Protein 4WJ0 (pdb70)

Radius of gyration: 27.89 Å; Cα contacts (8 Å, |Δi|>4): 1095; chains: 2; bounding box: 71×76×66 Å

Sequence (624 aa):
KKPLTIFSDGTLTRRENTLYFESAKGRKPLAIEGIYDIYIYGHVNITSQALHYIAQKGILIHFFNHYGYYDGTFYPRETLLSGDLIIRQAEHYLNKEKRLFLAKSFVTGGTKNMERNLKNWGIKAKLSDYLDELNDARKITEIMNVEARIRQEYYAKWDENLPEEFKIVKRTRRPPKNEMNALISFLNSRLYATIITEIYNTQLAPTISYLHEPSERRFSLSLDLSEIFKPIIADRVANRLVKKGSLKKEHFREDLNGVLLTEEGMKIVTKAYNEELQKSVKHPKIGVTRQRLIRLEAYKLIKHLVGVEEYKPLVKPLTIFSDGTLTRRENTLYFESGRKPLAIEGIYDIYIYGHVNITSQALHYIAQKGILIHFFNHYGYYDGTFYPRETLLSGDLIIRQAEHYLNKEKRLFLAKSFVTGGTKNMERNLKNWGIKAKLSDYLDELNDARKITEIMNVEARIRQEYYAKWDENLPEEFKIVKRTRRPPKNEMNALISFLNSRLYATIITEIYNTQLAPTISYLHEPSERRFSLSLDLSEIFKPIIADRVANRLVKKGSLKKEHFREDLNGVLLTEEGMKIVTKAYNEELQKSVVTRQRLIRLEAYKLIKHLVGVEEYKPLVAWF

Solvent-accessible surface area: 28147 Å² total; per-residue (Å²): 169,156,33,39,32,16,44,66,81,14,36,0,15,66,143,75,124,48,0,48,26,46,45,95,119,20,60,141,75,29,66,7,125,34,12,39,5,0,2,4,21,9,77,2,56,15,22,25,107,0,18,45,13,0,10,91,96,16,5,2,0,0,15,18,4,103,43,0,39,10,5,0,0,3,14,1,61,42,90,80,27,13,0,54,12,12,2,85,0,0,39,10,41,69,61,104,128,75,14,5,76,0,0,26,8,0,0,22,0,0,1,80,6,3,25,116,0,0,131,72,41,65,23,205,19,116,0,39,98,39,28,102,85,0,68,111,8,151,38,18,99,77,0,64,95,15,13,59,144,0,21,126,48,0,8,57,30,0,18,130,35,10,64,151,71,12,78,2,122,156,77,31,135,94,42,1,103,34,14,0,4,7,0,8,10,2,0,23,5,1,1,31,0,5,0,0,4,4,0,12,40,5,82,3,11,13,19,0,0,0,1,22,95,7,8,32,22,61,6,0,0,0,41,0,0,3,27,0,0,41,0,21,0,2,0,29,3,0,12,108,11,11,106,181,41,58,3,126,124,109,20,12,143,157,72,188,114,9,25,40,2,13,130,103,0,14,90,44,0,9,150,19,0,34,130,9,5,106,86,80,46,78,123,125,194,151,84,76,38,36,34,104,30,1,46,58,2,1,75,61,0,25,77,24,0,64,67,99,90,127,2,142,18,42,82,191,54,37,60,15,140,72,75,13,36,1,18,42,169,124,112,54,1,45,29,47,116,81,165,144,76,34,81,8,148,61,27,128,23,0,28,4,30,5,92,5,49,16,19,18,46,0,12,22,32,2,2,83,89,0,2,0,0,12,12,6,47,87,205,14,82,21,14,0,1,2,28,5,58,67,53,58,188,46,41,12,18,18,13,92,0,0,53,11,35,70,62,88,132,77,13,4,72,0,0,36,8,0,1,34,0,3,3,81,1,13,24,70,1,0,129,61,41,67,19,166,10,108,0,48,96,41,32,95,75,3,82,111,4,154,94,7,84,82,0,62,95,8,15,34,118,1,62,121,45,2,17,57,49,0,19,120,50,10,53,139,64,12,75,2,127,148,44,28,138,239,43,20,124,23,15,0,1,6,0,2,30,39,0,24,61,89,0,46,56,19,0,21,24,4,0,30,6,20,60,6,15,16,5,0,0,0,1,25,74,0,68,97,27,137,26,0,0,0,44,0,0,3,16,0,0,52,4,0,0,1,6,10,5,0,16,101,11,9,112,178,38,54,2,128,125,108,12,12,133,159,77,187,101,8,27,78,7,25,100,102,0,60,119,48,0,18,121,27,4,45,115,8,12,128,83,65,75,87,46,11,68,84,8,1,42,60,2,0,64,63,0,35,79,22,0,62,71,99,90,117,2,118,23,19,62,2,141,44

Structure (mmCIF, N/CA/C/O backbone):
data_4WJ0
#
_entry.id   4WJ0
#
_cell.length_a   125.890
_cell.length_b   58.672
_cell.length_c   90.147
_cell.angle_alpha   90.00
_cell.angle_beta   90.00
_cell.angle_gamma   90.00
#
_symmetry.space_group_name_H-M   'P 21 21 21'
#
loop_
_entity.id
_entity.type
_entity.pdbx_description
1 polymer 'CRISPR-associated endonuclease Cas1'
2 non-polymer 'CHLORIDE ION'
3 water water
#
loop_
_atom_site.group_PDB
_atom_site.id
_atom_site.type_symbol
_atom_site.label_atom_id
_atom_site.label_alt_id
_atom_site.label_comp_id
_atom_site.label_asym_id
_atom_site.label_entity_id
_atom_site.label_seq_id
_atom_site.pdbx_PDB_ins_code
_atom_site.Cartn_x
_atom_site.Cartn_y
_atom_site.Cartn_z
_atom_site.occupancy
_atom_site.B_iso_or_equiv
_atom_site.auth_seq_id
_atom_site.auth_comp_id
_atom_site.auth_asym_id
_atom_site.auth_atom_id
_atom_site.pdbx_PDB_model_num
ATOM 1 N N . LYS A 1 3 ? -1.404 -44.446 -7.311 1.00 54.92 3 LYS A N 1
ATOM 2 C CA . LYS A 1 3 ? -1.008 -43.882 -6.026 1.00 62.85 3 LYS A CA 1
ATOM 3 C C . LYS A 1 3 ? -1.081 -42.358 -6.058 1.00 80.21 3 LYS A C 1
ATOM 4 O O . LYS A 1 3 ? -0.343 -41.702 -6.794 1.00 87.01 3 LYS A O 1
ATOM 22 N N . LYS A 1 4 ? -1.971 -41.812 -5.234 1.00 56.26 4 LYS A N 1
ATOM 23 C CA . LYS A 1 4 ? -2.385 -40.418 -5.332 1.00 61.00 4 LYS A CA 1
ATOM 24 C C . LYS A 1 4 ? -2.159 -39.669 -4.019 1.00 50.81 4 LYS A C 1
ATOM 25 O O . LYS A 1 4 ? -2.104 -40.289 -2.956 1.00 45.37 4 LYS A O 1
ATOM 44 N N . PRO A 1 5 ? -2.020 -38.332 -4.083 1.00 57.56 5 PRO A N 1
ATOM 45 C CA . PRO A 1 5 ? -1.789 -37.609 -2.827 1.00 48.92 5 PRO A CA 1
ATOM 46 C C . PRO A 1 5 ? -3.065 -37.472 -2.010 1.00 48.48 5 PRO A C 1
ATOM 47 O O . PRO A 1 5 ? -4.083 -37.031 -2.546 1.00 46.47 5 PRO A O 1
ATOM 58 N N . LEU A 1 6 ? -3.006 -37.834 -0.733 1.00 53.74 6 LEU A N 1
ATOM 59 C CA . LEU A 1 6 ? -4.154 -37.686 0.151 1.00 55.47 6 LEU A CA 1
ATOM 60 C C . LEU A 1 6 ? -4.133 -36.309 0.806 1.00 49.14 6 LEU A C 1
ATOM 61 O O . LEU A 1 6 ? -3.103 -35.898 1.338 1.00 41.07 6 LEU A O 1
ATOM 77 N N . THR A 1 7 ? -5.259 -35.602 0.772 1.00 46.52 7 THR A N 1
ATOM 78 C CA . THR A 1 7 ? -5.349 -34.287 1.403 1.00 54.34 7 THR A CA 1
ATOM 79 C C . THR A 1 7 ? -6.558 -34.207 2.332 1.00 50.18 7 THR A C 1
ATOM 80 O O . THR A 1 7 ? -7.679 -34.543 1.942 1.00 43.65 7 THR A O 1
ATOM 91 N N . ILE A 1 8 ? -6.322 -33.730 3.553 1.00 51.02 8 ILE A N 1
ATOM 92 C CA . ILE A 1 8 ? -7.345 -33.732 4.598 1.00 45.89 8 ILE A CA 1
ATOM 93 C C . ILE A 1 8 ? -7.587 -32.337 5.166 1.00 45.02 8 ILE A C 1
ATOM 94 O O . ILE A 1 8 ? -6.748 -31.796 5.885 1.00 51.43 8 ILE A O 1
ATOM 110 N N . PHE A 1 9 ? -8.736 -31.761 4.826 1.00 47.13 9 PHE A N 1
ATOM 111 C CA . PHE A 1 9 ? -9.138 -30.456 5.345 1.00 48.68 9 PHE A CA 1
ATOM 112 C C . PHE A 1 9 ? -9.981 -30.578 6.612 1.00 44.64 9 PHE A C 1
ATOM 113 O O . PHE A 1 9 ? -9.980 -29.682 7.457 1.00 44.54 9 PHE A O 1
ATOM 130 N N . SER A 1 10 ? -10.703 -31.686 6.735 1.00 55.55 10 SER A N 1
ATOM 131 C CA . SER A 1 10 ? -11.581 -31.907 7.878 1.00 49.61 10 SER A CA 1
ATOM 132 C C . SER A 1 10 ? -10.801 -32.223 9.147 1.00 48.84 10 SER A C 1
ATOM 133 O O . SER A 1 10 ? -9.625 -32.584 9.093 1.00 47.84 10 SER A O 1
ATOM 141 N N . ASP A 1 11 ? -11.470 -32.080 10.287 1.00 50.42 11 ASP A N 1
ATOM 142 C CA . ASP A 1 11 ? -10.888 -32.446 11.572 1.00 51.45 11 ASP A CA 1
ATOM 143 C C . ASP A 1 11 ? -11.281 -33.873 11.925 1.00 48.81 11 ASP A C 1
ATOM 144 O O . ASP A 1 11 ? -12.386 -34.320 11.612 1.00 53.84 11 ASP A O 1
ATOM 153 N N . GLY A 1 12 ? -10.370 -34.581 12.580 1.00 47.44 12 GLY A N 1
ATOM 154 C CA . GLY A 1 12 ? -10.610 -35.956 12.968 1.00 47.89 12 GLY A CA 1
ATOM 155 C C . GLY A 1 12 ? -9.347 -36.627 13.468 1.00 52.84 12 GLY A C 1
ATOM 156 O O . GLY A 1 12 ? -8.416 -35.955 13.911 1.00 55.85 12 GLY A O 1
ATOM 160 N N . THR A 1 13 ? -9.314 -37.954 13.399 1.00 44.67 13 THR A N 1
ATOM 161 C CA . THR A 1 13 ? -8.193 -38.721 13.915 1.00 43.81 13 THR A CA 1
ATOM 162 C C . THR A 1 13 ? -7.866 -39.882 12.990 1.00 46.69 13 THR A C 1
ATOM 163 O O . THR A 1 13 ? -8.731 -40.698 12.681 1.00 50.55 13 THR A O 1
ATOM 174 N N . LEU A 1 14 ? -6.610 -39.961 12.565 1.00 53.63 14 LEU A N 1
ATOM 175 C CA . LEU A 1 14 ? -6.146 -41.097 11.784 1.00 60.32 14 LEU A CA 1
ATOM 176 C C . LEU A 1 14 ? -5.817 -42.239 12.729 1.00 51.34 14 LEU A C 1
ATOM 177 O O . LEU A 1 14 ? -5.071 -42.056 13.692 1.00 45.99 14 LEU A O 1
ATOM 193 N N . THR A 1 15 ? -6.366 -43.417 12.446 1.00 57.39 15 THR A N 1
ATOM 194 C CA . THR A 1 15 ? -6.183 -44.569 13.322 1.00 52.10 15 THR A CA 1
ATOM 195 C C . THR A 1 15 ? -5.890 -45.833 12.533 1.00 50.32 15 THR A C 1
ATOM 196 O O . THR A 1 15 ? -6.104 -45.886 11.324 1.00 45.90 15 THR A O 1
ATOM 207 N N . ARG A 1 16 ? -5.422 -46.850 13.226 1.00 51.05 16 ARG A N 1
ATOM 208 C CA . ARG A 1 16 ? -5.252 -48.161 12.663 1.00 60.96 16 ARG A CA 1
ATOM 209 C C . ARG A 1 16 ? -6.153 -49.161 13.348 1.00 68.08 16 ARG A C 1
ATOM 210 O O . ARG A 1 16 ? -5.902 -49.553 14.463 1.00 65.57 16 ARG A O 1
ATOM 231 N N . ARG A 1 17 ? -7.194 -49.579 12.639 1.00 74.82 17 ARG A N 1
ATOM 232 C CA . ARG A 1 17 ? -8.043 -50.666 13.090 1.00 76.62 17 ARG A CA 1
ATOM 233 C C . ARG A 1 17 ? -7.573 -51.942 12.405 1.00 69.72 17 ARG A C 1
ATOM 234 O O . ARG A 1 17 ? -8.286 -52.515 11.582 1.00 61.28 17 ARG A O 1
ATOM 255 N N . GLU A 1 18 ? -6.366 -52.382 12.749 1.00 75.98 18 GLU A N 1
ATOM 256 C CA . GLU A 1 18 ? -5.789 -53.579 12.140 1.00 70.17 18 GLU A CA 1
ATOM 257 C C . GLU A 1 18 ? -5.222 -53.192 10.772 1.00 78.12 18 GLU A C 1
ATOM 258 O O . GLU A 1 18 ? -4.667 -52.106 10.621 1.00 97.53 18 GLU A O 1
ATOM 262 N N . ASN A 1 19 ? -5.359 -54.060 9.775 1.00 75.42 19 ASN A N 1
ATOM 263 C CA . ASN A 1 19 ? -4.667 -53.853 8.503 1.00 79.25 19 ASN A CA 1
ATOM 264 C C . ASN A 1 19 ? -5.244 -52.717 7.657 1.00 81.77 19 ASN A C 1
ATOM 265 O O . ASN A 1 19 ? -4.705 -52.403 6.592 1.00 74.80 19 ASN A O 1
ATOM 276 N N . THR A 1 20 ? -6.329 -52.100 8.120 1.00 83.68 20 THR A N 1
ATOM 277 C CA . THR A 1 20 ? -6.841 -50.894 7.474 1.00 76.04 20 THR A CA 1
ATOM 278 C C . THR A 1 20 ? -6.574 -49.634 8.296 1.00 62.76 20 THR A C 1
ATOM 279 O O . THR A 1 20 ? -6.526 -49.667 9.528 1.00 45.90 20 THR A O 1
ATOM 290 N N . LEU A 1 21 ? -6.387 -48.532 7.576 1.00 62.13 21 LEU A N 1
ATOM 291 C CA . LEU A 1 21 ? -6.140 -47.217 8.150 1.00 54.98 21 LEU A CA 1
ATOM 292 C C . LEU A 1 21 ? -7.449 -46.437 8.069 1.00 51.55 21 LEU A C 1
ATOM 293 O O . LEU A 1 21 ? -8.086 -46.406 7.019 1.00 58.64 21 LEU A O 1
ATOM 309 N N . TYR A 1 22 ? -7.842 -45.792 9.162 1.00 54.28 22 TYR A N 1
ATOM 310 C CA . TYR A 1 22 ? -9.145 -45.138 9.240 1.00 57.68 22 TYR A CA 1
ATOM 311 C C . TYR A 1 22 ? -9.010 -43.658 9.546 1.00 66.49 22 TYR A C 1
ATOM 312 O O . TYR A 1 22 ? -8.031 -43.234 10.167 1.00 62.31 22 TYR A O 1
ATOM 330 N N . PHE A 1 23 ? -10.009 -42.884 9.122 1.00 65.53 23 PHE A N 1
ATOM 331 C CA . PHE A 1 23 ? -10.120 -41.490 9.539 1.00 70.35 23 PHE A CA 1
ATOM 332 C C . PHE A 1 23 ? -11.418 -41.281 10.300 1.00 64.48 23 PHE A C 1
ATOM 333 O O . PHE A 1 23 ? -12.501 -41.322 9.721 1.00 62.59 23 PHE A O 1
ATOM 350 N N . GLU A 1 24 ? -11.310 -41.048 11.589 1.00 54.72 24 GLU A N 1
ATOM 351 C CA . GLU A 1 24 ? -12.466 -40.892 12.408 1.00 60.46 24 GLU A CA 1
ATOM 352 C C . GLU A 1 24 ? -12.772 -39.438 12.686 1.00 56.59 24 GLU A C 1
ATOM 353 O O . GLU A 1 24 ? -11.936 -38.704 13.104 1.00 58.90 24 GLU A O 1
ATOM 365 N N . SER A 1 25 ? -14.010 -39.040 12.485 1.00 70.64 25 SER A N 1
ATOM 366 C CA . SER A 1 25 ? -14.438 -37.660 12.648 1.00 79.29 25 SER A CA 1
ATOM 367 C C . SER A 1 25 ? -15.814 -37.718 13.255 1.00 72.89 25 SER A C 1
ATOM 368 O O . SER A 1 25 ? -16.178 -38.717 13.869 1.00 65.05 25 SER A O 1
ATOM 376 N N . ALA A 1 26 ? -16.581 -36.651 13.094 1.00 82.85 26 ALA A N 1
ATOM 377 C CA . ALA A 1 26 ? -18.016 -36.809 13.111 1.00 83.76 26 ALA A CA 1
ATOM 378 C C . ALA A 1 26 ? -18.315 -37.489 11.780 1.00 93.88 26 ALA A C 1
ATOM 379 O O . ALA A 1 26 ? -17.614 -37.240 10.798 1.00 99.39 26 ALA A O 1
ATOM 386 N N . LYS A 1 27 ? -19.310 -38.374 11.782 1.00 89.64 27 LYS A N 1
ATOM 387 C CA . LYS A 1 27 ? -19.585 -39.330 10.698 1.00 95.21 27 LYS A CA 1
ATOM 388 C C . LYS A 1 27 ? -18.634 -40.531 10.812 1.00 106.65 27 LYS A C 1
ATOM 389 O O . LYS A 1 27 ? -18.943 -41.624 10.336 1.00 117.51 27 LYS A O 1
ATOM 393 N N . GLY A 1 28 ? -17.473 -40.314 11.424 1.00 105.43 28 GLY A N 1
ATOM 394 C CA . GLY A 1 28 ? -16.717 -41.390 12.038 1.00 91.29 28 GLY A CA 1
ATOM 395 C C . GLY A 1 28 ? -15.844 -42.242 11.145 1.00 80.40 28 GLY A C 1
ATOM 396 O O . GLY A 1 28 ? -15.382 -41.807 10.090 1.00 83.56 28 GLY A O 1
ATOM 400 N N . ARG A 1 29 ? -15.639 -43.479 11.588 1.00 64.68 29 ARG A N 1
ATOM 401 C CA . ARG A 1 29 ? -14.747 -44.416 10.921 1.00 63.89 29 ARG A CA 1
ATOM 402 C C . ARG A 1 29 ? -15.013 -44.569 9.431 1.00 67.22 29 ARG A C 1
ATOM 403 O O . ARG A 1 29 ? -16.023 -45.138 9.018 1.00 72.12 29 ARG A O 1
ATOM 407 N N . LYS A 1 30 ? -14.088 -44.038 8.638 1.00 69.42 30 LYS A N 1
ATOM 408 C CA . LYS A 1 30 ? -14.054 -44.274 7.203 1.00 73.83 30 LYS A CA 1
ATOM 409 C C . LYS A 1 30 ? -12.701 -44.892 6.889 1.00 57.92 30 LYS A C 1
ATOM 410 O O . LYS A 1 30 ? -11.665 -44.350 7.299 1.00 54.26 30 LYS A O 1
ATOM 429 N N . PRO A 1 31 ? -12.696 -46.041 6.191 1.00 55.69 31 PRO A N 1
ATOM 430 C CA . PRO A 1 31 ? -11.403 -46.658 5.895 1.00 55.86 31 PRO A CA 1
ATOM 431 C C . PRO A 1 31 ? -10.657 -45.946 4.782 1.00 53.55 31 PRO A C 1
ATOM 432 O O . PRO A 1 31 ? -11.249 -45.224 3.978 1.00 61.55 31 PRO A O 1
ATOM 443 N N . LEU A 1 32 ? -9.351 -46.166 4.754 1.00 55.69 32 LEU A N 1
ATOM 444 C CA . LEU A 1 32 ? -8.470 -45.553 3.781 1.00 52.36 32 LEU A CA 1
ATOM 445 C C . LEU A 1 32 ? -7.706 -46.683 3.113 1.00 52.54 32 LEU A C 1
ATOM 446 O O . LEU A 1 32 ? -7.150 -47.550 3.790 1.00 56.53 32 LEU A O 1
ATOM 462 N N . ALA A 1 33 ? -7.681 -46.677 1.787 1.00 54.60 33 ALA A N 1
ATOM 463 C CA . ALA A 1 33 ? -6.904 -47.654 1.043 1.00 62.10 33 ALA A CA 1
ATOM 464 C C . ALA A 1 33 ? -5.483 -47.128 0.977 1.00 67.62 33 ALA A C 1
ATOM 465 O O . ALA A 1 33 ? -5.194 -46.212 0.210 1.00 69.30 33 ALA A O 1
ATOM 472 N N . ILE A 1 34 ? -4.589 -47.731 1.757 1.00 71.52 34 ILE A N 1
ATOM 473 C CA . ILE A 1 34 ? -3.247 -47.190 1.921 1.00 68.49 34 ILE A CA 1
ATOM 474 C C . ILE A 1 34 ? -2.339 -47.722 0.830 1.00 69.73 34 ILE A C 1
ATOM 475 O O . ILE A 1 34 ? -1.237 -47.217 0.618 1.00 60.99 34 ILE A O 1
ATOM 491 N N . GLU A 1 35 ? -2.823 -48.731 0.119 1.00 81.67 35 GLU A N 1
ATOM 492 C CA . GLU A 1 35 ? -2.110 -49.256 -1.029 1.00 74.13 35 GLU A CA 1
ATOM 493 C C . GLU A 1 35 ? -2.025 -48.133 -2.063 1.00 60.57 35 GLU A C 1
ATOM 494 O O . GLU A 1 35 ? -1.003 -47.950 -2.721 1.00 48.23 35 GLU A O 1
ATOM 506 N N . GLY A 1 36 ? -3.116 -47.376 -2.177 1.00 54.12 36 GLY A N 1
ATOM 507 C CA . GLY A 1 36 ? -3.226 -46.296 -3.143 1.00 54.59 36 GLY A CA 1
ATOM 508 C C . GLY A 1 36 ? -2.779 -44.924 -2.664 1.00 62.99 36 GLY A C 1
ATOM 509 O O . GLY A 1 36 ? -2.999 -43.930 -3.357 1.00 63.72 36 GLY A O 1
ATOM 513 N N . ILE A 1 37 ? -2.167 -44.859 -1.483 1.00 53.60 37 ILE A N 1
ATOM 514 C CA . ILE A 1 37 ? -1.747 -43.580 -0.906 1.00 58.58 37 ILE A CA 1
ATOM 515 C C . ILE A 1 37 ? -0.249 -43.397 -1.112 1.00 57.68 37 ILE A C 1
ATOM 516 O O . ILE A 1 37 ? 0.533 -44.332 -0.937 1.00 54.79 37 ILE A O 1
ATOM 532 N N . TYR A 1 38 ? 0.138 -42.178 -1.474 1.00 48.25 38 TYR A N 1
ATOM 533 C CA . TYR A 1 38 ? 1.505 -41.886 -1.885 1.00 47.73 38 TYR A CA 1
ATOM 534 C C . TYR A 1 38 ? 2.182 -40.905 -0.926 1.00 52.80 38 TYR A C 1
ATOM 535 O O . TYR A 1 38 ? 3.234 -41.203 -0.360 1.00 44.96 38 TYR A O 1
ATOM 553 N N . ASP A 1 39 ? 1.578 -39.732 -0.761 1.00 56.61 39 ASP A N 1
ATOM 554 C CA . ASP A 1 39 ? 1.938 -38.800 0.304 1.00 51.42 39 ASP A CA 1
ATOM 555 C C . ASP A 1 39 ? 0.652 -38.235 0.907 1.00 41.53 39 ASP A C 1
ATOM 556 O O . ASP A 1 39 ? -0.389 -38.216 0.243 1.00 53.04 39 ASP A O 1
ATOM 565 N N . ILE A 1 40 ? 0.722 -37.778 2.155 1.00 45.52 40 ILE A N 1
ATOM 566 C CA . ILE A 1 40 ? -0.448 -37.220 2.832 1.00 44.52 40 ILE A CA 1
ATOM 567 C C . ILE A 1 40 ? -0.248 -35.738 3.160 1.00 39.01 40 ILE A C 1
ATOM 568 O O . ILE A 1 40 ? 0.861 -35.304 3.471 1.00 41.01 40 ILE A O 1
ATOM 584 N N . TYR A 1 41 ? -1.340 -34.976 3.087 1.00 38.36 41 TYR A N 1
ATOM 585 C CA . TYR A 1 41 ? -1.328 -33.533 3.337 1.00 38.38 41 TYR A CA 1
ATOM 586 C C . TYR A 1 41 ? -2.396 -33.133 4.357 1.00 39.05 41 TYR A C 1
ATOM 587 O O . TYR A 1 41 ? -3.590 -33.370 4.145 1.00 39.93 41 TYR A O 1
ATOM 605 N N . ILE A 1 42 ? -1.962 -32.504 5.448 1.00 38.67 42 ILE A N 1
ATOM 606 C CA . ILE A 1 42 ? -2.849 -32.167 6.561 1.00 39.19 42 ILE A CA 1
ATOM 607 C C . ILE A 1 42 ? -3.070 -30.657 6.687 1.00 39.37 42 ILE A C 1
ATOM 608 O O . ILE A 1 42 ? -2.169 -29.928 7.110 1.00 38.81 42 ILE A O 1
ATOM 624 N N . TYR A 1 43 ? -4.252 -30.190 6.292 1.00 45.38 43 TYR A N 1
ATOM 625 C CA . TYR A 1 43 ? -4.661 -28.807 6.549 1.00 46.03 43 TYR A CA 1
ATOM 626 C C . TYR A 1 43 ? -5.647 -28.690 7.709 1.00 49.00 43 TYR A C 1
ATOM 627 O O . TYR A 1 43 ? -5.750 -27.638 8.339 1.00 48.58 43 TYR A O 1
ATOM 645 N N . GLY A 1 44 ? -6.363 -29.770 7.997 1.00 45.64 44 GLY A N 1
ATOM 646 C CA . GLY A 1 44 ? -7.302 -29.778 9.102 1.00 54.53 44 GLY A CA 1
ATOM 647 C C . GLY A 1 44 ? -6.593 -29.952 10.427 1.00 52.25 44 GLY A C 1
ATOM 648 O O . GLY A 1 44 ? -5.376 -30.131 10.466 1.00 49.39 44 GLY A O 1
ATOM 652 N N . HIS A 1 45 ? -7.353 -29.899 11.516 1.00 56.84 45 HIS A N 1
ATOM 653 C CA . HIS A 1 45 ? -6.833 -30.292 12.815 1.00 57.66 45 HIS A CA 1
ATOM 654 C C . HIS A 1 45 ? -7.005 -31.794 12.947 1.00 51.69 45 HIS A C 1
ATOM 655 O O . HIS A 1 45 ? -8.105 -32.280 13.215 1.00 46.72 45 HIS A O 1
ATOM 669 N N . VAL A 1 46 ? -5.908 -32.523 12.767 1.00 52.57 46 VAL A N 1
ATOM 670 C CA . VAL A 1 46 ? -5.952 -33.977 12.719 1.00 52.65 46 VAL A CA 1
ATOM 671 C C . VAL A 1 46 ? -5.016 -34.570 13.758 1.00 56.46 46 VAL A C 1
ATOM 672 O O . VAL A 1 46 ? -3.867 -34.147 13.894 1.00 47.25 46 VAL A O 1
ATOM 685 N N . ASN A 1 47 ? -5.521 -35.565 14.479 1.00 55.43 47 ASN A N 1
ATOM 686 C CA . ASN A 1 47 ? -4.726 -36.303 15.445 1.00 58.29 47 ASN A CA 1
ATOM 687 C C . ASN A 1 47 ? -4.276 -37.610 14.815 1.00 57.76 47 ASN A C 1
ATOM 688 O O . ASN A 1 47 ? -5.003 -38.206 14.022 1.00 67.14 47 ASN A O 1
ATOM 699 N N . ILE A 1 48 ? -3.071 -38.047 15.161 1.00 56.76 48 ILE A N 1
ATOM 700 C CA . ILE A 1 48 ? -2.518 -39.274 14.608 1.00 54.69 48 ILE A CA 1
ATOM 701 C C . ILE A 1 48 ? -2.059 -40.178 15.738 1.00 57.77 48 ILE A C 1
ATOM 702 O O . ILE A 1 48 ? -1.275 -39.771 16.597 1.00 58.17 48 ILE A O 1
ATOM 718 N N . THR A 1 49 ? -2.559 -41.408 15.731 1.00 48.17 49 THR A N 1
ATOM 719 C CA . THR A 1 49 ? -2.188 -42.390 16.737 1.00 49.19 49 THR A CA 1
ATOM 720 C C . THR A 1 49 ? -0.817 -42.964 16.404 1.00 47.18 49 THR A C 1
ATOM 721 O O . THR A 1 49 ? -0.382 -42.920 15.252 1.00 61.29 49 THR A O 1
ATOM 732 N N . SER A 1 50 ? -0.135 -43.493 17.415 1.00 38.00 50 SER A N 1
ATOM 733 C CA . SER A 1 50 ? 1.170 -44.109 17.215 1.00 44.87 50 SER A CA 1
ATOM 734 C C . SER A 1 50 ? 1.061 -45.293 16.262 1.00 60.25 50 SER A C 1
ATOM 735 O O . SER A 1 50 ? 1.968 -45.546 15.467 1.00 61.27 50 SER A O 1
ATOM 743 N N . GLN A 1 51 ? -0.058 -46.005 16.341 1.00 61.52 51 GLN A N 1
ATOM 744 C CA . GLN A 1 51 ? -0.296 -47.160 15.484 1.00 75.08 51 GLN A CA 1
ATOM 745 C C . GLN A 1 51 ? -0.426 -46.732 14.042 1.00 71.52 51 GLN A C 1
ATOM 746 O O . GLN A 1 51 ? 0.140 -47.353 13.133 1.00 81.39 51 GLN A O 1
ATOM 760 N N . ALA A 1 52 ? -1.165 -45.649 13.838 1.00 61.12 52 ALA A N 1
ATOM 761 C CA . ALA A 1 52 ? -1.304 -45.098 12.509 1.00 51.47 52 ALA A CA 1
ATOM 762 C C . ALA A 1 52 ? 0.070 -44.697 12.006 1.00 49.23 52 ALA A C 1
ATOM 763 O O . ALA A 1 52 ? 0.521 -45.191 10.983 1.00 55.42 52 ALA A O 1
ATOM 770 N N . LEU A 1 53 ? 0.770 -43.876 12.782 1.00 47.83 53 LEU A N 1
ATOM 771 C CA . LEU A 1 53 ? 2.049 -43.319 12.349 1.00 41.82 53 LEU A CA 1
ATOM 772 C C . LEU A 1 53 ? 3.057 -44.432 12.066 1.00 44.21 53 LEU A C 1
ATOM 773 O O . LEU A 1 53 ? 3.869 -44.331 11.138 1.00 37.32 53 LEU A O 1
ATOM 789 N N . HIS A 1 54 ? 2.994 -45.497 12.859 1.00 39.45 54 HIS A N 1
ATOM 790 C CA . HIS A 1 54 ? 3.806 -46.677 12.603 1.00 35.91 54 HIS A CA 1
ATOM 791 C C . HIS A 1 54 ? 3.415 -47.311 11.278 1.00 40.05 54 HIS A C 1
ATOM 792 O O . HIS A 1 54 ? 4.276 -47.688 10.481 1.00 35.47 54 HIS A O 1
ATOM 806 N N . TYR A 1 55 ? 2.108 -47.421 11.052 1.00 38.67 55 TYR A N 1
ATOM 807 C CA . TYR A 1 55 ? 1.585 -47.987 9.813 1.00 46.77 55 TYR A CA 1
ATOM 808 C C . TYR A 1 55 ? 1.994 -47.163 8.587 1.00 52.39 55 TYR A C 1
ATOM 809 O O . TYR A 1 55 ? 2.459 -47.714 7.592 1.00 54.13 55 TYR A O 1
ATOM 827 N N . ILE A 1 56 ? 1.822 -45.846 8.662 1.00 55.66 56 ILE A N 1
ATOM 828 C CA . ILE A 1 56 ? 2.217 -44.959 7.570 1.00 50.29 56 ILE A CA 1
ATOM 829 C C . ILE A 1 56 ? 3.727 -45.017 7.359 1.00 47.31 56 ILE A C 1
ATOM 830 O O . ILE A 1 56 ? 4.200 -44.974 6.220 1.00 38.61 56 ILE A O 1
ATOM 846 N N . ALA A 1 57 ? 4.479 -45.056 8.456 1.00 40.70 57 ALA A N 1
ATOM 847 C CA . ALA A 1 57 ? 5.934 -45.160 8.379 1.00 36.08 57 ALA A CA 1
ATOM 848 C C . ALA A 1 57 ? 6.378 -46.466 7.716 1.00 54.85 57 ALA A C 1
ATOM 849 O O . ALA A 1 57 ? 7.294 -46.473 6.893 1.00 60.23 57 ALA A O 1
ATOM 856 N N . GLN A 1 58 ? 5.733 -47.567 8.093 1.00 44.30 58 GLN A N 1
ATOM 857 C CA . GLN A 1 58 ? 6.027 -48.886 7.533 1.00 47.71 58 GLN A CA 1
ATOM 858 C C . GLN A 1 58 ? 5.880 -48.906 6.012 1.00 47.91 58 GLN A C 1
ATOM 859 O O . GLN A 1 58 ? 6.625 -49.598 5.317 1.00 49.65 58 GLN A O 1
ATOM 873 N N . LYS A 1 59 ? 4.915 -48.144 5.505 1.00 62.91 59 LYS A N 1
ATOM 874 C CA . LY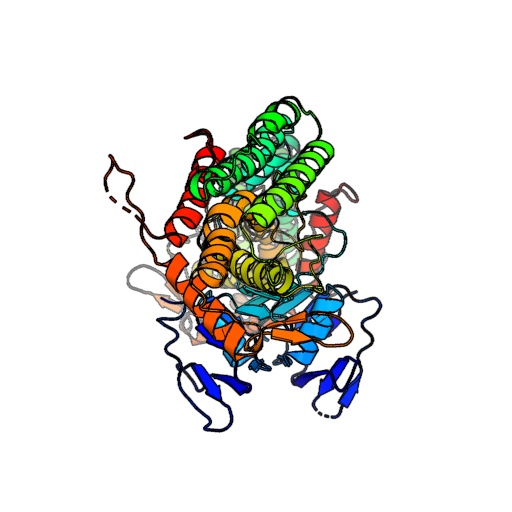S A 1 59 ? 4.634 -48.088 4.071 1.00 56.59 59 LYS A CA 1
ATOM 875 C C . LYS A 1 59 ? 5.444 -47.017 3.342 1.00 53.00 59 LYS A C 1
ATOM 876 O O . LYS A 1 59 ? 5.242 -46.787 2.149 1.00 38.56 59 LYS A O 1
ATOM 895 N N . GLY A 1 60 ? 6.349 -46.357 4.060 1.00 60.74 60 GLY A N 1
ATOM 896 C CA . GLY A 1 60 ? 7.212 -45.351 3.464 1.00 58.90 60 GLY A CA 1
ATOM 897 C C . GLY A 1 60 ? 6.459 -44.140 2.948 1.00 46.25 60 GLY A C 1
ATOM 898 O O . GLY A 1 60 ? 6.893 -43.477 2.003 1.00 39.77 60 GLY A O 1
ATOM 902 N N . ILE A 1 61 ? 5.322 -43.855 3.569 1.00 42.55 61 ILE A N 1
ATOM 903 C CA . ILE A 1 61 ? 4.488 -42.724 3.181 1.00 36.47 61 ILE A CA 1
ATOM 904 C C . ILE A 1 61 ? 4.910 -41.480 3.966 1.00 41.28 61 ILE A C 1
ATOM 905 O O . ILE A 1 61 ? 5.119 -41.539 5.179 1.00 34.06 61 ILE A O 1
ATOM 921 N N . LEU A 1 62 ? 5.050 -40.362 3.258 1.00 55.71 62 LEU A N 1
ATOM 922 C CA . LEU A 1 62 ? 5.391 -39.075 3.871 1.00 47.99 62 LEU A CA 1
ATOM 923 C C . LEU A 1 62 ? 4.144 -38.344 4.334 1.00 52.62 62 LEU A C 1
ATOM 924 O O . LEU A 1 62 ? 3.107 -38.416 3.662 1.00 52.29 62 LEU A O 1
ATOM 940 N N . ILE A 1 63 ? 4.226 -37.652 5.472 1.00 37.57 63 ILE A N 1
ATOM 941 C CA . ILE A 1 63 ? 3.089 -36.824 5.901 1.00 41.41 63 ILE A CA 1
ATOM 942 C C . ILE A 1 63 ? 3.475 -35.352 5.922 1.00 40.59 63 ILE A C 1
ATOM 943 O O . ILE A 1 63 ? 4.456 -34.977 6.549 1.00 40.14 63 ILE A O 1
ATOM 959 N N . HIS A 1 64 ? 2.694 -34.520 5.242 1.00 43.68 64 HIS A N 1
ATOM 960 C CA . HIS A 1 64 ? 2.978 -33.091 5.193 1.00 39.31 64 HIS A CA 1
ATOM 961 C C . HIS A 1 64 ? 1.951 -32.280 5.976 1.00 40.10 64 HIS A C 1
ATOM 962 O O . HIS A 1 64 ? 0.745 -32.470 5.833 1.00 40.81 64 HIS A O 1
ATOM 976 N N . PHE A 1 65 ? 2.464 -31.364 6.790 1.00 38.40 65 PHE A N 1
ATOM 977 C CA . PHE A 1 65 ? 1.675 -30.598 7.745 1.00 36.45 65 PHE A CA 1
ATOM 978 C C . PHE A 1 65 ? 1.687 -29.123 7.357 1.00 36.69 65 PHE A C 1
ATOM 979 O O . PHE A 1 65 ? 2.699 -28.612 6.878 1.00 36.32 65 PHE A O 1
ATOM 996 N N . PHE A 1 66 ? 0.566 -28.442 7.578 1.00 37.90 66 PHE A N 1
ATOM 997 C CA . PHE A 1 66 ? 0.388 -27.067 7.111 1.00 45.36 66 PHE A CA 1
ATOM 998 C C . PHE A 1 66 ? -0.251 -26.103 8.110 1.00 51.47 66 PHE A C 1
ATOM 999 O O . PHE A 1 66 ? -1.052 -26.486 8.962 1.00 58.84 66 PHE A O 1
ATOM 1016 N N . ASN A 1 67 ? 0.135 -24.836 7.971 1.00 48.69 67 ASN A N 1
ATOM 1017 C CA . ASN A 1 67 ? -0.469 -23.732 8.708 1.00 45.37 67 ASN A CA 1
ATOM 1018 C C . ASN A 1 67 ? -1.971 -23.645 8.616 1.00 58.39 67 ASN A C 1
ATOM 1019 O O . ASN A 1 67 ? -2.615 -24.267 7.774 1.00 56.57 67 ASN A O 1
ATOM 1030 N N . HIS A 1 68 ? -2.509 -22.846 9.523 1.00 58.72 68 HIS A N 1
ATOM 1031 C CA . HIS A 1 68 ? -3.933 -22.638 9.630 1.00 70.33 68 HIS A CA 1
ATOM 1032 C C . HIS A 1 68 ? -4.443 -21.898 8.391 1.00 66.94 68 HIS A C 1
ATOM 1033 O O . HIS A 1 68 ? -5.623 -21.992 8.050 1.00 59.17 68 HIS A O 1
ATOM 1047 N N . TYR A 1 69 ? -3.552 -21.154 7.733 1.00 69.13 69 TYR A N 1
ATOM 1048 C CA . TYR A 1 69 ? -3.847 -20.553 6.429 1.00 69.16 69 TYR A CA 1
ATOM 1049 C C . TYR A 1 69 ? -3.139 -21.303 5.289 1.00 52.19 69 TYR A C 1
ATOM 1050 O O . TYR A 1 69 ? -2.999 -20.781 4.182 1.00 42.72 69 TYR A O 1
ATOM 1068 N N . GLY A 1 70 ? -2.679 -22.518 5.577 1.00 57.05 70 GLY A N 1
ATOM 1069 C CA . GLY A 1 70 ? -2.192 -23.433 4.554 1.00 53.62 70 GLY A CA 1
ATOM 1070 C C . GLY A 1 70 ? -0.749 -23.251 4.114 1.00 45.69 70 GLY A C 1
ATOM 1071 O O . GLY A 1 70 ? -0.351 -23.735 3.053 1.00 42.70 70 GLY A O 1
ATOM 1075 N N . TYR A 1 71 ? 0.033 -22.543 4.919 1.00 40.48 71 TYR A N 1
ATOM 1076 C CA . TYR A 1 71 ? 1.468 -22.414 4.693 1.00 39.16 71 TYR A CA 1
ATOM 1077 C C . TYR A 1 71 ? 2.157 -23.707 5.142 1.00 38.25 71 TYR A C 1
ATOM 1078 O O . TYR A 1 71 ? 1.659 -24.392 6.032 1.00 38.11 71 TYR A O 1
ATOM 1096 N N . TYR A 1 72 ? 3.289 -24.050 4.533 1.00 44.25 72 TYR A N 1
ATOM 1097 C CA . TYR A 1 72 ? 3.987 -25.292 4.873 1.00 41.66 72 TYR A CA 1
ATOM 1098 C C . TYR A 1 72 ? 4.504 -25.241 6.307 1.00 36.60 72 TYR A C 1
ATOM 1099 O O . TYR A 1 72 ? 5.165 -24.282 6.690 1.00 40.52 72 TYR A O 1
ATOM 1117 N N . ASP A 1 73 ? 4.148 -26.244 7.112 1.00 49.45 73 ASP A N 1
ATOM 1118 C CA . ASP A 1 73 ? 4.578 -26.289 8.511 1.00 57.97 73 ASP A CA 1
ATOM 1119 C C . ASP A 1 73 ? 5.755 -27.235 8.739 1.00 55.73 73 ASP A C 1
ATOM 1120 O O . ASP A 1 73 ? 6.702 -26.899 9.450 1.00 48.41 73 ASP A O 1
ATOM 1129 N N . GLY A 1 74 ? 5.696 -28.416 8.138 1.00 47.15 74 GLY A N 1
ATOM 1130 C CA . GLY A 1 74 ? 6.713 -29.426 8.361 1.00 46.00 74 GLY A CA 1
ATOM 1131 C C . GLY A 1 74 ? 6.303 -30.761 7.779 1.00 40.73 74 GLY A C 1
ATOM 1132 O O . GLY A 1 74 ? 5.200 -30.895 7.254 1.00 38.02 74 GLY A O 1
ATOM 1136 N N . THR A 1 75 ? 7.202 -31.739 7.852 1.00 44.88 75 THR A N 1
ATOM 1137 C CA . THR A 1 75 ? 6.953 -33.053 7.275 1.00 44.16 75 THR A CA 1
ATOM 1138 C C . THR A 1 75 ? 7.366 -34.199 8.198 1.00 38.48 75 THR A C 1
ATOM 1139 O O . THR A 1 75 ? 8.366 -34.105 8.908 1.00 31.90 75 THR A O 1
ATOM 1150 N N . PHE A 1 76 ? 6.564 -35.262 8.206 1.00 53.43 76 PHE A N 1
ATOM 1151 C CA . PHE A 1 76 ? 6.976 -36.537 8.774 1.00 39.28 76 PHE A CA 1
ATOM 1152 C C . PHE A 1 76 ? 7.625 -37.370 7.682 1.00 38.17 76 PHE A C 1
ATOM 1153 O O . PHE A 1 76 ? 6.962 -37.769 6.701 1.00 39.62 76 PHE A O 1
ATOM 1170 N N . TYR A 1 77 ? 8.915 -37.629 7.899 1.00 31.88 77 TYR A N 1
ATOM 1171 C CA . TYR A 1 77 ? 9.792 -38.353 6.988 1.00 31.25 77 TYR A CA 1
ATOM 1172 C C . TYR A 1 77 ? 10.103 -39.747 7.541 1.00 37.54 77 TYR A C 1
ATOM 1173 O O . TYR A 1 77 ? 10.842 -39.870 8.518 1.00 45.49 77 TYR A O 1
ATOM 1191 N N . PRO A 1 78 ? 9.537 -40.805 6.930 1.00 36.40 78 PRO A N 1
ATOM 1192 C CA . PRO A 1 78 ? 9.796 -42.162 7.426 1.00 43.67 78 PRO A CA 1
ATOM 1193 C C . PRO A 1 78 ? 11.186 -42.646 7.026 1.00 46.32 78 PRO A C 1
ATOM 1194 O O . PRO A 1 78 ? 11.792 -42.065 6.126 1.00 63.19 78 PRO A O 1
ATOM 1205 N N . ARG A 1 79 ? 11.688 -43.680 7.697 1.00 36.83 79 ARG A N 1
ATOM 1206 C CA . ARG A 1 79 ? 13.016 -44.210 7.395 1.00 36.55 79 ARG A CA 1
ATOM 1207 C C . ARG A 1 79 ? 13.154 -44.594 5.921 1.00 43.86 79 ARG A C 1
ATOM 1208 O O . ARG A 1 79 ? 12.276 -45.225 5.331 1.00 50.17 79 ARG A O 1
ATOM 1229 N N . GLU A 1 80 ? 14.284 -44.186 5.352 1.00 30.77 80 GLU A N 1
ATOM 1230 C CA . GLU A 1 80 ? 14.590 -44.328 3.931 1.00 52.34 80 GLU A CA 1
ATOM 1231 C C . GLU A 1 80 ? 14.668 -45.765 3.434 1.00 62.59 80 GLU A C 1
ATOM 1232 O O . GLU A 1 80 ? 15.292 -46.624 4.058 1.00 60.21 80 GLU A O 1
ATOM 1244 N N . THR A 1 81 ? 14.010 -46.011 2.305 1.00 71.75 81 THR A N 1
ATOM 1245 C CA . THR A 1 81 ? 13.957 -47.335 1.705 1.00 67.41 81 THR A CA 1
ATOM 1246 C C . THR A 1 81 ? 15.024 -47.478 0.617 1.00 45.98 81 THR A C 1
ATOM 1247 O O . THR A 1 81 ? 15.699 -48.502 0.534 1.00 32.56 81 THR A O 1
ATOM 1258 N N . LEU A 1 82 ? 15.175 -46.439 -0.200 1.00 50.06 82 LEU A N 1
ATOM 1259 C CA . LEU A 1 82 ? 16.135 -46.437 -1.307 1.00 47.32 82 LEU A CA 1
ATOM 1260 C C . LEU A 1 82 ? 17.532 -45.920 -0.951 1.00 43.75 82 LEU A C 1
ATOM 1261 O O . LEU A 1 82 ? 18.189 -45.283 -1.773 1.00 34.16 82 LEU A O 1
ATOM 1277 N N . LEU A 1 83 ? 17.977 -46.182 0.271 1.00 56.56 83 LEU A N 1
ATOM 1278 C CA . LEU A 1 83 ? 19.278 -45.711 0.739 1.00 65.73 83 LEU A CA 1
ATOM 1279 C C . LEU A 1 83 ? 20.435 -46.260 -0.105 1.00 62.54 83 LEU A C 1
ATOM 1280 O O . LEU A 1 83 ? 20.424 -47.426 -0.496 1.00 58.58 83 LEU A O 1
ATOM 1296 N N . SER A 1 84 ? 21.392 -45.392 -0.438 1.00 68.38 84 SER A N 1
ATOM 1297 C CA . SER A 1 84 ? 22.585 -45.798 -1.188 1.00 49.70 84 SER A CA 1
ATOM 1298 C C . SER A 1 84 ? 23.821 -45.042 -0.705 1.00 48.83 84 SER A C 1
ATOM 1299 O O . SER A 1 84 ? 23.929 -43.829 -0.871 1.00 46.31 84 SER A O 1
ATOM 1307 N N . GLY A 1 85 ? 24.768 -45.788 -0.144 1.00 57.02 85 GLY A N 1
ATOM 1308 C CA . GLY A 1 85 ? 25.965 -45.223 0.453 1.00 62.36 85 GLY A CA 1
ATOM 1309 C C . GLY A 1 85 ? 26.955 -44.502 -0.445 1.00 61.52 85 GLY A C 1
ATOM 1310 O O . GLY A 1 85 ? 27.682 -43.630 0.030 1.00 50.59 85 GLY A O 1
ATOM 1314 N N . ASP A 1 86 ? 26.985 -44.835 -1.730 1.00 56.72 86 ASP A N 1
ATOM 1315 C CA . ASP A 1 86 ? 27.979 -44.253 -2.632 1.00 67.46 86 ASP A CA 1
ATOM 1316 C C . ASP A 1 86 ? 27.478 -42.954 -3.264 1.00 59.53 86 ASP A C 1
ATOM 1317 O O . ASP A 1 86 ? 28.210 -41.950 -3.342 1.00 70.41 86 ASP A O 1
ATOM 1326 N N . LEU A 1 87 ? 26.221 -42.965 -3.690 1.00 55.00 87 LEU A N 1
ATOM 1327 C CA . LEU A 1 87 ? 25.620 -41.777 -4.273 1.00 59.93 87 LEU A CA 1
ATOM 1328 C C . LEU A 1 87 ? 25.705 -40.614 -3.296 1.00 62.07 87 LEU A C 1
ATOM 1329 O O . LEU A 1 87 ? 25.992 -39.485 -3.691 1.00 65.27 87 LEU A O 1
ATOM 1345 N N . ILE A 1 88 ? 25.440 -40.898 -2.025 1.00 42.37 88 ILE A N 1
ATOM 1346 C CA . ILE A 1 88 ? 25.538 -39.900 -0.969 1.00 41.89 88 ILE A CA 1
ATOM 1347 C C . ILE A 1 88 ? 26.931 -39.266 -0.950 1.00 45.19 88 ILE A C 1
ATOM 1348 O O . ILE A 1 88 ? 27.088 -38.045 -0.813 1.00 59.91 88 ILE A O 1
ATOM 1364 N N . ILE A 1 89 ? 27.939 -40.115 -1.101 1.00 48.24 89 ILE A N 1
ATOM 1365 C CA . ILE A 1 89 ? 29.326 -39.678 -1.067 1.00 39.38 89 ILE A CA 1
ATOM 1366 C C . ILE A 1 89 ? 29.640 -38.816 -2.280 1.00 35.93 89 ILE A C 1
ATOM 1367 O O . ILE A 1 89 ? 30.388 -37.835 -2.176 1.00 32.36 89 ILE A O 1
ATOM 1383 N N . ARG A 1 90 ? 29.058 -39.159 -3.425 1.00 33.96 90 ARG A N 1
ATOM 1384 C CA . ARG A 1 90 ? 29.239 -38.320 -4.608 1.00 36.24 90 ARG A CA 1
ATOM 1385 C C . ARG A 1 90 ? 28.525 -36.968 -4.423 1.00 37.78 90 ARG A C 1
ATOM 1386 O O . ARG A 1 90 ? 29.071 -35.906 -4.777 1.00 36.88 90 ARG A O 1
ATOM 1407 N N . GLN A 1 91 ? 27.315 -37.006 -3.858 1.00 36.57 91 GLN A N 1
ATOM 1408 C CA . GLN A 1 91 ? 26.587 -35.783 -3.515 1.00 38.05 91 GLN A CA 1
ATOM 1409 C C . GLN A 1 91 ? 27.457 -34.871 -2.676 1.00 46.56 91 GLN A C 1
ATOM 1410 O O . GLN A 1 91 ? 27.605 -33.684 -2.977 1.00 40.78 91 GLN A O 1
ATOM 1424 N N . ALA A 1 92 ? 28.020 -35.431 -1.610 1.00 52.16 92 ALA A N 1
ATOM 1425 C CA . ALA A 1 92 ? 28.839 -34.647 -0.697 1.00 53.55 92 ALA A CA 1
ATOM 1426 C C . ALA A 1 92 ? 30.142 -34.217 -1.365 1.00 48.80 92 ALA A C 1
ATOM 1427 O O . ALA A 1 92 ? 30.680 -33.145 -1.065 1.00 40.79 92 ALA A O 1
ATOM 1434 N N . GLU A 1 93 ? 30.650 -35.046 -2.273 1.00 47.16 93 GLU A N 1
ATOM 1435 C CA . GLU A 1 93 ? 31.870 -34.690 -2.982 1.00 48.71 93 GLU A CA 1
ATOM 1436 C C . GLU A 1 93 ? 31.646 -33.469 -3.867 1.00 44.79 93 GLU A C 1
ATOM 1437 O O . GLU A 1 93 ? 32.537 -32.622 -3.975 1.00 44.57 93 GLU A O 1
ATOM 1449 N N . HIS A 1 94 ? 30.471 -33.358 -4.487 1.00 45.72 94 HIS A N 1
ATOM 1450 C CA . HIS A 1 94 ? 30.194 -32.179 -5.314 1.00 44.60 94 HIS A CA 1
ATOM 1451 C C . HIS A 1 94 ? 29.885 -30.916 -4.508 1.00 43.36 94 HIS A C 1
ATOM 1452 O O . HIS A 1 94 ? 29.875 -29.822 -5.066 1.00 42.08 94 HIS A O 1
ATOM 1466 N N . TYR A 1 95 ? 29.609 -31.059 -3.214 1.00 36.75 95 TYR A N 1
ATOM 1467 C CA . TYR A 1 95 ? 29.532 -29.897 -2.326 1.00 32.50 95 TYR A CA 1
ATOM 1468 C C . TYR A 1 95 ? 30.918 -29.481 -1.852 1.00 32.79 95 TYR A C 1
ATOM 1469 O O . TYR A 1 95 ? 31.277 -28.305 -1.917 1.00 33.39 95 TYR A O 1
ATOM 1487 N N . LEU A 1 96 ? 31.688 -30.454 -1.374 1.00 41.56 96 LEU A N 1
ATOM 1488 C CA . LEU A 1 96 ? 33.006 -30.190 -0.803 1.00 35.57 96 LEU A CA 1
ATOM 1489 C C . LEU A 1 96 ? 33.955 -29.547 -1.812 1.00 36.59 96 LEU A C 1
ATOM 1490 O O . LEU A 1 96 ? 34.772 -28.702 -1.451 1.00 37.05 96 LEU A O 1
ATOM 1506 N N . ASN A 1 97 ? 33.857 -29.968 -3.068 1.00 35.48 97 ASN A N 1
ATOM 1507 C CA . ASN A 1 97 ? 34.605 -29.338 -4.146 1.00 43.56 97 ASN A CA 1
ATOM 1508 C C . ASN A 1 97 ? 33.886 -28.063 -4.582 1.00 44.79 97 ASN A C 1
ATOM 1509 O O . ASN A 1 97 ? 32.739 -28.113 -5.025 1.00 52.29 97 ASN A O 1
ATOM 1520 N N . LYS A 1 98 ? 34.567 -26.927 -4.465 1.00 45.17 98 LYS A N 1
ATOM 1521 C CA . LYS A 1 98 ? 33.934 -25.622 -4.638 1.00 49.05 98 LYS A CA 1
ATOM 1522 C C . LYS A 1 98 ? 33.474 -25.363 -6.073 1.00 46.66 98 LYS A C 1
ATOM 1523 O O . LYS A 1 98 ? 32.366 -24.869 -6.295 1.00 48.03 98 LYS A O 1
ATOM 1542 N N . GLU A 1 99 ? 34.322 -25.689 -7.041 1.00 56.76 99 GLU A N 1
ATOM 1543 C CA . GLU A 1 99 ? 33.992 -25.473 -8.446 1.00 55.57 99 GLU A CA 1
ATOM 1544 C C . GLU A 1 99 ? 32.781 -26.316 -8.851 1.00 58.42 99 GLU A C 1
ATOM 1545 O O . GLU A 1 99 ? 31.853 -25.834 -9.530 1.00 56.50 99 GLU A O 1
ATOM 1557 N N . LYS A 1 100 ? 32.772 -27.563 -8.388 1.00 45.73 100 LYS A N 1
ATOM 1558 C CA . LYS A 1 100 ? 31.657 -28.467 -8.645 1.00 43.35 100 LYS A CA 1
ATOM 1559 C C . LYS A 1 100 ? 30.370 -27.907 -8.052 1.00 42.31 100 LYS A C 1
ATOM 1560 O O . LYS A 1 100 ? 29.322 -27.931 -8.697 1.00 37.11 100 LYS A O 1
ATOM 1579 N N . ARG A 1 101 ? 30.449 -27.412 -6.820 1.00 39.19 101 ARG A N 1
ATOM 1580 C CA . ARG A 1 101 ? 29.285 -26.822 -6.168 1.00 38.89 101 ARG A CA 1
ATOM 1581 C C . ARG A 1 101 ? 28.806 -25.602 -6.946 1.00 39.03 101 ARG A C 1
ATOM 1582 O O . ARG A 1 101 ? 27.608 -25.439 -7.189 1.00 43.31 101 ARG A O 1
ATOM 1603 N N . LEU A 1 102 ? 29.752 -24.753 -7.339 1.00 40.62 102 LEU A N 1
ATOM 1604 C CA . LEU A 1 102 ? 29.432 -23.536 -8.076 1.00 43.37 102 LEU A CA 1
ATOM 1605 C C . LEU A 1 102 ? 28.678 -23.839 -9.359 1.00 41.68 102 LEU A C 1
ATOM 1606 O O . LEU A 1 102 ? 27.685 -23.165 -9.669 1.00 43.51 102 LEU A O 1
ATOM 1622 N N . PHE A 1 103 ? 29.126 -24.852 -10.097 1.00 38.27 103 PHE A N 1
ATOM 1623 C CA . PHE A 1 103 ? 28.427 -25.206 -11.330 1.00 40.60 103 PHE A CA 1
ATOM 1624 C C . PHE A 1 103 ? 26.939 -25.520 -11.082 1.00 40.65 103 PHE A C 1
ATOM 1625 O O . PHE A 1 103 ? 26.061 -24.930 -11.716 1.00 43.21 103 PHE A O 1
ATOM 1642 N N . LEU A 1 104 ? 26.657 -26.415 -10.138 1.00 39.10 104 LEU A N 1
ATOM 1643 C CA . LEU A 1 104 ? 25.279 -26.811 -9.836 1.00 38.63 104 LEU A CA 1
ATOM 1644 C C . LEU A 1 104 ? 24.456 -25.636 -9.306 1.00 40.48 104 LEU A C 1
ATOM 1645 O O . LEU A 1 104 ? 23.328 -25.371 -9.771 1.00 39.60 104 LEU A O 1
ATOM 1661 N N . ALA A 1 105 ? 25.028 -24.942 -8.325 1.00 36.47 105 ALA A N 1
ATOM 1662 C CA . ALA A 1 105 ? 24.402 -23.759 -7.754 1.00 42.54 105 ALA A CA 1
ATOM 1663 C C . ALA A 1 105 ? 24.011 -22.784 -8.857 1.00 37.67 105 ALA A C 1
ATOM 1664 O O . ALA A 1 105 ? 22.923 -22.216 -8.828 1.00 37.85 105 ALA A O 1
ATOM 1671 N N . LYS A 1 106 ? 24.898 -22.598 -9.832 1.00 38.32 106 LYS A N 1
ATOM 1672 C CA . LYS A 1 106 ? 24.600 -21.729 -10.968 1.00 39.07 106 LYS A CA 1
ATOM 1673 C C . LYS A 1 106 ? 23.516 -22.319 -11.866 1.00 39.09 106 LYS A C 1
ATOM 1674 O O . LYS A 1 106 ? 22.644 -21.594 -12.361 1.00 41.28 106 LYS A O 1
ATOM 1693 N N . SER A 1 107 ? 23.573 -23.632 -12.071 1.00 50.92 107 SER A N 1
ATOM 1694 C CA . SER A 1 107 ? 22.587 -24.314 -12.902 1.00 53.05 107 SER A CA 1
ATOM 1695 C C . SER A 1 107 ? 21.164 -24.091 -12.394 1.00 57.89 107 SER A C 1
ATOM 1696 O O . SER A 1 107 ? 20.265 -23.766 -13.180 1.00 66.77 107 SER A O 1
ATOM 1704 N N . PHE A 1 108 ? 20.962 -24.241 -11.086 1.00 59.76 108 PHE A N 1
ATOM 1705 C CA . PHE A 1 108 ? 19.624 -24.063 -10.511 1.00 54.08 108 PHE A CA 1
ATOM 1706 C C . PHE A 1 108 ? 19.041 -22.665 -10.779 1.00 48.87 108 PHE A C 1
ATOM 1707 O O . PHE A 1 108 ? 17.864 -22.513 -11.156 1.00 43.22 108 PHE A O 1
ATOM 1724 N N . VAL A 1 109 ? 19.880 -21.647 -10.621 1.00 42.24 109 VAL A N 1
ATOM 1725 C CA . VAL A 1 109 ? 19.441 -20.267 -10.787 1.00 46.52 109 VAL A CA 1
ATOM 1726 C C . VAL A 1 109 ? 19.199 -19.965 -12.257 1.00 51.94 109 VAL A C 1
ATOM 1727 O O . VAL A 1 109 ? 18.225 -19.292 -12.614 1.00 56.24 109 VAL A O 1
ATOM 1740 N N . THR A 1 110 ? 20.085 -20.471 -13.108 1.00 53.39 110 THR A N 1
ATOM 1741 C CA . THR A 1 110 ? 19.905 -20.361 -14.551 1.00 51.71 110 THR A CA 1
ATOM 1742 C C . THR A 1 110 ? 18.544 -20.930 -14.957 1.00 41.32 110 THR A C 1
ATOM 1743 O O . THR A 1 110 ? 17.743 -20.260 -15.630 1.00 44.81 110 THR A O 1
ATOM 1754 N N . GLY A 1 111 ? 18.285 -22.163 -14.526 1.00 45.60 111 GLY A N 1
ATOM 1755 C CA . GLY A 1 111 ? 17.023 -22.822 -14.810 1.00 52.69 111 GLY A CA 1
ATOM 1756 C C . GLY A 1 111 ? 15.826 -22.005 -14.363 1.00 73.66 111 GLY A C 1
ATOM 1757 O O . GLY A 1 111 ? 14.893 -21.770 -15.150 1.00 95.33 111 GLY A O 1
ATOM 1761 N N . GLY A 1 112 ? 15.856 -21.551 -13.110 1.00 67.52 112 GLY A N 1
ATOM 1762 C CA . GLY A 1 112 ? 14.769 -20.737 -12.593 1.00 62.33 112 GLY A CA 1
ATOM 1763 C C . GLY A 1 112 ? 14.543 -19.477 -13.419 1.00 56.63 112 GLY A C 1
ATOM 1764 O O . GLY A 1 112 ? 13.407 -19.170 -13.811 1.00 48.16 112 GLY A O 1
ATOM 1768 N N . THR A 1 113 ? 15.626 -18.763 -13.719 1.00 48.74 113 THR A N 1
ATOM 1769 C CA . THR A 1 113 ? 15.537 -17.525 -14.493 1.00 47.93 113 THR A CA 1
ATOM 1770 C C . THR A 1 113 ? 14.930 -17.761 -15.877 1.00 46.57 113 THR A C 1
ATOM 1771 O O . THR A 1 113 ? 14.057 -16.999 -16.332 1.00 44.45 113 THR A O 1
ATOM 1782 N N . LYS A 1 114 ? 15.369 -18.828 -16.539 1.00 47.18 114 LYS A N 1
ATOM 1783 C CA . LYS A 1 114 ? 14.872 -19.114 -17.880 1.00 45.75 114 LYS A CA 1
ATOM 1784 C C . LYS A 1 114 ? 13.403 -19.527 -17.869 1.00 51.54 114 LYS A C 1
ATOM 1785 O O . LYS A 1 114 ? 12.616 -19.029 -18.679 1.00 62.67 114 LYS A O 1
ATOM 1804 N N . ASN A 1 115 ? 13.022 -20.423 -16.961 1.00 44.39 115 ASN A N 1
ATOM 1805 C CA . ASN A 1 115 ? 11.614 -20.810 -16.870 1.00 52.23 115 ASN A CA 1
ATOM 1806 C C . ASN A 1 115 ? 10.729 -19.610 -16.536 1.00 61.45 115 ASN A C 1
ATOM 1807 O O . ASN A 1 115 ? 9.612 -19.473 -17.054 1.00 71.51 115 ASN A O 1
ATOM 1818 N N . MET A 1 116 ? 11.242 -18.727 -15.685 1.00 59.46 116 MET A N 1
ATOM 1819 C CA . MET A 1 116 ? 10.534 -17.496 -15.351 1.00 51.30 116 MET A CA 1
ATOM 1820 C C . MET A 1 116 ? 10.305 -16.613 -16.577 1.00 62.68 116 MET A C 1
ATOM 1821 O O . MET A 1 116 ? 9.175 -16.156 -16.839 1.00 70.24 116 MET A O 1
ATOM 1835 N N . GLU A 1 117 ? 11.362 -16.363 -17.342 1.00 63.89 117 GLU A N 1
ATOM 1836 C CA . GLU A 1 117 ? 11.168 -15.524 -18.512 1.00 61.41 117 GLU A CA 1
ATOM 1837 C C . GLU A 1 117 ? 10.313 -16.252 -19.557 1.00 62.06 117 GLU A C 1
ATOM 1838 O O . GLU A 1 117 ? 9.632 -15.594 -20.330 1.00 75.26 117 GLU A O 1
ATOM 1850 N N . ARG A 1 118 ? 10.358 -17.584 -19.622 1.00 47.40 118 ARG A N 1
ATOM 1851 C CA . ARG A 1 118 ? 9.401 -18.289 -20.484 1.00 53.27 118 ARG A CA 1
ATOM 1852 C C . ARG A 1 118 ? 7.969 -18.039 -20.021 1.00 63.37 118 ARG A C 1
ATOM 1853 O O . ARG A 1 118 ? 7.073 -17.865 -20.852 1.00 68.41 118 ARG A O 1
ATOM 1874 N N . ASN A 1 119 ? 7.743 -18.028 -18.706 1.00 58.53 119 ASN A N 1
ATOM 1875 C CA . ASN A 1 119 ? 6.430 -17.634 -18.198 1.00 49.24 119 ASN A CA 1
ATOM 1876 C C . ASN A 1 119 ? 6.053 -16.247 -18.704 1.00 56.64 119 ASN A C 1
ATOM 1877 O O . ASN A 1 119 ? 4.957 -16.062 -19.237 1.00 61.08 119 ASN A O 1
ATOM 1888 N N . LEU A 1 120 ? 6.952 -15.277 -18.545 1.00 61.06 120 LEU A N 1
ATOM 1889 C CA . LEU A 1 120 ? 6.660 -13.917 -19.005 1.00 70.44 120 LEU A CA 1
ATOM 1890 C C . LEU A 1 120 ? 6.462 -13.829 -20.523 1.00 65.05 120 LEU A C 1
ATOM 1891 O O . LEU A 1 120 ? 5.604 -13.093 -21.002 1.00 52.57 120 LEU A O 1
ATOM 1907 N N . LYS A 1 121 ? 7.276 -14.565 -21.272 1.00 69.29 121 LYS A N 1
ATOM 1908 C CA . LYS A 1 121 ? 7.160 -14.625 -22.724 1.00 65.15 121 LYS A CA 1
ATOM 1909 C C . LYS A 1 121 ? 5.817 -15.220 -23.141 1.00 71.61 121 LYS A C 1
ATOM 1910 O O . LYS A 1 121 ? 5.177 -14.739 -24.079 1.00 84.63 121 LYS A O 1
ATOM 1929 N N . ASN A 1 122 ? 5.389 -16.259 -22.432 1.00 67.58 122 ASN A N 1
ATOM 1930 C CA . ASN A 1 122 ? 4.123 -16.918 -22.731 1.00 62.15 122 ASN A CA 1
ATOM 1931 C C . ASN A 1 122 ? 2.918 -16.035 -22.415 1.00 62.11 122 ASN A C 1
ATOM 1932 O O . ASN A 1 122 ? 1.895 -16.104 -23.097 1.00 56.62 122 ASN A O 1
ATOM 1943 N N . TRP A 1 123 ? 3.044 -15.204 -21.386 1.00 64.86 123 TRP A N 1
ATOM 1944 C CA . TRP A 1 123 ? 1.971 -14.290 -21.006 1.00 67.16 123 TRP A CA 1
ATOM 1945 C C . TRP A 1 123 ? 2.094 -12.953 -21.736 1.00 70.59 123 TRP A C 1
ATOM 1946 O O . TRP A 1 123 ? 1.373 -12.001 -21.437 1.00 82.18 123 TRP A O 1
ATOM 1967 N N . GLY A 1 124 ? 3.014 -12.890 -22.694 1.00 66.38 124 GLY A N 1
ATOM 1968 C CA . GLY A 1 124 ? 3.185 -11.709 -23.522 1.00 64.93 124 GLY A CA 1
ATOM 1969 C C . GLY A 1 124 ? 3.683 -10.487 -22.771 1.00 75.59 124 GLY A C 1
ATOM 1970 O O . GLY A 1 124 ? 3.233 -9.370 -23.029 1.00 81.26 124 GLY A O 1
ATOM 1974 N N . ILE A 1 125 ? 4.607 -10.702 -21.839 1.00 78.47 125 ILE A N 1
ATOM 1975 C CA . ILE A 1 125 ? 5.267 -9.608 -21.131 1.00 90.20 125 ILE A CA 1
ATOM 1976 C C . ILE A 1 125 ? 6.736 -9.554 -21.531 1.00 95.62 125 ILE A C 1
ATOM 1977 O O . ILE A 1 125 ? 7.474 -10.520 -21.338 1.00 103.73 125 ILE A O 1
ATOM 1993 N N . LYS A 1 126 ? 7.156 -8.425 -22.092 1.00 88.07 126 LYS A N 1
ATOM 1994 C CA . LYS A 1 126 ? 8.553 -8.240 -22.468 1.00 75.94 126 LYS A CA 1
ATOM 1995 C C . LYS A 1 126 ? 9.416 -8.125 -21.221 1.00 66.45 126 LYS A C 1
ATOM 1996 O O . LYS A 1 126 ? 9.203 -7.246 -20.384 1.00 59.69 126 LYS A O 1
ATOM 2015 N N . ALA A 1 127 ? 10.391 -9.022 -21.109 1.00 68.42 127 ALA A N 1
ATOM 2016 C CA . ALA A 1 127 ? 11.163 -9.174 -19.882 1.00 67.39 127 ALA A CA 1
ATOM 2017 C C . ALA A 1 127 ? 12.664 -9.011 -20.098 1.00 73.41 127 ALA A C 1
ATOM 2018 O O . ALA A 1 127 ? 13.251 -8.004 -19.702 1.00 63.48 127 ALA A O 1
ATOM 2025 N N . LYS A 1 128 ? 13.273 -10.011 -20.729 1.00 78.86 128 LYS A N 1
ATOM 2026 C CA . LYS A 1 128 ? 14.726 -10.138 -20.777 1.00 90.18 128 LYS A CA 1
ATOM 2027 C C . LYS A 1 128 ? 15.314 -10.149 -19.369 1.00 75.94 128 LYS A C 1
ATOM 2028 O O . LYS A 1 128 ? 16.086 -9.269 -18.985 1.00 68.79 128 LYS A O 1
ATOM 2047 N N . LEU A 1 129 ? 14.920 -11.161 -18.605 1.00 67.34 129 LEU A N 1
ATOM 2048 C CA . LEU A 1 129 ? 15.546 -11.460 -17.328 1.00 67.05 129 LEU A CA 1
ATOM 2049 C C . LEU A 1 129 ? 16.938 -12.017 -17.594 1.00 65.53 129 LEU A C 1
ATOM 2050 O O . LEU A 1 129 ? 17.819 -11.954 -16.739 1.00 66.56 129 LEU A O 1
ATOM 2066 N N . SER A 1 130 ? 17.115 -12.567 -18.794 1.00 69.23 130 SER A N 1
ATOM 2067 C CA . SER A 1 130 ? 18.395 -13.113 -19.239 1.00 72.79 130 SER A CA 1
ATOM 2068 C C . SER A 1 130 ? 19.549 -12.143 -19.010 1.00 62.86 130 SER A C 1
ATOM 2069 O O . SER A 1 130 ? 20.686 -12.562 -18.791 1.00 56.17 130 SER A O 1
ATOM 2077 N N . ASP A 1 131 ? 19.246 -10.850 -19.085 1.00 50.16 131 ASP A N 1
ATOM 2078 C CA . ASP A 1 131 ? 20.214 -9.792 -18.808 1.00 51.32 131 ASP A CA 1
ATOM 2079 C C . ASP A 1 131 ? 21.014 -10.060 -17.538 1.00 58.42 131 ASP A C 1
ATOM 2080 O O . ASP A 1 131 ? 22.207 -9.763 -17.466 1.00 61.07 131 ASP A O 1
ATOM 2089 N N . TYR A 1 132 ? 20.339 -10.605 -16.533 1.00 63.65 132 TYR A N 1
ATOM 2090 C CA . TYR A 1 132 ? 20.953 -10.871 -15.239 1.00 57.22 132 TYR A CA 1
ATOM 2091 C C . TYR A 1 132 ? 21.892 -12.084 -15.202 1.00 59.79 132 TYR A C 1
ATOM 2092 O O . TYR A 1 132 ? 22.671 -12.222 -14.262 1.00 63.29 132 TYR A O 1
ATOM 2110 N N . LEU A 1 133 ? 21.824 -12.961 -16.201 1.00 62.09 133 LEU A N 1
ATOM 2111 C CA . LEU A 1 133 ? 22.587 -14.214 -16.152 1.00 59.11 133 LEU A CA 1
ATOM 2112 C C . LEU A 1 133 ? 24.101 -13.979 -16.150 1.00 55.84 133 LEU A C 1
ATOM 2113 O O . LEU A 1 133 ? 24.878 -14.781 -15.597 1.00 51.50 133 LEU A O 1
ATOM 2129 N N . ASP A 1 134 ? 24.513 -12.869 -16.754 1.00 57.01 134 ASP A N 1
ATOM 2130 C CA . ASP A 1 134 ? 25.922 -12.507 -16.809 1.00 57.16 134 ASP A CA 1
ATOM 2131 C C . ASP A 1 134 ? 26.462 -12.295 -15.401 1.00 52.44 134 ASP A C 1
ATOM 2132 O O . ASP A 1 134 ? 27.574 -12.723 -15.090 1.00 50.85 134 ASP A O 1
ATOM 2141 N N . GLU A 1 135 ? 25.681 -11.623 -14.558 1.00 58.91 135 GLU A N 1
ATOM 2142 C CA . GLU A 1 135 ? 26.015 -11.521 -13.140 1.00 52.51 135 GLU A CA 1
ATOM 2143 C C . GLU A 1 135 ? 26.260 -12.902 -12.565 1.00 56.34 135 GLU A C 1
ATOM 2144 O O . GLU A 1 135 ? 27.318 -13.180 -12.005 1.00 56.04 135 GLU A O 1
ATOM 2156 N N . LEU A 1 136 ? 25.261 -13.762 -12.734 1.00 64.19 136 LEU A N 1
ATOM 2157 C CA . LEU A 1 136 ? 25.244 -15.082 -12.118 1.00 78.28 136 LEU A CA 1
ATOM 2158 C C . LEU A 1 136 ? 26.458 -15.923 -12.453 1.00 68.72 136 LEU A C 1
ATOM 2159 O O . LEU A 1 136 ? 27.154 -16.406 -11.556 1.00 74.82 136 LEU A O 1
ATOM 2175 N N . ASN A 1 137 ? 26.718 -16.090 -13.745 1.00 59.74 137 ASN A N 1
ATOM 2176 C CA . ASN A 1 137 ? 27.662 -17.112 -14.175 1.00 62.53 137 ASN A CA 1
ATOM 2177 C C . ASN A 1 137 ? 29.136 -16.748 -13.986 1.00 65.69 137 ASN A C 1
ATOM 2178 O O . ASN A 1 137 ? 29.993 -17.628 -14.018 1.00 66.96 137 ASN A O 1
ATOM 2189 N N . ASP A 1 138 ? 29.435 -15.467 -13.794 1.00 60.29 138 ASP A N 1
ATOM 2190 C CA . ASP A 1 138 ? 30.816 -15.035 -13.565 1.00 77.12 138 ASP A CA 1
ATOM 2191 C C . ASP A 1 138 ? 31.111 -14.896 -12.068 1.00 67.29 138 ASP A C 1
ATOM 2192 O O . ASP A 1 138 ? 32.246 -14.637 -11.671 1.00 65.45 138 ASP A O 1
ATOM 2201 N N . ALA A 1 139 ? 30.082 -15.081 -11.245 1.00 71.57 139 ALA A N 1
ATOM 2202 C CA . ALA A 1 139 ? 30.195 -14.929 -9.793 1.00 75.77 139 ALA A CA 1
ATOM 2203 C C . ALA A 1 139 ? 30.966 -16.082 -9.145 1.00 84.96 139 ALA A C 1
ATOM 2204 O O . ALA A 1 139 ? 30.886 -17.223 -9.601 1.00 103.93 139 ALA A O 1
ATOM 2211 N N . ARG A 1 140 ? 31.713 -15.769 -8.086 1.00 78.09 140 ARG A N 1
ATOM 2212 C CA . ARG A 1 140 ? 32.589 -16.742 -7.430 1.00 66.21 140 ARG A CA 1
ATOM 2213 C C . ARG A 1 140 ? 32.130 -17.184 -6.034 1.00 52.17 140 ARG A C 1
ATOM 2214 O O . ARG A 1 140 ? 32.674 -18.142 -5.483 1.00 47.45 140 ARG A O 1
ATOM 2235 N N . LYS A 1 141 ? 31.143 -16.494 -5.465 1.00 51.26 141 LYS A N 1
ATOM 2236 C CA . LYS A 1 141 ? 30.621 -16.847 -4.141 1.00 40.71 141 LYS A CA 1
ATOM 2237 C C . LYS A 1 141 ? 29.127 -17.160 -4.194 1.00 39.77 141 LYS A C 1
ATOM 2238 O O . LYS A 1 141 ? 28.397 -16.591 -4.998 1.00 45.11 141 LYS A O 1
ATOM 2242 N N . ILE A 1 142 ? 28.677 -18.068 -3.333 1.00 38.85 142 ILE A N 1
ATOM 2243 C CA . ILE A 1 142 ? 27.298 -18.553 -3.382 1.00 38.42 142 ILE A CA 1
ATOM 2244 C C . ILE A 1 142 ? 26.304 -17.491 -2.906 1.00 39.33 142 ILE A C 1
ATOM 2245 O O . ILE A 1 142 ? 25.197 -17.376 -3.444 1.00 40.85 142 ILE A O 1
ATOM 2261 N N . THR A 1 143 ? 26.698 -16.715 -1.900 1.00 47.02 143 THR A N 1
ATOM 2262 C CA . THR A 1 143 ? 25.842 -15.652 -1.379 1.00 47.83 143 THR A CA 1
ATOM 2263 C C . THR A 1 143 ? 25.428 -14.650 -2.430 1.00 59.67 143 THR A C 1
ATOM 2264 O O . THR A 1 143 ? 24.254 -14.298 -2.529 1.00 74.91 143 THR A O 1
ATOM 2275 N N . GLU A 1 144 ? 26.391 -14.191 -3.218 1.00 57.31 144 GLU A N 1
ATOM 2276 C CA . GLU A 1 144 ? 26.096 -13.192 -4.222 1.00 57.58 144 GLU A CA 1
ATOM 2277 C C . GLU A 1 144 ? 25.229 -13.829 -5.316 1.00 44.00 144 GLU A C 1
ATOM 2278 O O . GLU A 1 144 ? 24.314 -13.187 -5.842 1.00 42.87 144 GLU A O 1
ATOM 2290 N N . ILE A 1 145 ? 25.463 -15.108 -5.604 1.00 44.72 145 ILE A N 1
ATOM 2291 C CA . ILE A 1 145 ? 24.612 -15.833 -6.549 1.00 44.49 145 ILE A CA 1
ATOM 2292 C C . ILE A 1 145 ? 23.158 -15.821 -6.072 1.00 44.25 145 ILE A C 1
ATOM 2293 O O . ILE A 1 145 ? 22.240 -15.435 -6.816 1.00 46.28 145 ILE A O 1
ATOM 2309 N N . MET A 1 146 ? 22.955 -16.203 -4.816 1.00 43.17 146 MET A N 1
ATOM 2310 C CA . MET A 1 146 ? 21.612 -16.237 -4.246 1.00 41.02 146 MET A CA 1
ATOM 2311 C C . MET A 1 146 ? 21.002 -14.832 -4.223 1.00 44.77 146 MET A C 1
ATOM 2312 O O . MET A 1 146 ? 19.811 -14.645 -4.514 1.00 42.01 146 MET A O 1
ATOM 2326 N N . ASN A 1 147 ? 21.826 -13.845 -3.875 1.00 41.04 147 ASN A N 1
ATOM 2327 C CA . ASN A 1 147 ? 21.384 -12.454 -3.865 1.00 49.58 147 ASN A CA 1
ATOM 2328 C C . ASN A 1 147 ? 20.915 -11.989 -5.246 1.00 53.65 147 ASN A C 1
ATOM 2329 O O . ASN A 1 147 ? 19.938 -11.244 -5.348 1.00 48.91 147 ASN A O 1
ATOM 2340 N N . VAL A 1 148 ? 21.599 -12.424 -6.304 1.00 60.95 148 VAL A N 1
ATOM 2341 C CA . VAL A 1 148 ? 21.144 -12.119 -7.662 1.00 51.61 148 VAL A CA 1
ATOM 2342 C C . VAL A 1 148 ? 19.816 -12.831 -7.941 1.00 53.97 148 VAL A C 1
ATOM 2343 O O . VAL A 1 148 ? 18.865 -12.212 -8.453 1.00 52.89 148 VAL A O 1
ATOM 2356 N N . GLU A 1 149 ? 19.738 -14.120 -7.604 1.00 55.13 149 GLU A N 1
ATOM 2357 C CA . GLU A 1 149 ? 18.486 -14.863 -7.792 1.00 56.50 149 GLU A CA 1
ATOM 2358 C C . GLU A 1 149 ? 17.306 -14.171 -7.113 1.00 56.42 149 GLU A C 1
ATOM 2359 O O . GLU A 1 149 ? 16.186 -14.149 -7.652 1.00 48.63 149 GLU A O 1
ATOM 2371 N N . ALA A 1 150 ? 17.565 -13.577 -5.951 1.00 60.39 150 ALA A N 1
ATOM 2372 C CA . ALA A 1 150 ? 16.528 -12.829 -5.247 1.00 49.97 150 ALA A CA 1
ATOM 2373 C C . ALA A 1 150 ? 16.013 -11.636 -6.059 1.00 51.77 150 ALA A C 1
ATOM 2374 O O . ALA A 1 150 ? 14.800 -11.460 -6.199 1.00 46.87 150 ALA A O 1
ATOM 2381 N N . ARG A 1 151 ? 16.919 -10.822 -6.597 1.00 50.36 151 ARG A N 1
ATOM 2382 C CA . ARG A 1 151 ? 16.506 -9.693 -7.431 1.00 64.57 151 ARG A CA 1
ATOM 2383 C C . ARG A 1 151 ? 15.746 -10.174 -8.661 1.00 58.75 151 ARG A C 1
ATOM 2384 O O . ARG A 1 151 ? 14.728 -9.582 -9.033 1.00 55.19 151 ARG A O 1
ATOM 2405 N N . ILE A 1 152 ? 16.240 -11.234 -9.297 1.00 57.27 152 ILE A N 1
ATOM 2406 C CA . ILE A 1 152 ? 15.565 -11.773 -10.477 1.00 56.14 152 ILE A CA 1
ATOM 2407 C C . ILE A 1 152 ? 14.115 -12.146 -10.137 1.00 46.88 152 ILE A C 1
ATOM 2408 O O . ILE A 1 152 ? 13.179 -11.743 -10.844 1.00 44.76 152 ILE A O 1
ATOM 2424 N N . ARG A 1 153 ? 13.926 -12.885 -9.046 1.00 44.77 153 ARG A N 1
ATOM 2425 C CA . ARG A 1 153 ? 12.580 -13.236 -8.591 1.00 48.26 153 ARG A CA 1
ATOM 2426 C C . ARG A 1 153 ? 11.745 -11.979 -8.313 1.00 49.50 153 ARG A C 1
ATOM 2427 O O . ARG A 1 153 ? 10.574 -11.861 -8.734 1.00 44.49 153 ARG A O 1
ATOM 2448 N N . GLN A 1 154 ? 12.376 -11.033 -7.624 1.00 52.33 154 GLN A N 1
ATOM 2449 C CA . GLN A 1 154 ? 11.734 -9.784 -7.240 1.00 55.50 154 GLN A CA 1
ATOM 2450 C C . GLN A 1 154 ? 11.231 -9.009 -8.453 1.00 47.40 154 GLN A C 1
ATOM 2451 O O . GLN A 1 154 ? 10.132 -8.459 -8.430 1.00 46.30 154 GLN A O 1
ATOM 2465 N N . GLU A 1 155 ? 12.027 -8.975 -9.516 1.00 53.94 155 GLU A N 1
ATOM 2466 C CA . GLU A 1 155 ? 11.638 -8.267 -10.730 1.00 46.91 155 GLU A CA 1
ATOM 2467 C C . GLU A 1 155 ? 10.566 -9.046 -11.487 1.00 46.93 155 GLU A C 1
ATOM 2468 O O . GLU A 1 155 ? 9.602 -8.464 -11.997 1.00 47.65 155 GLU A O 1
ATOM 2480 N N . TYR A 1 156 ? 10.734 -10.365 -11.546 1.00 50.58 156 TYR A N 1
ATOM 2481 C CA . TYR A 1 156 ? 9.763 -11.238 -12.203 1.00 56.56 156 TYR A CA 1
ATOM 2482 C C . TYR A 1 156 ? 8.352 -11.046 -11.662 1.00 54.00 156 TYR A C 1
ATOM 2483 O O . TYR A 1 156 ? 7.408 -10.904 -12.445 1.00 53.94 156 TYR A O 1
ATOM 2501 N N . TYR A 1 157 ? 8.195 -11.050 -10.339 1.00 53.63 157 TYR A N 1
ATOM 2502 C CA . TYR A 1 157 ? 6.896 -10.686 -9.758 1.00 56.29 157 TYR A CA 1
ATOM 2503 C C . TYR A 1 157 ? 6.387 -9.327 -10.269 1.00 67.89 157 TYR A C 1
ATOM 2504 O O . TYR A 1 157 ? 5.237 -9.188 -10.721 1.00 82.79 157 TYR A O 1
ATOM 2522 N N . ALA A 1 158 ? 7.266 -8.332 -10.221 1.00 55.74 158 ALA A N 1
ATOM 2523 C CA . ALA A 1 158 ? 6.899 -6.970 -10.579 1.00 62.57 158 ALA A CA 1
ATOM 2524 C C . ALA A 1 158 ? 6.579 -6.851 -12.065 1.00 66.63 158 ALA A C 1
ATOM 2525 O O . ALA A 1 158 ? 5.862 -5.939 -12.479 1.00 60.81 158 ALA A O 1
ATOM 2532 N N . LYS A 1 159 ? 7.109 -7.770 -12.866 1.00 69.15 159 LYS A N 1
ATOM 2533 C CA . LYS A 1 159 ? 6.761 -7.827 -14.282 1.00 75.94 159 LYS A CA 1
ATOM 2534 C C . LYS A 1 159 ? 5.469 -8.610 -14.477 1.00 66.78 159 LYS A C 1
ATOM 2535 O O . LYS A 1 159 ? 4.705 -8.344 -15.401 1.00 50.69 159 LYS A O 1
ATOM 2554 N N . TRP A 1 160 ? 5.236 -9.575 -13.594 1.00 94.13 160 TRP A N 1
ATOM 2555 C CA . TRP A 1 160 ? 3.996 -10.344 -13.591 1.00 83.66 160 TRP A CA 1
ATOM 2556 C C . TRP A 1 160 ? 2.795 -9.466 -13.240 1.00 70.13 160 TRP A C 1
ATOM 2557 O O . TRP A 1 160 ? 1.700 -9.664 -13.773 1.00 67.95 160 TRP A O 1
ATOM 2578 N N . ASP A 1 161 ? 3.007 -8.480 -12.372 1.00 61.04 161 ASP A N 1
ATOM 2579 C CA . ASP A 1 161 ? 1.927 -7.574 -11.977 1.00 70.25 161 ASP A CA 1
ATOM 2580 C C . ASP A 1 161 ? 1.304 -6.798 -13.144 1.00 81.16 161 ASP A C 1
ATOM 2581 O O . ASP A 1 161 ? 0.146 -6.392 -13.068 1.00 93.56 161 ASP A O 1
ATOM 2590 N N . GLU A 1 162 ? 2.066 -6.580 -14.212 1.00 52.63 162 GLU A N 1
ATOM 2591 C CA . GLU A 1 162 ? 1.544 -5.899 -15.399 1.00 53.69 162 GLU A CA 1
ATOM 2592 C C . GLU A 1 162 ? 0.388 -6.669 -16.040 1.00 79.91 162 GLU A C 1
ATOM 2593 O O . GLU A 1 162 ? -0.486 -6.077 -16.674 1.00 87.69 162 GLU A O 1
ATOM 2605 N N . ASN A 1 163 ? 0.395 -7.987 -15.869 1.00 66.41 163 ASN A N 1
ATOM 2606 C CA . ASN A 1 163 ? -0.615 -8.861 -16.463 1.00 65.13 163 ASN A CA 1
ATOM 2607 C C . ASN A 1 163 ? -1.730 -9.227 -15.492 1.00 62.11 163 ASN A C 1
ATOM 2608 O O . ASN A 1 163 ? -2.575 -10.067 -15.801 1.00 53.71 163 ASN A O 1
ATOM 2619 N N . LEU A 1 164 ? -1.733 -8.589 -14.325 1.00 67.42 164 LEU A N 1
ATOM 2620 C CA . LEU A 1 164 ? -2.677 -8.933 -13.267 1.00 69.62 164 LEU A CA 1
ATOM 2621 C C . LEU A 1 164 ? -3.589 -7.762 -12.921 1.00 75.70 164 LEU A C 1
ATOM 2622 O O . LEU A 1 164 ? -3.177 -6.605 -13.004 1.00 82.63 164 LEU A O 1
ATOM 2638 N N . PRO A 1 165 ? -4.840 -8.061 -12.531 1.00 67.77 165 PRO A N 1
ATOM 2639 C CA . PRO A 1 165 ? -5.746 -7.014 -12.058 1.00 57.85 165 PRO A CA 1
ATOM 2640 C C . PRO A 1 165 ? -5.345 -6.539 -10.668 1.00 67.10 165 PRO A C 1
ATOM 2641 O O . PRO A 1 165 ? -4.723 -7.301 -9.930 1.00 84.46 165 PRO A O 1
ATOM 2652 N N . GLU A 1 166 ? -5.708 -5.308 -10.320 1.00 62.52 166 GLU A N 1
ATOM 2653 C CA . GLU A 1 166 ? -5.252 -4.687 -9.080 1.00 74.09 166 GLU A CA 1
ATOM 2654 C C . GLU A 1 166 ? -5.538 -5.550 -7.854 1.00 66.52 166 GLU A C 1
ATOM 2655 O O . GLU A 1 166 ? -4.758 -5.562 -6.901 1.00 56.77 166 GLU A O 1
ATOM 2667 N N . GLU A 1 167 ? -6.659 -6.262 -7.880 1.00 70.86 167 GLU A N 1
ATOM 2668 C CA . GLU A 1 167 ? -7.049 -7.115 -6.764 1.00 75.67 167 GLU A CA 1
ATOM 2669 C C . GLU A 1 167 ? -6.009 -8.197 -6.487 1.00 63.62 167 GLU A C 1
ATOM 2670 O O . GLU A 1 167 ? -5.646 -8.441 -5.336 1.00 54.54 167 GLU A O 1
ATOM 2682 N N . PHE A 1 168 ? -5.533 -8.837 -7.551 1.00 66.81 168 PHE A N 1
ATOM 2683 C CA . PHE A 1 168 ? -4.597 -9.951 -7.436 1.00 71.48 168 PHE A CA 1
ATOM 2684 C C . PHE A 1 168 ? -3.156 -9.566 -7.763 1.00 70.49 168 PHE A C 1
ATOM 2685 O O . PHE A 1 168 ? -2.331 -10.429 -8.057 1.00 75.26 168 PHE A O 1
ATOM 2702 N N . LYS A 1 169 ? -2.853 -8.274 -7.731 1.00 51.31 169 LYS A N 1
ATOM 2703 C CA . LYS A 1 169 ? -1.477 -7.825 -7.916 1.00 67.18 169 LYS A CA 1
ATOM 2704 C C . LYS A 1 169 ? -0.596 -8.152 -6.723 1.00 75.34 169 LYS A C 1
ATOM 2705 O O . LYS A 1 169 ? -0.986 -7.951 -5.573 1.00 84.34 169 LYS A O 1
ATOM 2724 N N . ILE A 1 170 ? 0.593 -8.667 -7.007 1.00 71.36 170 ILE A N 1
ATOM 2725 C CA . ILE A 1 170 ? 1.670 -8.659 -6.032 1.00 65.38 170 ILE A CA 1
ATOM 2726 C C . ILE A 1 170 ? 2.166 -7.218 -5.973 1.00 70.89 170 ILE A C 1
ATOM 2727 O O . ILE A 1 170 ? 2.039 -6.484 -6.950 1.00 87.85 170 ILE A O 1
ATOM 2743 N N . VAL A 1 171 ? 2.685 -6.793 -4.829 1.00 48.37 171 VAL A N 1
ATOM 2744 C CA . VAL A 1 171 ? 3.441 -5.544 -4.761 1.00 52.59 171 VAL A CA 1
ATOM 2745 C C . VAL A 1 171 ? 4.801 -5.809 -4.110 1.00 70.03 171 VAL A C 1
ATOM 2746 O O . VAL A 1 171 ? 5.842 -5.611 -4.739 1.00 82.30 171 VAL A O 1
ATOM 2759 N N . LYS A 1 172 ? 4.794 -6.257 -2.862 1.00 84.92 172 LYS A N 1
ATOM 2760 C CA . LYS A 1 172 ? 5.946 -6.935 -2.277 1.00 70.37 172 LYS A CA 1
ATOM 2761 C C . LYS A 1 172 ? 5.576 -8.396 -2.115 1.00 70.50 172 LYS A C 1
ATOM 2762 O O . LYS A 1 172 ? 4.422 -8.710 -1.823 1.00 68.92 172 LYS A O 1
ATOM 2781 N N . ARG A 1 173 ? 6.535 -9.294 -2.302 1.00 66.26 173 ARG A N 1
ATOM 2782 C CA . ARG A 1 173 ? 6.322 -10.664 -1.889 1.00 62.71 173 ARG A CA 1
ATOM 2783 C C . ARG A 1 173 ? 6.313 -10.650 -0.372 1.00 52.03 173 ARG A C 1
ATOM 2784 O O . ARG A 1 173 ? 7.320 -10.326 0.257 1.00 43.80 173 ARG A O 1
ATOM 2805 N N . THR A 1 174 ? 5.165 -10.976 0.212 1.00 46.29 174 THR A N 1
ATOM 2806 C CA . THR A 1 174 ? 5.048 -11.080 1.653 1.00 49.23 174 THR A CA 1
ATOM 2807 C C . THR A 1 174 ? 4.584 -12.481 1.971 1.00 61.69 174 THR A C 1
ATOM 2808 O O . THR A 1 174 ? 3.495 -12.892 1.575 1.00 53.84 174 THR A O 1
ATOM 2819 N N . ARG A 1 175 ? 5.403 -13.225 2.705 1.00 58.28 175 ARG A N 1
ATOM 2820 C CA . ARG A 1 175 ? 5.291 -14.671 2.792 1.00 65.35 175 ARG A CA 1
ATOM 2821 C C . ARG A 1 175 ? 4.570 -15.273 3.987 1.00 89.67 175 ARG A C 1
ATOM 2822 O O . ARG A 1 175 ? 3.420 -15.608 3.874 1.00 94.21 175 ARG A O 1
ATOM 2843 N N . ARG A 1 176 ? 5.207 -15.389 5.146 1.00 114.67 176 ARG A N 1
ATOM 2844 C CA . ARG A 1 176 ? 4.484 -15.697 6.380 1.00 128.98 176 ARG A CA 1
ATOM 2845 C C . ARG A 1 176 ? 4.495 -14.440 7.229 1.00 128.21 176 ARG A C 1
ATOM 2846 O O . ARG A 1 176 ? 5.530 -14.092 7.753 1.00 146.00 176 ARG A O 1
ATOM 2867 N N . PRO A 1 177 ? 3.366 -13.740 7.347 1.00 107.34 177 PRO A N 1
ATOM 2868 C CA . PRO A 1 177 ? 2.152 -14.079 6.600 1.00 75.65 177 PRO A CA 1
ATOM 2869 C C . PRO A 1 177 ? 1.892 -13.156 5.455 1.00 54.41 177 PRO A C 1
ATOM 2870 O O . PRO A 1 177 ? 2.498 -12.122 5.360 1.00 66.19 177 PRO A O 1
ATOM 2881 N N . PRO A 1 178 ? 0.915 -13.595 4.559 1.00 49.41 178 PRO A N 1
ATOM 2882 C CA . PRO A 1 178 ? 0.678 -12.672 3.448 1.00 52.02 178 PRO A CA 1
ATOM 2883 C C . PRO A 1 178 ? 0.034 -11.329 3.756 1.00 50.86 178 PRO A C 1
ATOM 2884 O O . PRO A 1 178 ? -0.352 -11.081 4.860 1.00 50.92 178 PRO A O 1
ATOM 2895 N N . LYS A 1 179 ? 0.001 -10.444 2.771 1.00 58.23 179 LYS A N 1
ATOM 2896 C CA . LYS A 1 179 ? -0.687 -9.164 2.880 1.00 63.58 179 LYS A CA 1
ATOM 2897 C C . LYS A 1 179 ? -1.671 -8.992 1.722 1.00 75.64 179 LYS A C 1
ATOM 2898 O O . LYS A 1 179 ? -2.251 -7.921 1.532 1.00 78.55 179 LYS A O 1
ATOM 2917 N N . ASN A 1 180 ? -1.844 -10.057 0.947 1.00 70.07 180 ASN A N 1
ATOM 2918 C CA . ASN A 1 180 ? -2.527 -9.991 -0.339 1.00 73.42 180 ASN A CA 1
ATOM 2919 C C . ASN A 1 180 ? -3.229 -11.301 -0.654 1.00 65.78 180 ASN A C 1
ATOM 2920 O O . ASN A 1 180 ? -2.873 -12.356 -0.129 1.00 66.89 180 ASN A O 1
ATOM 2931 N N . GLU A 1 181 ? -4.228 -11.225 -1.523 1.00 62.95 181 GLU A N 1
ATOM 2932 C CA . GLU A 1 181 ? -4.899 -12.417 -2.009 1.00 54.18 181 GLU A CA 1
ATOM 2933 C C . GLU A 1 181 ? -3.908 -13.216 -2.858 1.00 50.37 181 GLU A C 1
ATOM 2934 O O . GLU A 1 181 ? -3.845 -14.453 -2.789 1.00 47.60 181 GLU A O 1
ATOM 2946 N N . MET A 1 182 ? -3.099 -12.496 -3.629 1.00 53.53 182 MET A N 1
ATOM 2947 C CA . MET A 1 182 ? -2.126 -13.130 -4.508 1.00 49.57 182 MET A CA 1
ATOM 2948 C C . MET A 1 182 ? -0.949 -13.707 -3.723 1.00 59.46 182 MET A C 1
ATOM 2949 O O . MET A 1 182 ? -0.491 -14.814 -4.016 1.00 77.31 182 MET A O 1
ATOM 2963 N N . ASN A 1 183 ? -0.460 -12.969 -2.728 1.00 48.97 183 ASN A N 1
ATOM 2964 C CA . ASN A 1 183 ? 0.590 -13.494 -1.855 1.00 54.44 183 ASN A CA 1
ATOM 2965 C C . ASN A 1 183 ? 0.103 -14.739 -1.121 1.00 56.00 183 ASN A C 1
ATOM 2966 O O . ASN A 1 183 ? 0.845 -15.710 -0.958 1.00 56.71 183 ASN A O 1
ATOM 2977 N N . ALA A 1 184 ? -1.154 -14.706 -0.691 1.00 49.77 184 ALA A N 1
ATOM 2978 C CA . ALA A 1 184 ? -1.773 -15.859 -0.053 1.00 46.04 184 ALA A CA 1
ATOM 2979 C C . ALA A 1 184 ? -1.776 -17.048 -1.006 1.00 45.43 184 ALA A C 1
ATOM 2980 O O . ALA A 1 184 ? -1.353 -18.161 -0.645 1.00 46.78 184 ALA A O 1
ATOM 2987 N N . LEU A 1 185 ? -2.206 -16.792 -2.240 1.00 45.06 185 LEU A N 1
ATOM 2988 C CA . LEU A 1 185 ? -2.256 -17.836 -3.259 1.00 45.98 185 LEU A CA 1
ATOM 2989 C C . LEU A 1 185 ? -0.870 -18.443 -3.524 1.00 53.36 185 LEU A C 1
ATOM 2990 O O . LEU A 1 185 ? -0.691 -19.671 -3.479 1.00 57.31 185 LEU A O 1
ATOM 3006 N N . ILE A 1 186 ? 0.112 -17.584 -3.782 1.00 44.02 186 ILE A N 1
ATOM 3007 C CA . ILE A 1 186 ? 1.461 -18.045 -4.102 1.00 43.27 186 ILE A CA 1
ATOM 3008 C C . ILE A 1 186 ? 2.098 -18.767 -2.918 1.00 48.37 186 ILE A C 1
ATOM 3009 O O . ILE A 1 186 ? 2.770 -19.783 -3.099 1.00 47.14 186 ILE A O 1
ATOM 3025 N N . SER A 1 187 ? 1.877 -18.259 -1.708 1.00 42.32 187 SER A N 1
ATOM 3026 C CA . SER A 1 187 ? 2.393 -18.926 -0.515 1.00 41.46 187 SER A CA 1
ATOM 3027 C C . SER A 1 187 ? 1.824 -20.333 -0.406 1.00 45.45 187 SER A C 1
ATOM 3028 O O . SER A 1 187 ? 2.564 -21.310 -0.195 1.00 48.24 187 SER A O 1
ATOM 3036 N N . PHE A 1 188 ? 0.511 -20.440 -0.586 1.00 44.64 188 PHE A N 1
ATOM 3037 C CA . PHE A 1 188 ? -0.151 -21.734 -0.508 1.00 41.06 188 PHE A CA 1
ATOM 3038 C C . PHE A 1 188 ? 0.427 -22.705 -1.554 1.00 40.60 188 PHE A C 1
ATOM 3039 O O . PHE A 1 188 ? 0.836 -23.838 -1.230 1.00 46.60 188 PHE A O 1
ATOM 3056 N N . LEU A 1 189 ? 0.506 -22.248 -2.802 1.00 41.50 189 LEU A N 1
ATOM 3057 C CA . LEU A 1 189 ? 1.012 -23.103 -3.877 1.00 48.35 189 LEU A CA 1
ATOM 3058 C C . LEU A 1 189 ? 2.482 -23.509 -3.688 1.00 50.07 189 LEU A C 1
ATOM 3059 O O . LEU A 1 189 ? 2.855 -24.669 -3.921 1.00 46.99 189 LEU A O 1
ATOM 3075 N N . ASN A 1 190 ? 3.312 -22.566 -3.251 1.00 49.98 190 ASN A N 1
ATOM 3076 C CA . ASN A 1 190 ? 4.715 -22.868 -2.974 1.00 47.94 190 ASN A CA 1
ATOM 3077 C C . ASN A 1 190 ? 4.820 -23.909 -1.867 1.00 40.69 190 ASN A C 1
ATOM 3078 O O . ASN A 1 190 ? 5.653 -24.833 -1.931 1.00 38.39 190 ASN A O 1
ATOM 3089 N N . SER A 1 191 ? 3.949 -23.778 -0.868 1.00 39.73 191 SER A N 1
ATOM 3090 C CA . SER A 1 191 ? 3.930 -24.731 0.230 1.00 40.80 191 SER A CA 1
ATOM 3091 C C . SER A 1 191 ? 3.558 -26.127 -0.276 1.00 47.81 191 SER A C 1
ATOM 3092 O O . SER A 1 191 ? 4.177 -27.103 0.144 1.00 39.13 191 SER A O 1
ATOM 3100 N N . ARG A 1 192 ? 2.575 -26.239 -1.174 1.00 58.88 192 ARG A N 1
ATOM 3101 C CA . ARG A 1 192 ? 2.327 -27.540 -1.827 1.00 55.96 192 ARG A CA 1
ATOM 3102 C C . ARG A 1 192 ? 3.563 -28.084 -2.558 1.00 50.78 192 ARG A C 1
ATOM 3103 O O . ARG A 1 192 ? 3.982 -29.244 -2.358 1.00 41.83 192 ARG A O 1
ATOM 3124 N N . LEU A 1 193 ? 4.148 -27.236 -3.401 1.00 44.21 193 LEU A N 1
ATOM 3125 C CA . LEU A 1 193 ? 5.265 -27.650 -4.245 1.00 41.10 193 LEU A CA 1
ATOM 3126 C C . LEU A 1 193 ? 6.476 -28.159 -3.460 1.00 39.61 193 LEU A C 1
ATOM 3127 O O . LEU A 1 193 ? 7.089 -29.173 -3.837 1.00 45.96 193 LEU A O 1
ATOM 3143 N N . TYR A 1 194 ? 6.800 -27.490 -2.358 1.00 39.38 194 TYR A N 1
ATOM 3144 C CA . TYR A 1 194 ? 7.920 -27.918 -1.517 1.00 47.54 194 TYR A CA 1
ATOM 3145 C C . TYR A 1 194 ? 7.765 -29.383 -1.079 1.00 49.98 194 TYR A C 1
ATOM 3146 O O . TYR A 1 194 ? 8.674 -30.216 -1.250 1.00 46.13 194 TYR A O 1
ATOM 3164 N N . ALA A 1 195 ? 6.584 -29.696 -0.555 1.00 54.38 195 ALA A N 1
ATOM 3165 C CA . ALA A 1 195 ? 6.277 -31.040 -0.086 1.00 48.06 195 ALA A CA 1
ATOM 3166 C C . ALA A 1 195 ? 6.323 -32.033 -1.233 1.00 43.38 195 ALA A C 1
ATOM 3167 O O . ALA A 1 195 ? 6.866 -33.140 -1.092 1.00 40.83 195 ALA A O 1
ATOM 3174 N N . THR A 1 196 ? 5.747 -31.644 -2.366 1.00 37.79 196 THR A N 1
ATOM 3175 C CA . THR A 1 196 ? 5.779 -32.509 -3.540 1.00 39.54 196 THR A CA 1
ATOM 3176 C C . THR A 1 196 ? 7.220 -32.888 -3.912 1.00 44.55 196 THR A C 1
ATOM 3177 O O . THR A 1 196 ? 7.529 -34.074 -4.118 1.00 38.85 196 THR A O 1
ATOM 3188 N N . ILE A 1 197 ? 8.111 -31.898 -3.959 1.00 37.79 197 ILE A N 1
ATOM 3189 C CA . ILE A 1 197 ? 9.497 -32.176 -4.331 1.00 34.70 197 ILE A CA 1
ATOM 3190 C C . ILE A 1 197 ? 10.196 -33.039 -3.283 1.00 33.76 197 ILE A C 1
ATOM 3191 O O . ILE A 1 197 ? 10.986 -33.929 -3.636 1.00 33.47 197 ILE A O 1
ATOM 3207 N N . ILE A 1 198 ? 9.903 -32.805 -2.006 1.00 39.84 198 ILE A N 1
ATOM 3208 C CA . ILE A 1 198 ? 10.452 -33.677 -0.962 1.00 35.90 198 ILE A CA 1
ATOM 3209 C C . ILE A 1 198 ? 9.994 -35.129 -1.155 1.00 38.43 198 ILE A C 1
ATOM 3210 O O . ILE A 1 198 ? 10.790 -36.075 -1.028 1.00 38.20 198 ILE A O 1
ATOM 3226 N N . THR A 1 199 ? 8.717 -35.299 -1.488 1.00 49.10 199 THR A N 1
ATOM 3227 C CA . THR A 1 199 ? 8.184 -36.631 -1.739 1.00 41.10 199 THR A CA 1
ATOM 3228 C C . THR A 1 199 ? 8.914 -37.280 -2.903 1.00 41.51 199 THR A C 1
ATOM 3229 O O . THR A 1 199 ? 9.365 -38.422 -2.790 1.00 40.51 199 THR A O 1
ATOM 3240 N N . GLU A 1 200 ? 9.037 -36.567 -4.019 1.00 39.06 200 GLU A N 1
ATOM 3241 C CA . GLU A 1 200 ? 9.713 -37.156 -5.169 1.00 41.77 200 GLU A CA 1
ATOM 3242 C C . GLU A 1 200 ? 11.188 -37.457 -4.878 1.00 40.29 200 GLU A C 1
ATOM 3243 O O . GLU A 1 200 ? 11.722 -38.439 -5.392 1.00 45.18 200 GLU A O 1
ATOM 3255 N N . ILE A 1 201 ? 11.846 -36.638 -4.059 1.00 33.53 201 ILE A N 1
ATOM 3256 C CA . ILE A 1 201 ? 13.227 -36.940 -3.670 1.00 43.37 201 ILE A CA 1
ATOM 3257 C C . ILE A 1 201 ? 13.316 -38.206 -2.822 1.00 53.10 201 ILE A C 1
ATOM 3258 O O . ILE A 1 201 ? 14.238 -39.002 -3.007 1.00 55.08 201 ILE A O 1
ATOM 3274 N N . TYR A 1 202 ? 12.382 -38.395 -1.892 1.00 52.41 202 TYR A N 1
ATOM 3275 C CA . TYR A 1 202 ? 12.373 -39.626 -1.094 1.00 47.04 202 TYR A CA 1
ATOM 3276 C C . TYR A 1 202 ? 12.272 -40.887 -1.965 1.00 45.29 202 TYR A C 1
ATOM 3277 O O . TYR A 1 202 ? 12.658 -41.973 -1.536 1.00 48.11 202 TYR A O 1
ATOM 3295 N N . ASN A 1 203 ? 11.767 -40.737 -3.188 1.00 41.67 203 ASN A N 1
ATOM 3296 C CA . ASN A 1 203 ? 11.686 -41.846 -4.140 1.00 39.48 203 ASN A CA 1
ATOM 3297 C C . ASN A 1 203 ? 12.971 -42.092 -4.937 1.00 38.74 203 ASN A C 1
ATOM 3298 O O . ASN A 1 203 ? 12.983 -42.899 -5.869 1.00 41.72 203 ASN A O 1
ATOM 3309 N N . THR A 1 204 ? 14.038 -41.380 -4.586 1.00 44.10 204 THR A N 1
ATOM 3310 C CA . THR A 1 204 ? 15.359 -41.622 -5.166 1.00 47.28 204 THR A CA 1
ATOM 3311 C C . THR A 1 204 ? 16.354 -42.009 -4.075 1.00 40.96 204 THR A C 1
ATOM 3312 O O . THR A 1 204 ? 15.981 -42.144 -2.909 1.00 38.92 204 THR A O 1
ATOM 3323 N N . GLN A 1 205 ? 17.619 -42.175 -4.457 1.00 49.73 205 GLN A N 1
ATOM 3324 C CA . GLN A 1 205 ? 18.671 -42.512 -3.501 1.00 47.53 205 GLN A CA 1
ATOM 3325 C C . GLN A 1 205 ? 19.399 -41.266 -3.016 1.00 47.35 205 GLN A C 1
ATOM 3326 O O . GLN A 1 205 ? 20.294 -41.351 -2.177 1.00 50.11 205 GLN A O 1
ATOM 3340 N N . LEU A 1 206 ? 19.016 -40.113 -3.551 1.00 37.92 206 LEU A N 1
ATOM 3341 C CA . LEU A 1 206 ? 19.590 -38.843 -3.129 1.00 35.83 206 LEU A CA 1
ATOM 3342 C C . LEU A 1 206 ? 19.273 -38.559 -1.666 1.00 29.73 206 LEU A C 1
ATOM 3343 O O . LEU A 1 206 ? 18.148 -38.774 -1.215 1.00 32.61 206 LEU A O 1
ATOM 3359 N N . ALA A 1 207 ? 20.269 -38.096 -0.921 1.00 28.48 207 ALA A N 1
ATOM 3360 C CA . ALA A 1 207 ? 20.030 -37.570 0.415 1.00 31.56 207 ALA A CA 1
ATOM 3361 C C . ALA A 1 207 ? 19.436 -36.167 0.275 1.00 31.95 207 ALA A C 1
ATOM 3362 O O . ALA A 1 207 ? 20.010 -35.322 -0.409 1.00 37.46 207 ALA A O 1
ATOM 3369 N N . PRO A 1 208 ? 18.273 -35.918 0.902 1.00 40.36 208 PRO A N 1
ATOM 3370 C CA . PRO A 1 208 ? 17.570 -34.649 0.676 1.00 50.38 208 PRO A CA 1
ATOM 3371 C C . PRO A 1 208 ? 18.210 -33.432 1.346 1.00 39.42 208 PRO A C 1
ATOM 3372 O O . PRO A 1 208 ? 17.868 -32.304 0.995 1.00 34.95 208 PRO A O 1
ATOM 3383 N N . THR A 1 209 ? 19.122 -33.652 2.286 1.00 29.56 209 THR A N 1
ATOM 3384 C CA . THR A 1 209 ? 19.736 -32.551 3.023 1.00 41.61 209 THR A CA 1
ATOM 3385 C C . THR A 1 209 ? 20.865 -31.862 2.255 1.00 44.82 209 THR A C 1
ATOM 3386 O O . THR A 1 209 ? 21.138 -30.682 2.477 1.00 55.46 209 THR A O 1
ATOM 3397 N N . ILE A 1 210 ? 21.513 -32.589 1.348 1.00 38.56 210 ILE A N 1
ATOM 3398 C CA . ILE A 1 210 ? 22.666 -32.048 0.631 1.00 40.47 210 ILE A CA 1
ATOM 3399 C C . ILE A 1 210 ? 22.231 -31.217 -0.570 1.00 43.26 210 ILE A C 1
ATOM 3400 O O . ILE A 1 210 ? 21.693 -31.746 -1.543 1.00 36.20 210 ILE A O 1
ATOM 3416 N N . SER A 1 211 ? 22.492 -29.915 -0.494 1.00 47.04 211 SER A N 1
ATOM 3417 C CA . SER A 1 211 ? 22.195 -28.988 -1.578 1.00 46.45 211 SER A CA 1
ATOM 3418 C C . SER A 1 211 ? 23.459 -28.261 -2.023 1.00 42.73 211 SER A C 1
ATOM 3419 O O . SER A 1 211 ? 24.530 -28.441 -1.440 1.00 42.40 211 SER A O 1
ATOM 3427 N N . TYR A 1 212 ? 23.323 -27.443 -3.062 1.00 35.43 212 TYR A N 1
ATOM 3428 C CA . TYR A 1 212 ? 24.451 -26.726 -3.646 1.00 41.06 212 TYR A CA 1
ATOM 3429 C C . TYR A 1 212 ? 24.212 -25.221 -3.638 1.00 36.84 212 TYR A C 1
ATOM 3430 O O . TYR A 1 212 ? 25.059 -24.454 -3.177 1.00 37.74 212 TYR A O 1
ATOM 3448 N N . LEU A 1 213 ? 23.075 -24.799 -4.179 1.00 35.21 213 LEU A N 1
ATOM 3449 C CA . LEU A 1 213 ? 22.686 -23.397 -4.115 1.00 43.04 213 LEU A CA 1
ATOM 3450 C C . LEU A 1 213 ? 22.470 -22.986 -2.660 1.00 36.64 213 LEU A C 1
ATOM 3451 O O . LEU A 1 213 ? 23.101 -22.054 -2.167 1.00 38.95 213 LEU A O 1
ATOM 3467 N N . HIS A 1 214 ? 21.574 -23.692 -1.979 1.00 41.39 214 HIS A N 1
ATOM 3468 C CA . HIS A 1 214 ? 21.308 -23.451 -0.565 1.00 45.33 214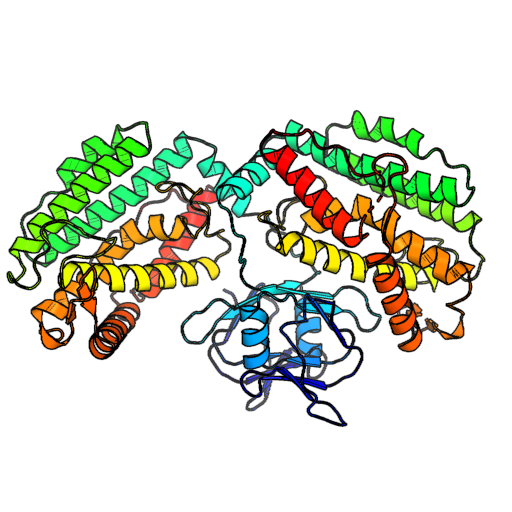 HIS A CA 1
ATOM 3469 C C . HIS A 1 214 ? 22.304 -24.206 0.302 1.00 36.86 214 HIS A C 1
ATOM 3470 O O . HIS A 1 214 ? 22.903 -25.188 -0.137 1.00 35.73 214 HIS A O 1
ATOM 3484 N N . GLU A 1 215 ? 22.484 -23.743 1.535 1.00 40.94 215 GLU A N 1
ATOM 3485 C CA . GLU A 1 215 ? 23.392 -24.407 2.458 1.00 33.87 215 GLU A CA 1
ATOM 3486 C C . GLU A 1 215 ? 22.784 -25.709 2.972 1.00 33.43 215 GLU A C 1
ATOM 3487 O O . GLU A 1 215 ? 21.626 -25.728 3.385 1.00 40.15 215 GLU A O 1
ATOM 3499 N N . PRO A 1 216 ? 23.556 -26.810 2.923 1.00 31.18 216 PRO A N 1
ATOM 3500 C CA . PRO A 1 216 ? 23.117 -28.065 3.533 1.00 30.23 216 PRO A CA 1
ATOM 3501 C C . PRO A 1 216 ? 22.872 -27.922 5.026 1.00 29.64 216 PRO A C 1
ATOM 3502 O O . PRO A 1 216 ? 23.705 -27.354 5.736 1.00 30.53 216 PRO A O 1
ATOM 3513 N N . SER A 1 217 ? 21.743 -28.437 5.493 1.00 34.26 217 SER A N 1
ATOM 3514 C CA . SER A 1 217 ? 21.515 -28.588 6.916 1.00 38.29 217 SER A CA 1
ATOM 3515 C C . SER A 1 217 ? 20.894 -29.942 7.178 1.00 38.14 217 SER A C 1
ATOM 3516 O O . SER A 1 217 ? 20.129 -30.454 6.363 1.00 36.32 217 SER A O 1
ATOM 3524 N N . GLU A 1 218 ?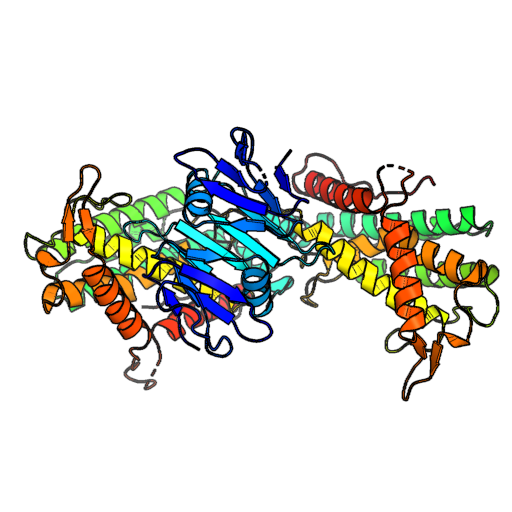 21.253 -30.526 8.313 1.00 38.95 218 GLU A N 1
ATOM 3525 C CA . GLU A 1 218 ? 20.800 -31.859 8.678 1.00 42.29 218 GLU A CA 1
ATOM 3526 C C . GLU A 1 218 ? 19.376 -31.745 9.221 1.00 35.97 218 GLU A C 1
ATOM 3527 O O . GLU A 1 218 ? 18.715 -32.747 9.503 1.00 26.37 218 GLU A O 1
ATOM 3539 N N . ARG A 1 219 ? 18.925 -30.500 9.356 1.00 41.51 219 ARG A N 1
ATOM 3540 C CA . ARG A 1 219 ? 17.606 -30.175 9.879 1.00 35.82 219 ARG A CA 1
ATOM 3541 C C . ARG A 1 219 ? 16.653 -29.674 8.786 1.00 43.20 219 ARG A C 1
ATOM 3542 O O . ARG A 1 219 ? 15.530 -29.254 9.080 1.00 44.95 219 ARG A O 1
ATOM 3563 N N . ARG A 1 220 ? 17.095 -29.738 7.531 1.00 31.61 220 ARG A N 1
ATOM 3564 C CA . ARG A 1 220 ? 16.380 -29.097 6.424 1.00 30.72 220 ARG A CA 1
ATOM 3565 C C . ARG A 1 220 ? 16.592 -29.775 5.070 1.00 30.74 220 ARG A C 1
ATOM 3566 O O . ARG A 1 220 ? 17.723 -29.966 4.621 1.00 40.21 220 ARG A O 1
ATOM 3587 N N . PHE A 1 221 ? 15.484 -30.134 4.432 1.00 37.35 221 PHE A N 1
ATOM 3588 C CA . PHE A 1 221 ? 15.487 -30.624 3.054 1.00 38.43 221 PHE A CA 1
ATOM 3589 C C . PHE A 1 221 ? 15.906 -29.542 2.052 1.00 43.77 221 PHE A C 1
ATOM 3590 O O . PHE A 1 221 ? 15.092 -29.079 1.254 1.00 52.08 221 PHE A O 1
ATOM 3607 N N . SER A 1 222 ? 17.177 -29.153 2.082 1.00 36.37 222 SER A N 1
ATOM 3608 C CA . SER A 1 222 ? 17.663 -28.028 1.280 1.00 35.94 222 SER A CA 1
ATOM 3609 C C . SER A 1 222 ? 17.681 -28.301 -0.234 1.00 32.36 222 SER A C 1
ATOM 3610 O O . SER A 1 222 ? 17.563 -27.382 -1.065 1.00 33.08 222 SER A O 1
ATOM 3618 N N . LEU A 1 223 ? 17.811 -29.568 -0.599 1.00 32.10 223 LEU A N 1
ATOM 3619 C CA . LEU A 1 223 ? 17.876 -29.932 -2.007 1.00 36.95 223 LEU A CA 1
ATOM 3620 C C . LEU A 1 223 ? 16.540 -29.622 -2.693 1.00 39.01 223 LEU A C 1
ATOM 3621 O O . LEU A 1 223 ? 16.491 -29.215 -3.865 1.00 41.52 223 LEU A O 1
ATOM 3637 N N . SER A 1 224 ? 15.456 -29.807 -1.949 1.00 32.49 224 SER A N 1
ATOM 3638 C CA . SER A 1 224 ? 14.129 -29.476 -2.448 1.00 33.09 224 SER A CA 1
ATOM 3639 C C . SER A 1 224 ? 14.057 -27.980 -2.736 1.00 35.31 224 SER A C 1
ATOM 3640 O O . SER A 1 224 ? 13.444 -27.553 -3.721 1.00 36.50 224 SER A O 1
ATOM 3648 N N . LEU A 1 225 ? 14.704 -27.184 -1.885 1.00 45.07 225 LEU A N 1
ATOM 3649 C CA . LEU A 1 225 ? 14.787 -25.744 -2.114 1.00 46.72 225 LEU A CA 1
ATOM 3650 C C . LEU A 1 225 ? 15.570 -25.482 -3.387 1.00 53.57 225 LEU A C 1
ATOM 3651 O O . LEU A 1 225 ? 15.215 -24.588 -4.160 1.00 48.07 225 LEU A O 1
ATOM 3667 N N . ASP A 1 226 ? 16.644 -26.244 -3.601 1.00 63.18 226 ASP A N 1
ATOM 3668 C CA . ASP A 1 226 ? 17.384 -26.116 -4.858 1.00 52.48 226 ASP A CA 1
ATOM 3669 C C . ASP A 1 226 ? 16.480 -26.381 -6.071 1.00 39.73 226 ASP A C 1
ATOM 3670 O O . ASP A 1 226 ? 16.481 -25.590 -7.012 1.00 37.37 226 ASP A O 1
ATOM 3679 N N . LEU A 1 227 ? 15.726 -27.481 -6.070 1.00 44.82 227 LEU A N 1
ATOM 3680 C CA . LEU A 1 227 ? 14.863 -27.800 -7.225 1.00 42.25 227 LEU A CA 1
ATOM 3681 C C . LEU A 1 227 ? 13.612 -26.897 -7.368 1.00 36.08 227 LEU A C 1
ATOM 3682 O O . LEU A 1 227 ? 13.055 -26.715 -8.481 1.00 38.19 227 LEU A O 1
ATOM 3698 N N . SER A 1 228 ? 13.170 -26.321 -6.253 1.00 42.62 228 SER A N 1
ATOM 3699 C CA . SER A 1 228 ? 12.014 -25.432 -6.289 1.00 47.07 228 SER A CA 1
ATOM 3700 C C . SER A 1 228 ? 12.299 -24.172 -7.106 1.00 41.19 228 SER A C 1
ATOM 3701 O O . SER A 1 228 ? 11.368 -23.506 -7.570 1.00 39.14 228 SER A O 1
ATOM 3709 N N . GLU A 1 229 ? 13.581 -23.855 -7.288 1.00 38.63 229 GLU A N 1
ATOM 3710 C CA . GLU A 1 229 ? 13.982 -22.734 -8.135 1.00 42.21 229 GLU A CA 1
ATOM 3711 C C . GLU A 1 229 ? 13.446 -22.934 -9.542 1.00 42.76 229 GLU A C 1
ATOM 3712 O O . GLU A 1 229 ? 12.924 -22.013 -10.171 1.00 40.52 229 GLU A O 1
ATOM 3724 N N . ILE A 1 230 ? 13.590 -24.162 -10.025 1.00 50.86 230 ILE A N 1
ATOM 3725 C CA . ILE A 1 230 ? 13.126 -24.528 -11.350 1.00 50.31 230 ILE A CA 1
ATOM 3726 C C . ILE A 1 230 ? 11.622 -24.689 -11.359 1.00 49.84 230 ILE A C 1
ATOM 3727 O O . ILE A 1 230 ? 10.948 -24.114 -12.218 1.00 46.58 230 ILE A O 1
ATOM 3743 N N . PHE A 1 231 ? 11.085 -25.460 -10.416 1.00 59.85 231 PHE A N 1
ATOM 3744 C CA . PHE A 1 231 ? 9.672 -25.825 -10.537 1.00 53.35 231 PHE A CA 1
ATOM 3745 C C . PHE A 1 231 ? 8.645 -24.825 -9.997 1.00 54.83 231 PHE A C 1
ATOM 3746 O O . PHE A 1 231 ? 7.455 -25.000 -10.246 1.00 61.72 231 PHE A O 1
ATOM 3763 N N . LYS A 1 232 ? 9.061 -23.802 -9.253 1.00 52.60 232 LYS A N 1
ATOM 3764 C CA . LYS A 1 232 ? 8.120 -22.724 -8.928 1.00 47.73 232 LYS A CA 1
ATOM 3765 C C . LYS A 1 232 ? 7.545 -22.081 -10.199 1.00 49.50 232 LYS A C 1
ATOM 3766 O O . LYS A 1 232 ? 6.327 -21.985 -10.345 1.00 62.76 232 LYS A O 1
ATOM 3785 N N . PRO A 1 233 ? 8.417 -21.631 -11.120 1.00 59.91 233 PRO A N 1
ATOM 3786 C CA . PRO A 1 233 ? 7.970 -21.101 -12.416 1.00 57.76 233 PRO A CA 1
ATOM 3787 C C . PRO A 1 233 ? 7.086 -22.041 -13.234 1.00 56.83 233 PRO A C 1
ATOM 3788 O O . PRO A 1 233 ? 6.069 -21.608 -13.774 1.00 54.93 233 PRO A O 1
ATOM 3799 N N . ILE A 1 234 ? 7.480 -23.306 -13.326 1.00 60.32 234 ILE A N 1
ATOM 3800 C CA . ILE A 1 234 ? 6.805 -24.261 -14.202 1.00 57.79 234 ILE A CA 1
ATOM 3801 C C . ILE A 1 234 ? 5.402 -24.613 -13.717 1.00 59.16 234 ILE A C 1
ATOM 3802 O O . ILE A 1 234 ? 4.476 -24.709 -14.521 1.00 57.89 234 ILE A O 1
ATOM 3818 N N . ILE A 1 235 ? 5.247 -24.811 -12.411 1.00 55.05 235 ILE A N 1
ATOM 3819 C CA . ILE A 1 235 ? 3.995 -25.327 -11.865 1.00 43.68 235 ILE A CA 1
ATOM 3820 C C . ILE A 1 235 ? 3.218 -24.263 -11.092 1.00 52.96 235 ILE A C 1
ATOM 3821 O O . ILE A 1 235 ? 2.158 -23.802 -11.537 1.00 54.39 235 ILE A O 1
ATOM 3837 N N . ALA A 1 236 ? 3.775 -23.834 -9.965 1.00 50.23 236 ALA A N 1
ATOM 3838 C CA . ALA A 1 236 ? 3.048 -22.993 -9.018 1.00 50.17 236 ALA A CA 1
ATOM 3839 C C . ALA A 1 236 ? 2.545 -21.688 -9.638 1.00 57.14 236 ALA A C 1
ATOM 3840 O O . ALA A 1 236 ? 1.352 -21.354 -9.549 1.00 65.53 236 ALA A O 1
ATOM 3847 N N . ASP A 1 237 ? 3.451 -20.967 -10.288 1.00 50.84 237 ASP A N 1
ATOM 3848 C CA . ASP A 1 237 ? 3.126 -19.670 -10.861 1.00 46.39 237 ASP A CA 1
ATOM 3849 C C . ASP A 1 237 ? 2.061 -19.812 -11.944 1.00 45.81 237 ASP A C 1
ATOM 3850 O O . ASP A 1 237 ? 1.121 -19.014 -12.013 1.00 49.09 237 ASP A O 1
ATOM 3859 N N . ARG A 1 238 ? 2.203 -20.838 -12.779 1.00 52.90 238 ARG A N 1
ATOM 3860 C CA . ARG A 1 238 ? 1.234 -21.100 -13.836 1.00 66.22 238 ARG A CA 1
ATOM 3861 C C . ARG A 1 238 ? -0.145 -21.373 -13.237 1.00 69.23 238 ARG A C 1
ATOM 3862 O O . ARG A 1 238 ? -1.150 -20.802 -13.687 1.00 72.04 238 ARG A O 1
ATOM 3883 N N . VAL A 1 239 ? -0.188 -22.229 -12.215 1.00 69.41 239 VAL A N 1
ATOM 3884 C CA . VAL A 1 239 ? -1.453 -22.544 -11.549 1.00 61.58 239 VAL A CA 1
ATOM 3885 C C . VAL A 1 239 ? -2.099 -21.270 -11.024 1.00 51.30 239 VAL A C 1
ATOM 3886 O O . VAL A 1 239 ? -3.284 -21.015 -11.279 1.00 62.79 239 VAL A O 1
ATOM 3899 N N . ALA A 1 240 ? -1.311 -20.451 -10.331 1.00 46.06 240 ALA A N 1
ATOM 3900 C CA . ALA A 1 240 ? -1.823 -19.195 -9.793 1.00 46.55 240 ALA A CA 1
ATOM 3901 C C . ALA A 1 240 ? -2.389 -18.309 -10.898 1.00 58.78 240 ALA A C 1
ATOM 3902 O O . ALA A 1 240 ? -3.520 -17.802 -10.802 1.00 71.59 240 ALA A O 1
ATOM 3909 N N . ASN A 1 241 ? -1.606 -18.151 -11.960 1.00 53.96 241 ASN A N 1
ATOM 3910 C CA . ASN A 1 241 ? -1.998 -17.303 -13.074 1.00 53.40 241 ASN A CA 1
ATOM 3911 C C . ASN A 1 241 ? -3.307 -17.753 -13.700 1.00 53.93 241 ASN A C 1
ATOM 3912 O O . ASN A 1 241 ? -4.214 -16.943 -13.898 1.00 62.74 241 ASN A O 1
ATOM 3923 N N . ARG A 1 242 ? -3.417 -19.045 -13.993 1.00 49.69 242 ARG A N 1
ATOM 3924 C CA . ARG A 1 242 ? -4.614 -19.560 -14.647 1.00 61.63 242 ARG A CA 1
ATOM 3925 C C . ARG A 1 242 ? -5.817 -19.425 -13.717 1.00 70.83 242 ARG A C 1
ATOM 3926 O O . ARG A 1 242 ? -6.899 -19.032 -14.157 1.00 78.29 242 ARG A O 1
ATOM 3947 N N . LEU A 1 243 ? -5.624 -19.722 -12.431 1.00 73.73 243 LEU A N 1
ATOM 3948 C CA . LEU A 1 243 ? -6.712 -19.582 -11.461 1.00 63.54 243 LEU A CA 1
ATOM 3949 C C . LEU A 1 243 ? -7.231 -18.156 -11.395 1.00 64.47 243 LEU A C 1
ATOM 3950 O O . LEU A 1 243 ? -8.442 -17.933 -11.388 1.00 61.57 243 LEU A O 1
ATOM 3966 N N . VAL A 1 244 ? -6.322 -17.189 -11.326 1.00 59.37 244 VAL A N 1
ATOM 3967 C CA . VAL A 1 244 ? -6.741 -15.797 -11.219 1.00 51.19 244 VAL A CA 1
ATOM 3968 C C . VAL A 1 244 ? -7.323 -15.272 -12.524 1.00 58.87 244 VAL A C 1
ATOM 3969 O O . VAL A 1 244 ? -8.312 -14.546 -12.518 1.00 53.21 244 VAL A O 1
ATOM 3982 N N . LYS A 1 245 ? -6.720 -15.646 -13.644 1.00 68.80 245 LYS A N 1
ATOM 3983 C CA . LYS A 1 245 ? -7.135 -15.094 -14.932 1.00 73.85 245 LYS A CA 1
ATOM 3984 C C . LYS A 1 245 ? -8.406 -15.714 -15.496 1.00 78.64 245 LYS A C 1
ATOM 3985 O O . LYS A 1 245 ? -9.245 -14.986 -16.031 1.00 70.13 245 LYS A O 1
ATOM 4004 N N . LYS A 1 246 ? -8.576 -17.032 -15.383 1.00 94.60 246 LYS A N 1
ATOM 4005 C CA . LYS A 1 246 ? -9.824 -17.630 -15.859 1.00 100.59 246 LYS A CA 1
ATOM 4006 C C . LYS A 1 246 ? -11.010 -17.317 -14.937 1.00 104.73 246 LYS A C 1
ATOM 4007 O O . LYS A 1 246 ? -12.164 -17.410 -15.359 1.00 117.40 246 LYS A O 1
ATOM 4026 N N . GLY A 1 247 ? -10.727 -16.963 -13.684 1.00 95.02 247 GLY A N 1
ATOM 4027 C CA . GLY A 1 247 ? -11.759 -16.501 -12.768 1.00 83.17 247 GLY A CA 1
ATOM 4028 C C . GLY A 1 247 ? -12.251 -17.507 -11.738 1.00 73.48 247 GLY A C 1
ATOM 4029 O O . GLY A 1 247 ? -13.318 -17.327 -11.150 1.00 62.16 247 GLY A O 1
ATOM 4033 N N . SER A 1 248 ? -11.489 -18.573 -11.522 1.00 78.94 248 SER A N 1
ATOM 4034 C CA . SER A 1 248 ? -11.869 -19.577 -10.532 1.00 83.58 248 SER A CA 1
ATOM 4035 C C . SER A 1 248 ? -11.827 -19.021 -9.107 1.00 74.81 248 SER A C 1
ATOM 4036 O O . SER A 1 248 ? -12.558 -19.491 -8.235 1.00 73.41 248 SER A O 1
ATOM 4044 N N . LEU A 1 249 ? -10.977 -18.020 -8.880 1.00 68.05 249 LEU A N 1
ATOM 4045 C CA . LEU A 1 249 ? -10.862 -17.381 -7.568 1.00 64.29 249 LEU A CA 1
ATOM 4046 C C . LEU A 1 249 ? -11.300 -15.921 -7.598 1.00 60.49 249 LEU A C 1
ATOM 4047 O O . LEU A 1 249 ? -10.682 -15.085 -8.258 1.00 63.44 249 LEU A O 1
ATOM 4063 N N . LYS A 1 250 ? -12.379 -15.635 -6.877 1.00 52.93 250 LYS A N 1
ATOM 4064 C CA . LYS A 1 250 ? -12.812 -14.268 -6.613 1.00 66.62 250 LYS A CA 1
ATOM 4065 C C . LYS A 1 250 ? -12.500 -13.859 -5.179 1.00 67.20 250 LYS A C 1
ATOM 4066 O O . LYS A 1 250 ? -11.992 -14.655 -4.388 1.00 67.46 250 LYS A O 1
ATOM 4085 N N . LYS A 1 251 ? -12.801 -12.604 -4.866 1.00 61.44 251 LYS A N 1
ATOM 4086 C CA . LYS A 1 251 ? -12.624 -12.054 -3.528 1.00 58.47 251 LYS A CA 1
ATOM 4087 C C . LYS A 1 251 ? -13.253 -12.941 -2.452 1.00 66.60 251 LYS A C 1
ATOM 4088 O O . LYS A 1 251 ? -12.731 -13.054 -1.342 1.00 74.21 251 LYS A O 1
ATOM 4107 N N . GLU A 1 252 ? -14.385 -13.551 -2.792 1.00 63.07 252 GLU A N 1
ATOM 4108 C CA . GLU A 1 252 ? -15.140 -14.396 -1.867 1.00 60.99 252 GLU A CA 1
ATOM 4109 C C . GLU A 1 252 ? -14.318 -15.526 -1.245 1.00 63.58 252 GLU A C 1
ATOM 4110 O O . GLU A 1 252 ? -14.620 -15.980 -0.140 1.00 65.26 252 GLU A O 1
ATOM 4122 N N . HIS A 1 253 ? -13.293 -15.987 -1.955 1.00 59.76 253 HIS A N 1
ATOM 4123 C CA . HIS A 1 253 ? -12.483 -17.108 -1.484 1.00 54.52 253 HIS A CA 1
ATOM 4124 C C . HIS A 1 253 ? -11.344 -16.674 -0.561 1.00 52.12 253 HIS A C 1
ATOM 4125 O O . HIS A 1 253 ? -10.530 -17.503 -0.147 1.00 52.93 253 HIS A O 1
ATOM 4139 N N . PHE A 1 254 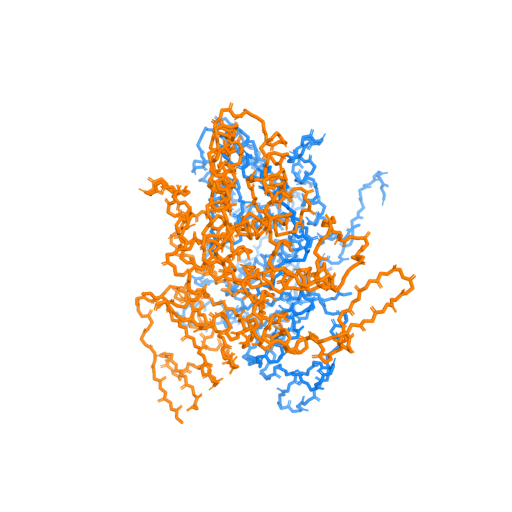? -11.284 -15.380 -0.252 1.00 54.38 254 PHE A N 1
ATOM 4140 C CA . PHE A 1 254 ? -10.255 -14.843 0.636 1.00 60.38 254 PHE A CA 1
ATOM 4141 C C . PHE A 1 254 ? -10.856 -14.176 1.873 1.00 54.22 254 PHE A C 1
ATOM 4142 O O . PHE A 1 254 ? -11.970 -13.654 1.829 1.00 57.11 254 PHE A O 1
ATOM 4159 N N . ARG A 1 255 ? -10.103 -14.208 2.972 1.00 58.43 255 ARG A N 1
ATOM 4160 C CA . ARG A 1 255 ? -10.501 -13.575 4.228 1.00 63.78 255 ARG A CA 1
ATOM 4161 C C . ARG A 1 255 ? -9.346 -12.761 4.820 1.00 52.87 255 ARG A C 1
ATOM 4162 O O . ARG A 1 255 ? -8.174 -13.150 4.709 1.00 55.61 255 ARG A O 1
ATOM 4183 N N . GLU A 1 256 ? -9.697 -11.630 5.432 1.00 53.32 256 GLU A N 1
ATOM 4184 C CA . GLU A 1 256 ? -8.762 -10.793 6.186 1.00 53.11 256 GLU A CA 1
ATOM 4185 C C . GLU A 1 256 ? -8.826 -10.963 7.703 1.00 52.90 256 GLU A C 1
ATOM 4186 O O . GLU A 1 256 ? -9.912 -10.942 8.284 1.00 53.53 256 GLU A O 1
ATOM 4198 N N . ASP A 1 257 ? -7.670 -11.142 8.338 1.00 53.15 257 ASP A N 1
ATOM 4199 C CA . ASP A 1 257 ? -7.579 -11.049 9.795 1.00 57.82 257 ASP A CA 1
ATOM 4200 C C . ASP A 1 257 ? -6.496 -10.025 10.165 1.00 56.17 257 ASP A C 1
ATOM 4201 O O . ASP A 1 257 ? -5.873 -9.423 9.290 1.00 65.42 257 ASP A O 1
ATOM 4210 N N . LEU A 1 258 ? -6.292 -9.833 11.464 1.00 52.56 258 LEU A N 1
ATOM 4211 C CA . LEU A 1 258 ? -5.308 -8.886 11.990 1.00 56.42 258 LEU A CA 1
ATOM 4212 C C . LEU A 1 258 ? -3.876 -9.133 11.516 1.00 61.90 258 LEU A C 1
ATOM 4213 O O . LEU A 1 258 ? -3.097 -8.191 11.351 1.00 52.38 258 LEU A O 1
ATOM 4229 N N . ASN A 1 259 ? -3.532 -10.396 11.296 1.00 69.51 259 ASN A N 1
ATOM 4230 C CA . ASN A 1 259 ? -2.180 -10.744 10.891 1.00 60.82 259 ASN A CA 1
ATOM 4231 C C . ASN A 1 259 ? -2.022 -10.617 9.379 1.00 59.92 259 ASN A C 1
ATOM 4232 O O . ASN A 1 259 ? -1.077 -9.977 8.910 1.00 51.03 259 ASN A O 1
ATOM 4243 N N . GLY A 1 260 ? -2.904 -11.254 8.615 1.00 59.43 260 GLY A N 1
ATOM 4244 C CA . GLY A 1 260 ? -2.771 -11.238 7.170 1.00 59.51 260 GLY A CA 1
ATOM 4245 C C . GLY A 1 260 ? -4.020 -11.590 6.383 1.00 61.04 260 GLY A C 1
ATOM 4246 O O . GLY A 1 260 ? -5.142 -11.541 6.886 1.00 72.50 260 GLY A O 1
ATOM 4250 N N . VAL A 1 261 ? -3.789 -11.955 5.125 1.00 47.82 261 VAL A N 1
ATOM 4251 C CA . VAL A 1 261 ? -4.832 -12.384 4.201 1.00 47.54 261 VAL A CA 1
ATOM 4252 C C . VAL A 1 261 ? -4.689 -13.881 3.975 1.00 46.72 261 VAL A C 1
ATOM 4253 O O . VAL A 1 261 ? -3.566 -14.378 3.858 1.00 45.97 261 VAL A O 1
ATOM 4266 N N . LEU A 1 262 ? -5.807 -14.602 3.917 1.00 50.36 262 LEU A N 1
ATOM 4267 C CA . LEU A 1 262 ? -5.739 -16.041 3.655 1.00 48.48 262 LEU A CA 1
ATOM 4268 C C . LEU A 1 262 ? -6.894 -16.570 2.807 1.00 48.61 262 LEU A C 1
ATOM 4269 O O . LEU A 1 262 ? -7.940 -15.936 2.693 1.00 59.36 262 LEU A O 1
ATOM 4285 N N . LEU A 1 263 ? -6.681 -17.744 2.219 1.00 49.19 263 LEU A N 1
ATOM 4286 C CA . LEU A 1 263 ? -7.724 -18.460 1.495 1.00 48.27 263 LEU A CA 1
ATOM 4287 C C . LEU A 1 263 ? -8.770 -19.005 2.448 1.00 47.38 263 LEU A C 1
ATOM 4288 O O . LEU A 1 263 ? -8.448 -19.431 3.554 1.00 55.15 263 LEU A O 1
ATOM 4304 N N . THR A 1 264 ? -10.024 -19.011 2.016 1.00 47.40 264 THR A N 1
ATOM 4305 C CA . THR A 1 264 ? -11.046 -19.748 2.741 1.00 47.74 264 THR A CA 1
ATOM 4306 C C . THR A 1 264 ? -10.799 -21.232 2.526 1.00 47.12 264 THR A C 1
ATOM 4307 O O . THR A 1 264 ? -9.917 -21.621 1.768 1.00 46.49 264 THR A O 1
ATOM 4318 N N . GLU A 1 265 ? -11.594 -22.060 3.184 1.00 53.20 265 GLU A N 1
ATOM 4319 C CA . GLU A 1 265 ? -11.447 -23.501 3.070 1.00 49.81 265 GLU A CA 1
ATOM 4320 C C . GLU A 1 265 ? -11.810 -23.902 1.638 1.00 50.36 265 GLU A C 1
ATOM 4321 O O . GLU A 1 265 ? -11.170 -24.770 1.016 1.00 49.19 265 GLU A O 1
ATOM 4333 N N . GLU A 1 266 ? -12.813 -23.209 1.107 1.00 69.88 266 GLU A N 1
ATOM 4334 C CA . GLU A 1 266 ? -13.248 -23.385 -0.271 1.00 72.15 266 GLU A CA 1
ATOM 4335 C C . GLU A 1 266 ? -12.116 -23.049 -1.234 1.00 70.53 266 GLU A C 1
ATOM 4336 O O . GLU A 1 266 ? -11.803 -23.823 -2.146 1.00 79.69 266 GLU A O 1
ATOM 4348 N N . GLY A 1 267 ? -11.496 -21.893 -1.014 1.00 48.29 267 GLY A N 1
ATOM 4349 C CA . GLY A 1 267 ? -10.381 -21.456 -1.831 1.00 47.77 267 GLY A CA 1
ATOM 4350 C C . GLY A 1 267 ? -9.257 -22.471 -1.803 1.00 46.66 267 GLY A C 1
ATOM 4351 O O . GLY A 1 267 ? -8.710 -22.832 -2.843 1.00 57.15 267 GLY A O 1
ATOM 4355 N N . MET A 1 268 ? -8.928 -22.952 -0.609 1.00 46.25 268 MET A N 1
ATOM 4356 C CA . MET A 1 268 ? -7.866 -23.937 -0.451 1.00 45.20 268 MET A CA 1
ATOM 4357 C C . MET A 1 268 ? -8.183 -25.208 -1.227 1.00 51.85 268 MET A C 1
ATOM 4358 O O . MET A 1 268 ? -7.305 -25.760 -1.897 1.00 60.84 268 MET A O 1
ATOM 4372 N N . LYS A 1 269 ? -9.431 -25.665 -1.163 1.00 55.57 269 LYS A N 1
ATOM 4373 C CA . LYS A 1 269 ? -9.814 -26.859 -1.916 1.00 59.99 269 LYS A CA 1
ATOM 4374 C C . LYS A 1 269 ? -9.743 -26.626 -3.435 1.00 58.25 269 LYS A C 1
ATOM 4375 O O . LYS A 1 269 ? -9.230 -27.479 -4.179 1.00 50.04 269 LYS A O 1
ATOM 4394 N N . ILE A 1 270 ? -10.218 -25.466 -3.889 1.00 62.16 270 ILE A N 1
ATOM 4395 C CA . ILE A 1 270 ? -10.139 -25.113 -5.308 1.00 62.94 270 ILE A CA 1
ATOM 4396 C C . ILE A 1 270 ? -8.685 -25.128 -5.783 1.00 62.10 270 ILE A C 1
ATOM 4397 O O . ILE A 1 270 ? -8.336 -25.785 -6.780 1.00 50.99 270 ILE A O 1
ATOM 4413 N N . VAL A 1 271 ? -7.833 -24.429 -5.040 1.00 60.34 271 VAL A N 1
ATOM 4414 C CA . VAL A 1 271 ? -6.424 -24.315 -5.389 1.00 59.15 271 VAL A CA 1
ATOM 4415 C C . VAL A 1 271 ? -5.744 -25.682 -5.320 1.00 57.67 271 VAL A C 1
ATOM 4416 O O . VAL A 1 271 ? -4.895 -26.005 -6.158 1.00 61.45 271 VAL A O 1
ATOM 4429 N N . THR A 1 272 ? -6.128 -26.490 -4.334 1.00 68.73 272 THR A N 1
ATOM 4430 C CA . THR A 1 272 ? -5.562 -27.829 -4.188 1.00 64.30 272 THR A CA 1
ATOM 4431 C C . THR A 1 272 ? -5.866 -28.679 -5.415 1.00 64.81 272 THR A C 1
ATOM 4432 O O . THR A 1 272 ? -4.963 -29.317 -5.982 1.00 61.82 272 THR A O 1
ATOM 4443 N N . LYS A 1 273 ? -7.123 -28.657 -5.855 1.00 67.90 273 LYS A N 1
ATOM 4444 C CA . LYS A 1 273 ? -7.499 -29.440 -7.028 1.00 63.80 273 LYS A CA 1
ATOM 4445 C C . LYS A 1 273 ? -6.803 -28.926 -8.280 1.00 73.39 273 LYS A C 1
ATOM 4446 O O . LYS A 1 273 ? -6.315 -29.726 -9.080 1.00 82.95 273 LYS A O 1
ATOM 4465 N N . ALA A 1 274 ? -6.760 -27.609 -8.467 1.00 56.05 274 ALA A N 1
ATOM 4466 C CA . ALA A 1 274 ? -6.072 -27.059 -9.638 1.00 54.19 274 ALA A CA 1
ATOM 4467 C C . ALA A 1 274 ? -4.593 -27.457 -9.653 1.00 54.02 274 ALA A C 1
ATOM 4468 O O . ALA A 1 274 ? -4.053 -27.848 -10.697 1.00 56.38 274 ALA A O 1
ATOM 4475 N N . TYR A 1 275 ? -3.944 -27.371 -8.493 1.00 58.76 275 TYR A N 1
ATOM 4476 C CA . TYR A 1 275 ? -2.537 -27.747 -8.392 1.00 44.76 275 TYR A CA 1
ATOM 4477 C C . TYR A 1 275 ? -2.344 -29.219 -8.748 1.00 52.30 275 TYR A C 1
ATOM 4478 O O . TYR A 1 275 ? -1.469 -29.558 -9.553 1.00 56.44 275 TYR A O 1
ATOM 4496 N N . ASN A 1 276 ? -3.162 -30.091 -8.161 1.00 61.22 276 ASN A N 1
ATOM 4497 C CA . ASN A 1 276 ? -3.106 -31.511 -8.503 1.00 65.59 276 ASN A CA 1
ATOM 4498 C C . ASN A 1 276 ? -3.408 -31.743 -9.979 1.00 68.14 276 ASN A C 1
ATOM 4499 O O . ASN A 1 276 ? -2.843 -32.640 -10.602 1.00 61.77 276 ASN A O 1
ATOM 4510 N N . GLU A 1 277 ? -4.311 -30.937 -10.529 1.00 59.60 277 GLU A N 1
ATOM 4511 C CA . GLU A 1 277 ? -4.684 -31.060 -11.932 1.00 63.73 277 GLU A CA 1
ATOM 4512 C C . GLU A 1 277 ? -3.531 -30.674 -12.849 1.00 57.32 277 GLU A C 1
ATOM 4513 O O . GLU A 1 277 ? -3.350 -31.277 -13.909 1.00 56.91 277 GLU A O 1
ATOM 4525 N N . GLU A 1 278 ? -2.741 -29.687 -12.439 1.00 67.04 278 GLU A N 1
ATOM 4526 C CA . GLU A 1 278 ? -1.520 -29.361 -13.167 1.00 49.48 278 GLU A CA 1
ATOM 4527 C C . GLU A 1 278 ? -0.450 -30.429 -12.957 1.00 47.72 278 GLU A C 1
ATOM 4528 O O . GLU A 1 278 ? 0.276 -30.764 -13.892 1.00 47.91 278 GLU A O 1
ATOM 4540 N N . LEU A 1 279 ? -0.336 -30.958 -11.741 1.00 43.97 279 LEU A N 1
ATOM 4541 C CA . LEU A 1 279 ? 0.642 -32.013 -11.494 1.00 46.01 279 LEU A CA 1
ATOM 4542 C C . LEU A 1 279 ? 0.440 -33.248 -12.358 1.00 48.71 279 LEU A C 1
ATOM 4543 O O . LEU A 1 279 ? 1.392 -33.979 -12.548 1.00 51.66 279 LEU A O 1
ATOM 4559 N N . GLN A 1 280 ? -0.773 -33.491 -12.863 1.00 52.84 280 GLN A N 1
ATOM 4560 C CA . GLN A 1 280 ? -1.036 -34.660 -13.718 1.00 51.04 280 GLN A CA 1
ATOM 4561 C C . GLN A 1 280 ? -1.236 -34.297 -15.193 1.00 50.14 280 GLN A C 1
ATOM 4562 O O . GLN A 1 280 ? -1.458 -35.168 -16.037 1.00 47.58 280 GLN A O 1
ATOM 4576 N N . LYS A 1 281 ? -1.132 -33.009 -15.494 1.00 51.76 281 LYS A N 1
ATOM 4577 C CA . LYS A 1 281 ? -1.251 -32.510 -16.857 1.00 55.52 281 LYS A CA 1
ATOM 4578 C C . LYS A 1 281 ? 0.006 -32.921 -17.620 1.00 64.11 281 LYS A C 1
ATOM 4579 O O . LYS A 1 281 ? 1.113 -32.667 -17.150 1.00 81.29 281 LYS A O 1
ATOM 4598 N N . SER A 1 282 ? -0.142 -33.533 -18.794 1.00 74.70 282 SER A N 1
ATOM 4599 C CA . SER A 1 282 ? 1.017 -34.125 -19.459 1.00 83.48 282 SER A CA 1
ATOM 4600 C C . SER A 1 282 ? 1.570 -33.242 -20.571 1.00 83.90 282 SER A C 1
ATOM 4601 O O . SER A 1 282 ? 0.858 -32.406 -21.129 1.00 82.82 282 SER A O 1
ATOM 4609 N N . VAL A 1 283 ? 2.851 -33.442 -20.877 1.00 80.02 283 VAL A N 1
ATOM 4610 C CA . VAL A 1 283 ? 3.565 -32.606 -21.836 1.00 70.71 283 VAL A CA 1
ATOM 4611 C C . VAL A 1 283 ? 3.791 -33.300 -23.173 1.00 69.46 283 VAL A C 1
ATOM 4612 O O . VAL A 1 283 ? 3.707 -34.526 -23.278 1.00 51.48 283 VAL A O 1
ATOM 4616 N N . LYS A 1 284 ? 4.088 -32.497 -24.191 1.00 73.58 284 LYS A N 1
ATOM 4617 C CA . LYS A 1 284 ? 4.513 -33.011 -25.487 1.00 69.47 284 LYS A CA 1
ATOM 4618 C C . LYS A 1 284 ? 5.742 -32.261 -25.987 1.00 73.53 284 LYS A C 1
ATOM 4619 O O . LYS A 1 284 ? 5.634 -31.140 -26.485 1.00 59.10 284 LYS A O 1
ATOM 4623 N N . HIS A 1 285 ? 6.910 -32.880 -25.845 1.00 78.24 285 HIS A N 1
ATOM 4624 C CA . HIS A 1 285 ? 8.108 -32.372 -26.492 1.00 86.44 285 HIS A CA 1
ATOM 4625 C C . HIS A 1 285 ? 7.849 -32.502 -27.987 1.00 91.85 285 HIS A C 1
ATOM 4626 O O . HIS A 1 285 ? 7.834 -33.617 -28.508 1.00 92.77 285 HIS A O 1
ATOM 4640 N N . PRO A 1 286 ? 7.631 -31.373 -28.686 1.00 101.28 286 PRO A N 1
ATOM 4641 C CA . PRO A 1 286 ? 7.045 -31.427 -30.035 1.00 107.38 286 PRO A CA 1
ATOM 4642 C C . PRO A 1 286 ? 7.719 -32.381 -31.029 1.00 108.48 286 PRO A C 1
ATOM 4643 O O . PRO A 1 286 ? 7.161 -32.594 -32.108 1.00 105.01 286 PRO A O 1
ATOM 4654 N N . LYS A 1 287 ? 8.874 -32.942 -30.676 1.00 114.40 287 LYS A N 1
ATOM 4655 C CA . LYS A 1 287 ? 9.617 -33.812 -31.586 1.00 104.66 287 LYS A CA 1
ATOM 4656 C C . LYS A 1 287 ? 9.849 -35.223 -31.044 1.00 90.57 287 LYS A C 1
ATOM 4657 O O . LYS A 1 287 ? 9.750 -36.191 -31.795 1.00 71.72 287 LYS A O 1
ATOM 4676 N N . ILE A 1 288 ? 10.178 -35.355 -29.763 1.00 81.25 288 ILE A N 1
ATOM 4677 C CA . ILE A 1 288 ? 10.287 -36.689 -29.181 1.00 85.95 288 ILE A CA 1
ATOM 4678 C C . ILE A 1 288 ? 8.881 -37.269 -29.073 1.00 100.18 288 ILE A C 1
ATOM 4679 O O . ILE A 1 288 ? 8.689 -38.483 -29.144 1.00 117.56 288 ILE A O 1
ATOM 4695 N N . GLY A 1 289 ? 7.900 -36.387 -28.914 1.00 98.22 289 GLY A N 1
ATOM 4696 C CA . GLY A 1 289 ? 6.507 -36.788 -28.845 1.00 85.85 289 GLY A CA 1
ATOM 4697 C C . GLY A 1 289 ? 6.213 -37.644 -27.630 1.00 75.00 289 GLY A C 1
ATOM 4698 O O . GLY A 1 289 ? 5.189 -37.468 -26.969 1.00 67.81 289 GLY A O 1
ATOM 4702 N N . VAL A 1 292 ? 4.204 -36.299 -20.591 1.00 62.03 292 VAL A N 1
ATOM 4703 C CA . VAL A 1 292 ? 4.888 -36.780 -19.416 1.00 63.10 292 VAL A CA 1
ATOM 4704 C C . VAL A 1 292 ? 4.409 -35.911 -18.251 1.00 63.06 292 VAL A C 1
ATOM 4705 O O . VAL A 1 292 ? 4.203 -34.735 -18.480 1.00 60.70 292 VAL A O 1
ATOM 4717 N N . THR A 1 293 ? 4.217 -36.454 -17.034 1.00 53.53 293 THR A N 1
ATOM 4718 C CA . THR A 1 293 ? 3.455 -35.743 -16.034 1.00 49.18 293 THR A CA 1
ATOM 4719 C C . THR A 1 293 ? 4.352 -34.630 -15.448 1.00 55.36 293 THR A C 1
ATOM 4720 O O . THR A 1 293 ? 5.572 -34.787 -15.436 1.00 61.52 293 THR A O 1
ATOM 4731 N N . ARG A 1 294 ? 3.781 -33.524 -14.962 1.00 56.82 294 ARG A N 1
ATOM 4732 C CA . ARG A 1 294 ? 4.610 -32.453 -14.374 1.00 49.96 294 ARG A CA 1
ATOM 4733 C C . ARG A 1 294 ? 5.447 -32.990 -13.218 1.00 48.72 294 ARG A C 1
ATOM 4734 O O . ARG A 1 294 ? 6.533 -32.500 -12.928 1.00 48.75 294 ARG A O 1
ATOM 4755 N N . GLN A 1 295 ? 4.896 -33.993 -12.554 1.00 45.39 295 GLN A N 1
ATOM 4756 C CA . GLN A 1 295 ? 5.511 -34.669 -11.418 1.00 48.19 295 GLN A CA 1
ATOM 4757 C C . GLN A 1 295 ? 6.658 -35.566 -11.898 1.00 50.37 295 GLN A C 1
ATOM 4758 O O . GLN A 1 295 ? 7.749 -35.661 -11.279 1.00 49.94 295 GLN A O 1
ATOM 4772 N N . ARG A 1 296 ? 6.408 -36.211 -13.032 1.00 47.19 296 ARG A N 1
ATOM 4773 C CA . ARG A 1 296 ? 7.415 -37.048 -13.651 1.00 40.81 296 ARG A CA 1
ATOM 4774 C C . ARG A 1 296 ? 8.635 -36.183 -13.912 1.00 40.59 296 ARG A C 1
ATOM 4775 O O . ARG A 1 296 ? 9.744 -36.573 -13.576 1.00 39.87 296 ARG A O 1
ATOM 4796 N N . LEU A 1 297 ? 8.416 -34.995 -14.472 1.00 45.17 297 LEU A N 1
ATOM 4797 C CA . LEU A 1 297 ? 9.499 -34.048 -14.733 1.00 44.35 297 LEU A CA 1
ATOM 4798 C C . LEU A 1 297 ? 10.352 -33.801 -13.493 1.00 52.94 297 LEU A C 1
ATOM 4799 O O . LEU A 1 297 ? 11.576 -33.733 -13.581 1.00 59.20 297 LEU A O 1
ATOM 4815 N N . ILE A 1 298 ? 9.699 -33.655 -12.343 1.00 46.62 298 ILE A N 1
ATOM 4816 C CA . ILE A 1 298 ? 10.407 -33.449 -11.083 1.00 43.23 298 ILE A CA 1
ATOM 4817 C C . ILE A 1 298 ? 11.329 -34.634 -10.829 1.00 57.48 298 ILE A C 1
ATOM 4818 O O . ILE A 1 298 ? 12.555 -34.472 -10.605 1.00 70.83 298 ILE A O 1
ATOM 4834 N N . ARG A 1 299 ? 10.766 -35.835 -10.922 1.00 44.73 299 ARG A N 1
ATOM 4835 C CA . ARG A 1 299 ? 11.603 -37.008 -10.684 1.00 37.12 299 ARG A CA 1
ATOM 4836 C C . ARG A 1 299 ? 12.698 -37.138 -11.758 1.00 41.14 299 ARG A C 1
ATOM 4837 O O . ARG A 1 299 ? 13.814 -37.591 -11.481 1.00 49.25 299 ARG A O 1
ATOM 4858 N N . LEU A 1 300 ? 12.387 -36.712 -12.978 1.00 38.53 300 LEU A N 1
ATOM 4859 C CA . LEU A 1 300 ? 13.360 -36.742 -14.063 1.00 39.01 300 LEU A CA 1
ATOM 4860 C C . LEU A 1 300 ? 14.495 -35.760 -13.797 1.00 43.09 300 LEU A C 1
ATOM 4861 O O . LEU A 1 300 ? 15.651 -36.038 -14.113 1.00 55.45 300 LEU A O 1
ATOM 4877 N N . GLU A 1 301 ? 14.163 -34.608 -13.225 1.00 53.46 301 GLU A N 1
ATOM 4878 C CA . GLU A 1 301 ? 15.175 -33.643 -12.809 1.00 56.11 301 GLU A CA 1
ATOM 4879 C C . GLU A 1 301 ? 16.092 -34.300 -11.784 1.00 52.43 301 GLU A C 1
ATOM 4880 O O . GLU A 1 301 ? 17.328 -34.179 -11.865 1.00 56.96 301 GLU A O 1
ATOM 4892 N N . ALA A 1 302 ? 15.492 -35.028 -10.843 1.00 36.79 302 ALA A N 1
ATOM 4893 C CA . ALA A 1 302 ? 16.298 -35.752 -9.861 1.00 35.67 302 ALA A CA 1
ATOM 4894 C C . ALA A 1 302 ? 17.218 -36.780 -10.534 1.00 41.06 302 ALA A C 1
ATOM 4895 O O . ALA A 1 302 ? 18.400 -36.893 -10.180 1.00 38.87 302 ALA A O 1
ATOM 4902 N N . TYR A 1 303 ? 16.696 -37.516 -11.514 1.00 44.65 303 TYR A N 1
ATOM 4903 C CA . TYR A 1 303 ? 17.525 -38.492 -12.225 1.00 48.22 303 TYR A CA 1
ATOM 4904 C C . TYR A 1 303 ? 18.635 -37.822 -13.043 1.00 46.09 303 TYR A C 1
ATOM 4905 O O . TYR A 1 303 ? 19.756 -38.333 -13.107 1.00 46.65 303 TYR A O 1
ATOM 4923 N N . LYS A 1 304 ? 18.329 -36.686 -13.667 1.00 37.76 304 LYS A N 1
ATOM 4924 C CA . LYS A 1 304 ? 19.344 -35.908 -14.377 1.00 37.90 304 LYS A CA 1
ATOM 4925 C C . LYS A 1 304 ? 20.476 -35.552 -13.422 1.00 44.02 304 LYS A C 1
ATOM 4926 O O . LYS A 1 304 ? 21.668 -35.744 -13.727 1.00 56.33 304 LYS A O 1
ATOM 4945 N N . LEU A 1 305 ? 20.090 -35.054 -12.251 1.00 44.71 305 LEU A N 1
ATOM 4946 C CA . LEU A 1 305 ? 21.062 -34.707 -11.224 1.00 41.76 305 LEU A CA 1
ATOM 4947 C C . LEU A 1 305 ? 21.915 -35.919 -10.850 1.00 39.63 305 LEU A C 1
ATOM 4948 O O . LEU A 1 305 ? 23.149 -35.822 -10.773 1.00 48.49 305 LEU A O 1
ATOM 4964 N N . ILE A 1 306 ? 21.272 -37.066 -10.642 1.00 55.98 306 ILE A N 1
ATOM 4965 C CA . ILE A 1 306 ? 22.026 -38.270 -10.293 1.00 53.09 306 ILE A CA 1
ATOM 4966 C C . ILE A 1 306 ? 22.986 -38.668 -11.415 1.00 54.62 306 ILE A C 1
ATOM 4967 O O . ILE A 1 306 ? 24.115 -39.062 -11.136 1.00 63.25 306 ILE A O 1
ATOM 4983 N N . LYS A 1 307 ? 22.552 -38.579 -12.671 1.00 38.16 307 LYS A N 1
ATOM 4984 C CA . LYS A 1 307 ? 23.457 -38.887 -13.779 1.00 48.75 307 LYS A CA 1
ATOM 4985 C C . LYS A 1 307 ? 24.643 -37.934 -13.802 1.00 52.04 307 LYS A C 1
ATOM 4986 O O . LYS A 1 307 ? 25.762 -38.343 -14.118 1.00 50.66 307 LYS A O 1
ATOM 5005 N N . HIS A 1 308 ? 24.408 -36.670 -13.463 1.00 67.36 308 HIS A N 1
ATOM 5006 C CA . HIS A 1 308 ? 25.517 -35.735 -13.313 1.00 52.29 308 HIS A CA 1
ATOM 5007 C C . HIS A 1 308 ? 26.471 -36.151 -12.202 1.00 47.06 308 HIS A C 1
ATOM 5008 O O . HIS A 1 308 ? 27.686 -36.150 -12.396 1.00 55.29 308 HIS A O 1
ATOM 5022 N N . LEU A 1 309 ? 25.932 -36.500 -11.039 1.00 47.52 309 LEU A N 1
ATOM 5023 C CA . LEU A 1 309 ? 26.783 -36.807 -9.892 1.00 46.85 309 LEU A CA 1
ATOM 5024 C C . LEU A 1 309 ? 27.710 -38.015 -10.067 1.00 62.29 309 LEU A C 1
ATOM 5025 O O . LEU A 1 309 ? 28.698 -38.131 -9.345 1.00 68.63 309 LEU A O 1
ATOM 5041 N N . VAL A 1 310 ? 27.401 -38.904 -11.009 1.00 64.91 310 VAL A N 1
ATOM 5042 C CA . VAL A 1 310 ? 28.266 -40.054 -11.288 1.00 66.18 310 VAL A CA 1
ATOM 5043 C C . VAL A 1 310 ? 29.073 -39.833 -12.572 1.00 72.52 310 VAL A C 1
ATOM 5044 O O . VAL A 1 310 ? 29.663 -40.764 -13.127 1.00 62.64 310 VAL A O 1
ATOM 5057 N N . GLY A 1 311 ? 29.083 -38.584 -13.028 1.00 93.84 311 GLY A N 1
ATOM 5058 C CA . GLY A 1 311 ? 29.896 -38.159 -14.153 1.00 101.51 311 GLY A CA 1
ATOM 5059 C C . GLY A 1 311 ? 29.428 -38.653 -15.509 1.00 103.33 311 G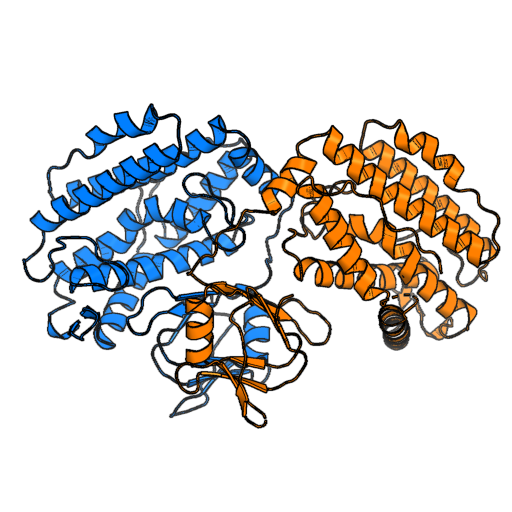LY A C 1
ATOM 5060 O O . GLY A 1 311 ? 30.161 -38.567 -16.496 1.00 99.79 311 GLY A O 1
ATOM 5064 N N . VAL A 1 312 ? 28.183 -39.105 -15.578 1.00 102.85 312 VAL A N 1
ATOM 5065 C CA . VAL A 1 312 ? 27.649 -39.662 -16.818 1.00 96.79 312 VAL A CA 1
ATOM 5066 C C . VAL A 1 312 ? 27.172 -38.570 -17.771 1.00 95.61 312 VAL A C 1
ATOM 5067 O O . VAL A 1 312 ? 27.636 -38.491 -18.911 1.00 110.01 312 VAL A O 1
ATOM 5080 N N . GLU A 1 313 ? 26.250 -37.735 -17.309 1.00 80.32 313 GLU A N 1
ATOM 5081 C CA . GLU A 1 313 ? 25.721 -36.648 -18.122 1.00 71.63 313 GLU A CA 1
ATOM 5082 C C . GLU A 1 313 ? 25.796 -35.342 -17.354 1.00 52.56 313 GLU A C 1
ATOM 5083 O O . GLU A 1 313 ? 25.248 -35.235 -16.261 1.00 48.08 313 GLU A O 1
ATOM 5095 N N . GLU A 1 314 ? 26.468 -34.350 -17.930 1.00 43.69 314 GLU A N 1
ATOM 5096 C CA . GLU A 1 314 ? 26.510 -33.022 -17.333 1.00 45.04 314 GLU A CA 1
ATOM 5097 C C . GLU A 1 314 ? 25.087 -32.523 -17.124 1.00 56.36 314 GLU A C 1
ATOM 5098 O O . GLU A 1 314 ? 24.204 -32.790 -17.938 1.00 57.15 314 GLU A O 1
ATOM 5110 N N . TYR A 1 315 ? 24.869 -31.790 -16.038 1.00 49.88 315 TYR A N 1
ATOM 5111 C CA . TYR A 1 315 ? 23.521 -31.397 -15.656 1.00 53.12 315 TYR A CA 1
ATOM 5112 C C . TYR A 1 315 ? 23.096 -30.110 -16.350 1.00 53.75 315 TYR A C 1
ATOM 5113 O O . TYR A 1 315 ? 23.642 -29.037 -16.090 1.00 45.18 315 TYR A O 1
ATOM 5131 N N . LYS A 1 316 ? 22.118 -30.239 -17.242 1.00 69.05 316 LYS A N 1
ATOM 5132 C CA . LYS A 1 316 ? 21.446 -29.094 -17.838 1.00 78.52 316 LYS A CA 1
ATOM 5133 C C . LYS A 1 316 ? 20.112 -28.911 -17.132 1.00 64.17 316 LYS A C 1
ATOM 5134 O O . LYS A 1 316 ? 19.330 -29.858 -17.038 1.00 50.95 316 LYS A O 1
ATOM 5153 N N . PRO A 1 317 ? 19.836 -27.698 -16.630 1.00 59.68 317 PRO A N 1
ATOM 5154 C CA . PRO A 1 317 ? 18.552 -27.547 -15.942 1.00 63.33 317 PRO A CA 1
ATOM 5155 C C . PRO A 1 317 ? 17.381 -27.605 -16.916 1.00 60.29 317 PRO A C 1
ATOM 5156 O O . PRO A 1 317 ? 17.512 -27.186 -18.068 1.00 43.43 317 PRO A O 1
ATOM 5167 N N . LEU A 1 318 ? 16.254 -28.133 -16.452 1.00 60.37 318 LEU A N 1
ATOM 5168 C CA . LEU A 1 318 ? 15.044 -28.190 -17.260 1.00 50.26 318 LEU A CA 1
ATOM 5169 C C . LEU A 1 318 ? 14.595 -26.797 -17.681 1.00 58.96 318 LEU A C 1
ATOM 5170 O O . LEU A 1 318 ? 14.579 -25.870 -16.871 1.00 64.81 318 LEU A O 1
ATOM 5186 N N . VAL A 1 319 ? 14.243 -26.660 -18.957 1.00 59.24 319 VAL A N 1
ATOM 5187 C CA . VAL A 1 319 ? 13.628 -25.438 -19.464 1.00 51.57 319 VAL A CA 1
ATOM 5188 C C . VAL A 1 319 ? 12.410 -25.786 -20.316 1.00 57.87 319 VAL A C 1
ATOM 5189 O O . VAL A 1 319 ? 11.411 -25.066 -20.317 1.00 59.53 319 VAL A O 1
ATOM 5202 N N . LYS B 1 4 ? 20.605 -32.158 27.666 1.00 38.95 4 LYS B N 1
ATOM 5203 C CA . LYS B 1 4 ? 20.317 -33.209 26.698 1.00 44.55 4 LYS B CA 1
ATOM 5204 C C . LYS B 1 4 ? 18.844 -33.171 26.270 1.00 51.44 4 LYS B C 1
ATOM 5205 O O . LYS B 1 4 ? 18.019 -32.561 26.948 1.00 53.80 4 LYS B O 1
ATOM 5223 N N . PRO B 1 5 ? 18.511 -33.818 25.135 1.00 51.42 5 PRO B N 1
ATOM 5224 C CA . PRO B 1 5 ? 17.153 -33.750 24.578 1.00 50.37 5 PRO B CA 1
ATOM 5225 C C . PRO B 1 5 ? 16.092 -34.498 25.383 1.00 64.98 5 PRO B C 1
ATOM 5226 O O . PRO B 1 5 ? 16.407 -35.302 26.260 1.00 75.65 5 PRO B O 1
ATOM 5237 N N . LEU B 1 6 ? 14.833 -34.205 25.071 1.00 52.44 6 LEU B N 1
ATOM 5238 C CA . LEU B 1 6 ? 13.688 -34.825 25.728 1.00 43.11 6 LEU B CA 1
ATOM 5239 C C . LEU B 1 6 ? 13.412 -36.202 25.156 1.00 38.93 6 LEU B C 1
ATOM 5240 O O . LEU B 1 6 ? 13.367 -36.387 23.940 1.00 35.87 6 LEU B O 1
ATOM 5256 N N . THR B 1 7 ? 13.238 -37.165 26.053 1.00 29.58 7 THR B N 1
ATOM 5257 C CA . THR B 1 7 ? 12.939 -38.536 25.673 1.00 29.64 7 THR B CA 1
ATOM 5258 C C . THR B 1 7 ? 11.712 -39.019 26.439 1.00 31.43 7 THR B C 1
ATOM 5259 O O . THR B 1 7 ? 11.609 -38.816 27.650 1.00 41.48 7 THR B O 1
ATOM 5270 N N . ILE B 1 8 ? 10.784 -39.652 25.726 1.00 31.16 8 ILE B N 1
ATOM 5271 C CA . ILE B 1 8 ? 9.507 -40.065 26.301 1.00 39.36 8 ILE B CA 1
ATOM 5272 C C . ILE B 1 8 ? 9.322 -41.569 26.147 1.00 41.14 8 ILE B C 1
ATOM 5273 O O . ILE B 1 8 ? 9.131 -42.077 25.041 1.00 40.14 8 ILE B O 1
ATOM 5289 N N . PHE B 1 9 ? 9.424 -42.274 27.270 1.00 42.63 9 PHE B N 1
ATOM 5290 C CA . PHE B 1 9 ? 9.207 -43.716 27.315 1.00 53.86 9 PHE B CA 1
ATOM 5291 C C . PHE B 1 9 ? 7.756 -44.062 27.660 1.00 57.32 9 PHE B C 1
ATOM 5292 O O . PHE B 1 9 ? 7.257 -45.119 27.276 1.00 51.36 9 PHE B O 1
ATOM 5309 N N . SER B 1 10 ? 7.089 -43.174 28.393 1.00 56.46 10 SER B N 1
ATOM 5310 C CA . SER B 1 10 ? 5.709 -43.407 28.815 1.00 59.95 10 SER B CA 1
ATOM 5311 C C . SER B 1 10 ? 4.719 -43.263 27.660 1.00 58.67 10 SER B C 1
ATOM 5312 O O . SER B 1 10 ? 5.034 -42.664 26.631 1.00 68.58 10 SER B O 1
ATOM 5320 N N . ASP B 1 11 ? 3.523 -43.819 27.843 1.00 54.43 11 ASP B N 1
ATOM 5321 C CA . ASP B 1 11 ? 2.443 -43.680 26.870 1.00 52.43 11 ASP B CA 1
ATOM 5322 C C . ASP B 1 11 ? 1.531 -42.517 27.244 1.00 46.25 11 ASP B C 1
ATOM 5323 O O . ASP B 1 11 ? 1.295 -42.257 28.424 1.00 45.38 11 ASP B O 1
ATOM 5332 N N . GLY B 1 12 ? 1.006 -41.829 26.235 1.00 40.80 12 GLY B N 1
ATOM 5333 C CA . GLY B 1 12 ? 0.136 -40.693 26.466 1.00 48.47 12 GLY B CA 1
ATOM 5334 C C . GLY B 1 12 ? -0.122 -39.904 25.199 1.00 49.54 12 GLY B C 1
ATOM 5335 O O . GLY B 1 12 ? -0.038 -40.441 24.093 1.00 41.99 12 GLY B O 1
ATOM 5339 N N . THR B 1 13 ? -0.447 -38.626 25.367 1.00 57.59 13 THR B N 1
ATOM 5340 C CA . THR B 1 13 ? -0.776 -37.756 24.245 1.00 51.64 13 THR B CA 1
ATOM 5341 C C . THR B 1 13 ? -0.153 -36.381 24.433 1.00 54.13 13 THR B C 1
ATOM 5342 O O . THR B 1 13 ? -0.335 -35.742 25.471 1.00 45.96 13 THR B O 1
ATOM 5353 N N . LEU B 1 14 ? 0.588 -35.935 23.423 1.00 45.45 14 LEU B N 1
ATOM 5354 C CA . LEU B 1 14 ? 1.156 -34.596 23.434 1.00 53.65 14 LEU B CA 1
ATOM 5355 C C . LEU B 1 14 ? 0.103 -33.612 22.961 1.00 59.37 14 LEU B C 1
ATOM 5356 O O . LEU B 1 14 ? -0.494 -33.805 21.899 1.00 49.11 14 LEU B O 1
ATOM 5372 N N . THR B 1 15 ? -0.127 -32.560 23.741 1.00 81.97 15 THR B N 1
ATOM 5373 C CA . THR B 1 15 ? -1.149 -31.582 23.382 1.00 91.98 15 THR B CA 1
ATOM 5374 C C . THR B 1 15 ? -0.703 -30.149 23.632 1.00 75.70 15 THR B C 1
ATOM 5375 O O . THR B 1 15 ? 0.268 -29.890 24.349 1.00 66.44 15 THR B O 1
ATOM 5386 N N . ARG B 1 16 ? -1.435 -29.229 23.016 1.00 74.75 16 ARG B N 1
ATOM 5387 C CA . ARG B 1 16 ? -1.310 -27.811 23.289 1.00 74.61 16 ARG B CA 1
ATOM 5388 C C . ARG B 1 16 ? -2.594 -27.453 24.014 1.00 68.16 16 ARG B C 1
ATOM 5389 O O . ARG B 1 16 ? -3.660 -27.437 23.397 1.00 50.58 16 ARG B O 1
ATOM 5410 N N . ARG B 1 17 ? -2.549 -27.134 25.284 1.00 62.90 17 ARG B N 1
ATOM 5411 C CA . ARG B 1 17 ? -3.767 -26.709 25.906 1.00 66.17 17 ARG B CA 1
ATOM 5412 C C . ARG B 1 17 ? -3.991 -25.435 25.190 1.00 67.96 17 ARG B C 1
ATOM 5413 O O . ARG B 1 17 ? -4.729 -25.323 24.219 1.00 82.00 17 ARG B O 1
ATOM 5434 N N . GLU B 1 18 ? -3.258 -24.448 25.600 1.00 74.90 18 GLU B N 1
ATOM 5435 C CA . GLU B 1 18 ? -3.376 -23.210 24.853 1.00 68.00 18 GLU B CA 1
ATOM 5436 C C . GLU B 1 18 ? -2.094 -22.418 25.098 1.00 65.67 18 GLU B C 1
ATOM 5437 O O . GLU B 1 18 ? -1.897 -21.815 26.153 1.00 51.90 18 GLU B O 1
ATOM 5449 N N . ASN B 1 19 ? -1.224 -22.454 24.093 1.00 54.13 19 ASN B N 1
ATOM 5450 C CA . ASN B 1 19 ? 0.157 -22.001 24.209 1.00 57.12 19 ASN B CA 1
ATOM 5451 C C . ASN B 1 19 ? 0.824 -22.525 25.475 1.00 55.04 19 ASN B C 1
ATOM 5452 O O . ASN B 1 19 ? 0.993 -21.821 26.460 1.00 52.12 19 ASN B O 1
ATOM 5463 N N . THR B 1 20 ? 1.163 -23.803 25.420 1.00 67.56 20 THR B N 1
ATOM 5464 C CA . THR B 1 20 ? 2.009 -24.483 26.392 1.00 72.93 20 THR B CA 1
ATOM 5465 C C . THR B 1 20 ? 1.923 -25.930 25.964 1.00 62.61 20 THR B C 1
ATOM 5466 O O . THR B 1 20 ? 0.891 -26.358 25.443 1.00 48.68 20 THR B O 1
ATOM 5477 N N . LEU B 1 21 ? 2.991 -26.687 26.175 1.00 63.90 21 LEU B N 1
ATOM 5478 C CA . LEU B 1 21 ? 3.008 -28.068 25.729 1.00 65.88 21 LEU B CA 1
ATOM 5479 C C . LEU B 1 21 ? 2.775 -29.015 26.899 1.00 61.85 21 LEU B C 1
ATOM 5480 O O . LEU B 1 21 ? 3.438 -28.918 27.934 1.00 64.49 21 LEU B O 1
ATOM 5496 N N . TYR B 1 22 ? 1.831 -29.935 26.711 1.00 59.25 22 TYR B N 1
ATOM 5497 C CA . TYR B 1 22 ? 1.407 -30.853 27.763 1.00 56.97 22 TYR B CA 1
ATOM 5498 C C . TYR B 1 22 ? 1.524 -32.304 27.332 1.00 57.79 22 TYR B C 1
ATOM 5499 O O . TYR B 1 22 ? 1.467 -32.626 26.139 1.00 66.51 22 TYR B O 1
ATOM 5517 N N . PHE B 1 23 ? 1.654 -33.168 28.334 1.00 50.23 23 PHE B N 1
ATOM 5518 C CA . PHE B 1 23 ? 1.600 -34.608 28.158 1.00 55.25 23 PHE B CA 1
ATOM 5519 C C . PHE B 1 23 ? 0.437 -35.139 28.987 1.00 60.99 23 PHE B C 1
ATOM 5520 O O . PHE B 1 23 ? 0.433 -35.039 30.216 1.00 60.85 23 PHE B O 1
ATOM 5537 N N . GLU B 1 24 ? -0.552 -35.695 28.295 1.00 61.79 24 GLU B N 1
ATOM 5538 C CA . GLU B 1 24 ? -1.810 -36.121 28.905 1.00 68.02 24 GLU B CA 1
ATOM 5539 C C . GLU B 1 24 ? -1.812 -37.604 29.256 1.00 69.98 24 GLU B C 1
ATOM 5540 O O . GLU B 1 24 ? -1.271 -38.421 28.512 1.00 59.41 24 GLU B O 1
ATOM 5552 N N . SER B 1 25 ? -2.387 -37.898 30.426 1.00 84.12 25 SER B N 1
ATOM 5553 C CA . SER B 1 25 ? -2.515 -39.238 31.023 1.00 88.20 25 SER B CA 1
ATOM 5554 C C . SER B 1 25 ? -1.258 -39.559 31.816 1.00 92.09 25 SER B C 1
ATOM 5555 O O . SER B 1 25 ? -1.218 -39.364 33.031 1.00 92.74 25 SER B O 1
ATOM 5563 N N . GLY B 1 28 ? -4.468 -36.841 33.980 1.00 65.92 28 GLY B N 1
ATOM 5564 C CA . GLY B 1 28 ? -3.132 -36.387 34.316 1.00 59.65 28 GLY B CA 1
ATOM 5565 C C . GLY B 1 28 ? -2.525 -35.481 33.259 1.00 52.91 28 GLY B C 1
ATOM 5566 O O . GLY B 1 28 ? -2.139 -35.937 32.183 1.00 55.76 28 GLY B O 1
ATOM 5569 N N . ARG B 1 29 ? -2.467 -34.189 33.572 1.00 46.09 29 ARG B N 1
ATOM 5570 C CA . ARG B 1 29 ? -1.904 -33.171 32.687 1.00 56.59 29 ARG B CA 1
ATOM 5571 C C . ARG B 1 29 ? -0.583 -32.689 33.270 1.00 53.70 29 ARG B C 1
ATOM 5572 O O . ARG B 1 29 ? -0.569 -32.058 34.328 1.00 58.74 29 ARG B O 1
ATOM 5593 N N . LYS B 1 30 ? 0.519 -32.977 32.584 1.00 48.87 30 LYS B N 1
ATOM 5594 C CA . LYS B 1 30 ? 1.828 -32.488 33.005 1.00 45.80 30 LYS B CA 1
ATOM 5595 C C . LYS B 1 30 ? 2.444 -31.581 31.934 1.00 53.42 30 LYS B C 1
ATOM 5596 O O . LYS B 1 30 ? 2.592 -31.993 30.785 1.00 58.79 30 LYS B O 1
ATOM 5615 N N . PRO B 1 31 ? 2.806 -30.338 32.311 1.00 50.16 31 PRO B N 1
ATOM 5616 C CA . PRO B 1 31 ? 3.396 -29.395 31.352 1.00 54.27 31 PRO B CA 1
ATOM 5617 C C . PRO B 1 31 ? 4.859 -29.710 31.053 1.00 47.84 31 PRO B C 1
ATOM 5618 O O . PRO B 1 31 ? 5.494 -30.411 31.840 1.00 43.85 31 PRO B O 1
ATOM 5629 N N . LEU B 1 32 ? 5.376 -29.199 29.938 1.00 51.93 32 LEU B N 1
ATOM 5630 C CA . LEU B 1 32 ? 6.740 -29.498 29.511 1.00 56.50 32 LEU B CA 1
ATOM 5631 C C . LEU B 1 32 ? 7.584 -28.244 29.286 1.00 60.07 32 LEU B C 1
ATOM 5632 O O . LEU B 1 32 ? 7.191 -27.349 28.537 1.00 56.46 32 LEU B O 1
ATOM 5648 N N . ALA B 1 33 ? 8.751 -28.194 29.925 1.00 74.84 33 ALA B N 1
ATOM 5649 C CA . ALA B 1 33 ? 9.696 -27.102 29.715 1.00 93.79 33 ALA B CA 1
ATOM 5650 C C . ALA B 1 33 ? 10.647 -27.424 28.565 1.00 88.09 33 ALA B C 1
ATOM 5651 O O . ALA B 1 33 ? 11.618 -28.159 28.741 1.00 86.65 33 ALA B O 1
ATOM 5658 N N . ILE B 1 34 ? 10.358 -26.866 27.393 1.00 91.06 34 ILE B N 1
ATOM 5659 C CA . ILE B 1 34 ? 11.115 -27.152 26.173 1.00 77.77 34 ILE B CA 1
ATOM 5660 C C . ILE B 1 34 ? 12.138 -26.073 25.795 1.00 63.63 34 ILE B C 1
ATOM 5661 O O . ILE B 1 34 ? 12.788 -26.182 24.758 1.00 55.44 34 ILE B O 1
ATOM 5677 N N . GLU B 1 35 ? 12.278 -25.038 26.620 1.00 67.56 35 GLU B N 1
ATOM 5678 C CA . GLU B 1 35 ? 13.133 -23.899 26.276 1.00 76.99 35 GLU B CA 1
ATOM 5679 C C . GLU B 1 35 ? 14.558 -24.272 25.862 1.00 69.48 35 GLU B C 1
ATOM 5680 O O . GLU B 1 35 ? 15.083 -23.719 24.894 1.00 78.79 35 GLU B O 1
ATOM 5692 N N . GLY B 1 36 ? 15.180 -25.204 26.575 1.00 44.30 36 GLY B N 1
ATOM 5693 C CA . GLY B 1 36 ? 16.533 -25.622 26.249 1.00 38.52 36 GLY B CA 1
ATOM 5694 C C . GLY B 1 36 ? 16.574 -26.825 25.325 1.00 53.96 36 GLY B C 1
ATOM 5695 O O . GLY B 1 36 ? 17.646 -27.369 25.057 1.00 55.77 36 GLY B O 1
ATOM 5699 N N . ILE B 1 37 ? 15.410 -27.227 24.822 1.00 64.70 37 ILE B N 1
ATOM 5700 C CA . ILE B 1 37 ? 15.293 -28.457 24.041 1.00 53.73 37 ILE B CA 1
ATOM 5701 C C . ILE B 1 37 ? 15.210 -28.214 22.538 1.00 39.67 37 ILE B C 1
ATOM 5702 O O . ILE B 1 37 ? 14.536 -27.298 22.067 1.00 37.27 37 ILE B O 1
ATOM 5718 N N . TYR B 1 38 ? 15.927 -29.060 21.807 1.00 46.79 38 TYR B N 1
ATOM 5719 C CA . TYR B 1 38 ? 16.129 -28.924 20.371 1.00 35.52 38 TYR B CA 1
ATOM 5720 C C . TYR B 1 38 ? 15.578 -30.139 19.618 1.00 29.05 38 TYR B C 1
ATOM 5721 O O . TYR B 1 38 ? 15.009 -29.993 18.535 1.00 29.48 38 TYR B O 1
ATOM 5739 N N . ASP B 1 39 ? 15.787 -31.336 20.163 1.00 27.49 39 ASP B N 1
ATOM 5740 C CA . ASP B 1 39 ? 15.138 -32.530 19.624 1.00 28.73 39 ASP B CA 1
ATOM 5741 C C . ASP B 1 39 ? 14.365 -33.319 20.682 1.00 30.90 39 ASP B C 1
ATOM 5742 O O . ASP B 1 39 ? 14.678 -33.274 21.872 1.00 30.38 39 ASP B O 1
ATOM 5751 N N . ILE B 1 40 ? 13.339 -34.030 20.216 1.00 35.31 40 ILE B N 1
ATOM 5752 C CA . ILE B 1 40 ? 12.512 -34.895 21.054 1.00 37.66 40 ILE B CA 1
ATOM 5753 C C . ILE B 1 40 ? 12.639 -36.333 20.564 1.00 30.93 40 ILE B C 1
ATOM 5754 O O . ILE B 1 40 ? 12.789 -36.573 19.365 1.00 28.12 40 ILE B O 1
ATOM 5770 N N . TYR B 1 41 ? 12.592 -37.277 21.500 1.00 29.57 41 TYR B N 1
ATOM 5771 C CA . TYR B 1 41 ? 12.700 -38.699 21.181 1.00 35.19 41 TYR B CA 1
ATOM 5772 C C . TYR B 1 41 ? 11.554 -39.484 21.808 1.00 29.49 41 TYR B C 1
ATOM 5773 O O . TYR B 1 41 ? 11.374 -39.481 23.026 1.00 29.91 41 TYR B O 1
ATOM 5791 N N . ILE B 1 42 ? 10.791 -40.168 20.963 1.00 33.01 42 ILE B N 1
ATOM 5792 C CA . ILE B 1 42 ? 9.605 -40.896 21.402 1.00 36.24 42 ILE B CA 1
ATOM 5793 C C . ILE B 1 42 ? 9.816 -42.401 21.293 1.00 37.75 42 ILE B C 1
ATOM 5794 O O . ILE B 1 42 ? 9.844 -42.961 20.197 1.00 48.54 42 ILE B O 1
ATOM 5810 N N . TYR B 1 43 ? 9.978 -43.040 22.447 1.00 35.58 43 TYR B N 1
ATOM 5811 C CA . TYR B 1 43 ? 10.061 -44.492 22.529 1.00 45.55 43 TYR B CA 1
ATOM 5812 C C . TYR B 1 43 ? 8.735 -45.100 22.987 1.00 48.47 43 TYR B C 1
ATOM 5813 O O . TYR B 1 43 ? 8.461 -46.270 22.735 1.00 57.74 43 TYR B O 1
ATOM 5831 N N . GLY B 1 44 ? 7.921 -44.294 23.661 1.00 48.06 44 GLY B N 1
ATOM 5832 C CA . GLY B 1 44 ? 6.611 -44.722 24.124 1.00 51.05 44 GLY B CA 1
ATOM 5833 C C . GLY B 1 44 ? 5.566 -44.721 23.025 1.00 50.40 44 GLY B C 1
ATOM 5834 O O . GLY B 1 44 ? 5.846 -44.319 21.895 1.00 44.72 44 GLY B O 1
ATOM 5838 N N . HIS B 1 45 ? 4.356 -45.164 23.357 1.00 59.04 45 HIS B N 1
ATOM 5839 C CA . HIS B 1 45 ? 3.215 -44.996 22.466 1.00 55.36 45 HIS B CA 1
ATOM 5840 C C . HIS B 1 45 ? 2.639 -43.618 22.710 1.00 45.48 45 HIS B C 1
ATOM 5841 O O . HIS B 1 45 ? 1.930 -43.408 23.697 1.00 42.71 45 HIS B O 1
ATOM 5855 N N . VAL B 1 46 ? 2.935 -42.681 21.818 1.00 42.32 46 VAL B N 1
ATOM 5856 C CA . VAL B 1 46 ? 2.542 -41.300 22.033 1.00 44.67 46 VAL B CA 1
ATOM 5857 C C . VAL B 1 46 ? 1.742 -40.785 20.848 1.00 47.83 46 VAL B C 1
ATOM 5858 O O . VAL B 1 46 ? 2.119 -40.975 19.690 1.00 49.40 46 VAL B O 1
ATOM 5871 N N . ASN B 1 47 ? 0.632 -40.127 21.161 1.00 46.75 47 ASN B N 1
ATOM 5872 C CA . ASN B 1 47 ? -0.194 -39.474 20.163 1.00 41.53 47 ASN B CA 1
ATOM 5873 C C . ASN B 1 47 ? 0.133 -37.991 20.176 1.00 43.00 47 ASN B C 1
ATOM 5874 O O . ASN B 1 47 ? 0.424 -37.429 21.233 1.00 49.17 47 ASN B O 1
ATOM 5885 N N . ILE B 1 48 ? 0.097 -37.362 19.007 1.00 45.83 48 ILE B N 1
ATOM 5886 C CA . ILE B 1 48 ? 0.420 -35.946 18.897 1.00 61.42 48 ILE B CA 1
ATOM 5887 C C . ILE B 1 48 ? -0.686 -35.195 18.169 1.00 59.77 48 ILE B C 1
ATOM 5888 O O . ILE B 1 48 ? -1.075 -35.559 17.059 1.00 51.95 48 ILE B O 1
ATOM 5904 N N . THR B 1 49 ? -1.189 -34.146 18.809 1.00 50.33 49 THR B N 1
ATOM 5905 C CA . THR B 1 49 ? -2.219 -33.306 18.218 1.00 49.60 49 THR B CA 1
ATOM 5906 C C . THR B 1 49 ? -1.582 -32.350 17.216 1.00 43.97 49 THR B C 1
ATOM 5907 O O . THR B 1 49 ? -0.385 -32.070 17.290 1.00 41.79 49 THR B O 1
ATOM 5918 N N . SER B 1 50 ? -2.382 -31.861 16.274 1.00 58.68 50 SER B N 1
ATOM 5919 C CA . SER B 1 50 ? -1.903 -30.895 15.292 1.00 52.06 50 SER B CA 1
ATOM 5920 C C . SER B 1 50 ? -1.440 -29.612 15.970 1.00 48.77 50 SER B C 1
ATOM 5921 O O . SER B 1 50 ? -0.472 -28.982 15.535 1.00 59.26 50 SER B O 1
ATOM 5929 N N . GLN B 1 51 ? -2.124 -29.242 17.048 1.00 38.87 51 GLN B N 1
ATOM 5930 C CA . GLN B 1 51 ? -1.797 -28.028 17.783 1.00 47.42 51 GLN B CA 1
ATOM 5931 C C . GLN B 1 51 ? -0.415 -28.168 18.413 1.00 40.42 51 GLN B C 1
ATOM 5932 O O . GLN B 1 51 ? 0.434 -27.264 18.326 1.00 43.71 51 GLN B O 1
ATOM 5946 N N . ALA B 1 52 ? -0.184 -29.334 19.007 1.00 43.54 52 ALA B N 1
ATOM 5947 C CA . ALA B 1 52 ? 1.107 -29.659 19.590 1.00 51.73 52 ALA B CA 1
ATOM 5948 C C . ALA B 1 52 ? 2.173 -29.638 18.509 1.00 40.27 52 ALA B C 1
ATOM 5949 O O . ALA B 1 52 ? 3.211 -29.005 18.662 1.00 39.72 52 ALA B O 1
ATOM 5956 N N . LEU B 1 53 ? 1.916 -30.345 17.416 1.00 36.18 53 LEU B N 1
ATOM 5957 C CA . LEU B 1 53 ? 2.906 -30.484 16.359 1.00 35.51 53 LEU B CA 1
ATOM 5958 C C . LEU B 1 53 ? 3.266 -29.140 15.725 1.00 44.05 53 LEU B C 1
ATOM 5959 O O . LEU B 1 53 ? 4.428 -28.905 15.399 1.00 42.76 53 LEU B O 1
ATOM 5975 N N . HIS B 1 54 ? 2.281 -28.262 15.542 1.00 44.20 54 HIS B N 1
ATOM 5976 C CA . HIS B 1 54 ? 2.572 -26.911 15.067 1.00 54.39 54 HIS B CA 1
ATOM 5977 C C . HIS B 1 54 ? 3.360 -26.141 16.125 1.00 40.89 54 HIS B C 1
ATOM 5978 O O . HIS B 1 54 ? 4.270 -25.386 15.786 1.00 35.97 54 HIS B O 1
ATOM 5992 N N . TYR B 1 55 ? 3.006 -26.312 17.398 1.00 55.30 55 TYR B N 1
ATOM 5993 C CA . TYR B 1 55 ? 3.764 -25.669 18.475 1.00 53.07 55 TYR B CA 1
ATOM 5994 C C . TYR B 1 55 ? 5.232 -26.112 18.440 1.00 43.53 55 TYR B C 1
ATOM 5995 O O . TYR B 1 55 ? 6.133 -25.287 18.578 1.00 40.54 55 TYR B O 1
ATOM 6013 N N . ILE B 1 56 ? 5.470 -27.412 18.282 1.00 37.94 56 ILE B N 1
ATOM 6014 C CA . ILE B 1 56 ? 6.829 -27.938 18.138 1.00 33.55 56 ILE B CA 1
ATOM 6015 C C . ILE B 1 56 ? 7.491 -27.426 16.863 1.00 33.36 56 ILE B C 1
ATOM 6016 O O . ILE B 1 56 ? 8.668 -27.063 16.872 1.00 42.44 56 ILE B O 1
ATOM 6032 N N . ALA B 1 57 ? 6.734 -27.387 15.772 1.00 33.97 57 ALA B N 1
ATOM 6033 C CA . ALA B 1 57 ? 7.257 -26.895 14.504 1.00 44.19 57 ALA B CA 1
ATOM 6034 C C . ALA B 1 57 ? 7.696 -25.438 14.619 1.00 51.39 57 ALA B C 1
ATOM 6035 O O . ALA B 1 57 ? 8.750 -25.059 14.116 1.00 45.66 57 ALA B O 1
ATOM 6042 N N . GLN B 1 58 ? 6.885 -24.628 15.289 1.00 52.87 58 GLN B N 1
ATOM 6043 C CA . GLN B 1 58 ? 7.190 -23.216 15.479 1.00 37.19 58 GLN B CA 1
ATOM 6044 C C . GLN B 1 58 ? 8.532 -22.988 16.160 1.00 40.00 58 GLN B C 1
ATOM 6045 O O . GLN B 1 58 ? 9.234 -22.026 15.853 1.00 42.63 58 GLN B O 1
ATOM 6059 N N . LYS B 1 59 ? 8.883 -23.873 17.087 1.00 44.42 59 LYS B N 1
ATOM 6060 C CA . LYS B 1 59 ? 10.112 -23.722 17.857 1.00 42.51 59 LYS B CA 1
ATOM 6061 C C . LYS B 1 59 ? 11.298 -24.392 17.164 1.00 38.73 59 LYS B C 1
ATOM 6062 O O . LYS B 1 59 ? 12.408 -24.420 17.697 1.00 31.43 59 LYS B O 1
ATOM 6081 N N . GLY B 1 60 ? 11.055 -24.916 15.967 1.00 38.29 60 GLY B N 1
ATOM 6082 C CA . GLY B 1 60 ? 12.089 -25.566 15.179 1.00 44.16 60 GLY B CA 1
ATOM 6083 C C . GLY B 1 60 ? 12.641 -26.838 15.801 1.00 48.92 60 GLY B C 1
ATOM 6084 O O . GLY B 1 60 ? 13.791 -27.204 15.554 1.00 42.25 60 GLY B O 1
ATOM 6088 N N . ILE B 1 61 ? 11.824 -27.518 16.600 1.00 40.94 61 ILE B N 1
ATOM 6089 C CA . ILE B 1 61 ? 12.247 -28.756 17.256 1.00 30.06 61 ILE B CA 1
ATOM 6090 C C . ILE B 1 61 ? 11.950 -29.995 16.409 1.00 29.84 61 ILE B C 1
ATOM 6091 O O . ILE B 1 61 ? 10.861 -30.134 15.852 1.00 30.59 61 ILE B O 1
ATOM 6107 N N . LEU B 1 62 ? 12.938 -30.885 16.313 1.00 28.97 62 LEU B N 1
ATOM 6108 C CA . LEU B 1 62 ? 12.776 -32.156 15.608 1.00 28.80 62 LEU B CA 1
ATOM 6109 C C . LEU B 1 62 ? 12.208 -33.233 16.530 1.00 28.87 62 LEU B C 1
ATOM 6110 O O . LEU B 1 62 ? 12.605 -33.332 17.690 1.00 32.62 62 LEU B O 1
ATOM 6126 N N . ILE B 1 63 ? 11.305 -34.054 15.999 1.00 42.39 63 ILE B N 1
ATOM 6127 C CA . ILE B 1 63 ? 10.764 -35.190 16.744 1.00 44.61 63 ILE B CA 1
ATOM 6128 C C . ILE B 1 63 ? 11.195 -36.490 16.085 1.00 37.21 63 ILE B C 1
ATOM 6129 O O . ILE B 1 63 ? 10.946 -36.698 14.902 1.00 30.65 63 ILE B O 1
ATOM 6145 N N . HIS B 1 64 ? 11.818 -37.368 16.862 1.00 28.66 64 HIS B N 1
ATOM 6146 C CA . HIS B 1 64 ? 12.287 -38.653 16.359 1.00 33.92 64 HIS B CA 1
ATOM 6147 C C . HIS B 1 64 ? 11.434 -39.773 16.951 1.00 36.44 64 HIS B C 1
ATOM 6148 O O . HIS B 1 64 ? 11.189 -39.785 18.160 1.00 29.30 64 HIS B O 1
ATOM 6162 N N . PHE B 1 65 ? 10.986 -40.706 16.110 1.00 37.93 65 PHE B N 1
ATOM 6163 C CA . PHE B 1 65 ? 10.015 -41.716 16.541 1.00 38.37 65 PHE B CA 1
ATOM 6164 C C . PHE B 1 65 ? 10.562 -43.143 16.578 1.00 40.10 65 PHE B C 1
ATOM 6165 O O . PHE B 1 65 ? 11.242 -43.581 15.649 1.00 33.54 65 PHE B O 1
ATOM 6182 N N . PHE B 1 66 ? 10.227 -43.871 17.646 1.00 38.92 66 PHE B N 1
ATOM 6183 C CA . PHE B 1 66 ? 10.754 -45.216 17.868 1.00 50.03 66 PHE B CA 1
ATOM 6184 C C . PHE B 1 66 ? 9.717 -46.158 18.487 1.00 58.54 66 PHE B C 1
ATOM 6185 O O . PHE B 1 66 ? 8.934 -45.749 19.345 1.00 64.59 66 PHE B O 1
ATOM 6202 N N . ASN B 1 67 ? 9.711 -47.416 18.053 1.00 73.14 67 ASN B N 1
ATOM 6203 C CA . ASN B 1 67 ? 8.995 -48.477 18.764 1.00 61.56 67 ASN B CA 1
ATOM 6204 C C . ASN B 1 67 ? 9.578 -48.725 20.157 1.00 58.62 67 ASN B C 1
ATOM 6205 O O . ASN B 1 67 ? 10.670 -48.247 20.472 1.00 47.47 67 ASN B O 1
ATOM 6216 N N . HIS B 1 68 ? 8.851 -49.457 20.997 1.00 59.33 68 HIS B N 1
ATOM 6217 C CA . HIS B 1 68 ? 9.367 -49.823 22.315 1.00 80.89 68 HIS B CA 1
ATOM 6218 C C . HIS B 1 68 ? 10.553 -50.776 22.217 1.00 86.94 68 HIS B C 1
ATOM 6219 O O . HIS B 1 68 ? 11.370 -50.845 23.137 1.00 87.27 68 HIS B O 1
ATOM 6233 N N . TYR B 1 69 ? 10.653 -51.503 21.106 1.00 73.92 69 TYR B N 1
ATOM 6234 C CA . TYR B 1 69 ? 11.807 -52.369 20.862 1.00 68.62 69 TYR B CA 1
ATOM 6235 C C . TYR B 1 69 ? 12.809 -51.768 19.876 1.00 78.32 69 TYR B C 1
ATOM 6236 O O . TYR B 1 69 ? 13.653 -52.474 19.323 1.00 102.44 69 TYR B O 1
ATOM 6254 N N . GLY B 1 70 ? 12.709 -50.461 19.661 1.00 64.09 70 GLY B N 1
ATOM 6255 C CA . GLY B 1 70 ? 13.728 -49.725 18.933 1.00 51.06 70 GLY B CA 1
ATOM 6256 C C . GLY B 1 70 ? 13.636 -49.704 17.418 1.00 45.26 70 GLY B C 1
ATOM 6257 O O . GLY B 1 70 ? 14.622 -49.410 16.741 1.00 46.51 70 GLY B O 1
ATOM 6261 N N . TYR B 1 71 ? 12.463 -50.006 16.877 1.00 41.24 71 TYR B N 1
ATOM 6262 C CA . TYR B 1 71 ? 12.220 -49.822 15.451 1.00 54.69 71 TYR B CA 1
ATOM 6263 C C . TYR B 1 71 ? 12.110 -48.339 15.130 1.00 51.11 71 TYR B C 1
ATOM 6264 O O . TYR B 1 71 ? 11.220 -47.653 15.628 1.00 69.55 71 TYR B O 1
ATOM 6282 N N . TYR B 1 72 ? 13.019 -47.849 14.294 1.00 42.14 72 TYR B N 1
ATOM 6283 C CA . TYR B 1 72 ? 13.009 -46.446 13.904 1.00 34.75 72 TYR B CA 1
ATOM 6284 C C . TYR B 1 72 ? 11.859 -46.229 12.931 1.00 41.92 72 TYR B C 1
ATOM 6285 O O . TYR B 1 72 ? 11.767 -46.920 11.917 1.00 48.98 72 TYR B O 1
ATOM 6303 N N . ASP B 1 73 ? 10.990 -45.269 13.234 1.00 39.33 73 ASP B N 1
ATOM 6304 C CA . ASP B 1 73 ? 9.818 -45.017 12.404 1.00 43.55 73 ASP B CA 1
ATOM 6305 C C . ASP B 1 73 ? 10.066 -43.881 11.433 1.00 43.82 73 ASP B C 1
ATOM 6306 O O . ASP B 1 73 ? 9.788 -43.993 10.240 1.00 51.15 73 ASP B O 1
ATOM 6315 N N . GLY B 1 74 ? 10.599 -42.785 11.954 1.00 40.92 74 GLY B N 1
ATOM 6316 C CA . GLY B 1 74 ? 10.773 -41.591 11.159 1.00 29.22 74 GLY B CA 1
ATOM 6317 C C . GLY B 1 74 ? 11.055 -40.381 12.020 1.00 29.35 74 GLY B C 1
ATOM 6318 O O . GLY B 1 74 ? 11.102 -40.464 13.257 1.00 38.13 74 GLY B O 1
ATOM 6322 N N . THR B 1 75 ? 11.243 -39.250 11.352 1.00 44.63 75 THR B N 1
ATOM 6323 C CA . THR B 1 75 ? 11.528 -37.998 12.023 1.00 44.39 75 THR B CA 1
ATOM 6324 C C . THR B 1 75 ? 10.611 -36.926 11.456 1.00 41.73 75 THR B C 1
ATOM 6325 O O . THR B 1 75 ? 10.352 -36.884 10.253 1.00 30.56 75 THR B O 1
ATOM 6336 N N . PHE B 1 76 ? 10.121 -36.065 12.339 1.00 49.17 76 PHE B N 1
ATOM 6337 C CA . PHE B 1 76 ? 9.411 -34.865 11.936 1.00 49.86 76 PHE B CA 1
ATOM 6338 C C . PHE B 1 76 ? 10.408 -33.732 11.765 1.00 48.25 76 PHE B C 1
ATOM 6339 O O . PHE B 1 76 ? 11.063 -33.326 12.723 1.00 30.23 76 PHE B O 1
ATOM 6356 N N . TYR B 1 77 ? 10.515 -33.223 10.541 1.00 55.90 77 TYR B N 1
ATOM 6357 C CA . TYR B 1 77 ? 11.450 -32.149 10.234 1.00 51.71 77 TYR B CA 1
ATOM 6358 C C . TYR B 1 77 ? 10.664 -30.865 10.104 1.00 42.34 77 TYR B C 1
ATOM 6359 O O . TYR B 1 77 ? 9.965 -30.665 9.111 1.00 40.94 77 TYR B O 1
ATOM 6377 N N . PRO B 1 78 ? 10.777 -29.976 11.101 1.00 39.86 78 PRO B N 1
ATOM 6378 C CA . PRO B 1 78 ? 9.979 -28.770 10.937 1.00 34.18 78 PRO B CA 1
ATOM 6379 C C . PRO B 1 78 ? 10.608 -27.832 9.939 1.00 32.98 78 PRO B C 1
ATOM 6380 O O . PRO B 1 78 ? 11.813 -27.868 9.677 1.00 39.21 78 PRO B O 1
ATOM 6391 N N . ARG B 1 79 ? 9.775 -26.947 9.449 1.00 33.78 79 ARG B N 1
ATOM 6392 C CA . ARG B 1 79 ? 10.158 -25.915 8.515 1.00 41.27 79 ARG B CA 1
ATOM 6393 C C . ARG B 1 79 ? 11.098 -24.925 9.128 1.00 44.45 79 ARG B C 1
ATOM 6394 O O . ARG B 1 79 ? 11.993 -24.435 8.495 1.00 40.77 79 ARG B O 1
ATOM 6415 N N . GLU B 1 80 ? 10.850 -24.598 10.363 1.00 46.02 80 GLU B N 1
ATOM 6416 C CA . GLU B 1 80 ? 11.688 -23.654 11.084 1.00 33.79 80 GLU B CA 1
ATOM 6417 C C . GLU B 1 80 ? 13.013 -24.338 11.323 1.00 32.67 80 GLU B C 1
ATOM 6418 O O . GLU B 1 80 ? 13.067 -25.375 11.985 1.00 37.77 80 GLU B O 1
ATOM 6430 N N . THR B 1 81 ? 14.081 -23.755 10.795 1.00 34.68 81 THR B N 1
ATOM 6431 C CA . THR B 1 81 ? 15.397 -24.361 10.910 1.00 33.70 81 THR B CA 1
ATOM 6432 C C . THR B 1 81 ? 16.297 -23.657 11.913 1.00 33.29 81 THR B C 1
ATOM 6433 O O . THR B 1 81 ? 16.485 -22.444 11.845 1.00 42.77 81 THR B O 1
ATOM 6444 N N . LEU B 1 82 ? 16.854 -24.426 12.842 1.00 30.31 82 LEU B N 1
ATOM 6445 C CA . LEU B 1 82 ? 17.814 -23.888 13.792 1.00 30.05 82 LEU B CA 1
ATOM 6446 C C . LEU B 1 82 ? 19.166 -23.992 13.118 1.00 33.19 82 LEU B C 1
ATOM 6447 O O . LEU B 1 82 ? 19.363 -24.877 12.286 1.00 33.17 82 LEU B O 1
ATOM 6463 N N . LEU B 1 83 ? 20.085 -23.085 13.427 1.00 32.41 83 LEU B N 1
ATOM 6464 C CA . LEU B 1 83 ? 21.376 -23.121 12.754 1.00 38.93 83 LEU B CA 1
ATOM 6465 C C . 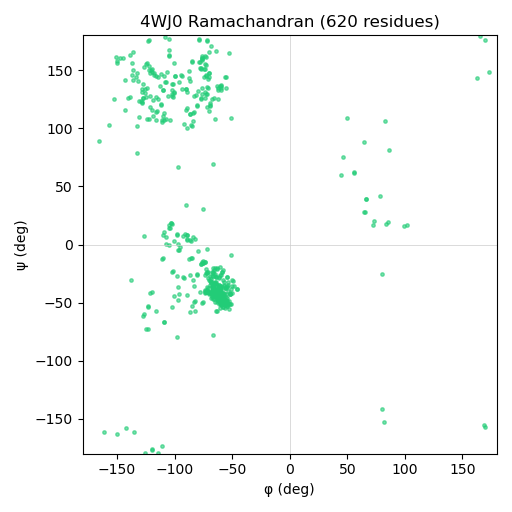LEU B 1 83 ? 22.107 -24.415 13.057 1.00 33.00 83 LEU B C 1
ATOM 6466 O O . LEU B 1 83 ? 22.319 -24.771 14.216 1.00 31.66 83 LEU B O 1
ATOM 6482 N N . SER B 1 84 ? 22.499 -25.108 11.997 1.00 42.92 84 SER B N 1
ATOM 6483 C CA . SER B 1 84 ? 23.260 -26.335 12.125 1.00 46.55 84 SER B CA 1
ATOM 6484 C C . SER B 1 84 ? 24.173 -26.516 10.918 1.00 49.67 84 SER B C 1
ATOM 6485 O O . SER B 1 84 ? 24.429 -25.575 10.168 1.00 66.79 84 SER B O 1
ATOM 6493 N N . GLY B 1 85 ? 24.650 -27.742 10.741 1.00 38.97 85 GLY B N 1
ATOM 6494 C CA . GLY B 1 85 ? 25.517 -28.099 9.634 1.00 50.28 85 GLY B CA 1
ATOM 6495 C C . GLY B 1 85 ? 25.274 -29.564 9.339 1.00 67.84 85 GLY B C 1
ATOM 6496 O O . GLY B 1 85 ? 24.745 -30.271 10.190 1.00 83.16 85 GLY B O 1
ATOM 6500 N N . ASP B 1 86 ? 25.648 -30.024 8.149 1.00 54.94 86 ASP B N 1
ATOM 6501 C CA . ASP B 1 86 ? 25.372 -31.403 7.753 1.00 44.95 86 ASP B CA 1
ATOM 6502 C C . ASP B 1 86 ? 26.537 -32.337 8.112 1.00 34.11 86 ASP B C 1
ATOM 6503 O O . ASP B 1 86 ? 27.569 -32.360 7.441 1.00 28.85 86 ASP B O 1
ATOM 6512 N N . LEU B 1 87 ? 26.345 -33.107 9.179 1.00 39.86 87 LEU B N 1
ATOM 6513 C CA . LEU B 1 87 ? 27.318 -34.093 9.660 1.00 41.08 87 LEU B CA 1
ATOM 6514 C C . LEU B 1 87 ? 27.706 -35.102 8.576 1.00 40.35 87 LEU B C 1
ATOM 6515 O O . LEU B 1 87 ? 28.859 -35.555 8.490 1.00 43.08 87 LEU B O 1
ATOM 6531 N N . ILE B 1 88 ? 26.716 -35.464 7.770 1.00 28.09 88 ILE B N 1
ATOM 6532 C CA . ILE B 1 88 ? 26.891 -36.386 6.657 1.00 30.87 88 ILE B CA 1
ATOM 6533 C C . ILE B 1 88 ? 28.056 -35.972 5.754 1.00 35.53 88 ILE B C 1
ATOM 6534 O O . ILE B 1 88 ? 28.796 -36.820 5.253 1.00 37.49 88 ILE B O 1
ATOM 6550 N N . ILE B 1 89 ? 28.212 -34.671 5.535 1.00 27.13 89 ILE B N 1
ATOM 6551 C CA . ILE B 1 89 ? 29.264 -34.177 4.654 1.00 29.77 89 ILE B CA 1
ATOM 6552 C C . ILE B 1 89 ? 30.642 -34.456 5.248 1.00 27.92 89 ILE B C 1
ATOM 6553 O O . ILE B 1 89 ? 31.579 -34.801 4.523 1.00 28.59 89 ILE B O 1
ATOM 6569 N N . ARG B 1 90 ? 30.756 -34.344 6.568 1.00 40.17 90 ARG B N 1
ATOM 6570 C CA . ARG B 1 90 ? 32.012 -34.658 7.239 1.00 51.97 90 ARG B CA 1
ATOM 6571 C C . ARG B 1 90 ? 32.246 -36.167 7.169 1.00 42.58 90 ARG B C 1
ATOM 6572 O O . ARG B 1 90 ? 33.370 -36.627 6.888 1.00 33.38 90 ARG B O 1
ATOM 6593 N N . GLN B 1 91 ? 31.176 -36.932 7.396 1.00 37.25 91 GLN B N 1
ATOM 6594 C CA . GLN B 1 91 ? 31.235 -38.384 7.231 1.00 31.62 91 GLN B CA 1
ATOM 6595 C C . GLN B 1 91 ? 31.812 -38.740 5.869 1.00 31.51 91 GLN B C 1
ATOM 6596 O O . GLN B 1 91 ? 32.731 -39.548 5.767 1.00 39.58 91 GLN B O 1
ATOM 6610 N N . ALA B 1 92 ? 31.252 -38.138 4.825 1.00 31.10 92 ALA B N 1
ATOM 6611 C CA . ALA B 1 92 ? 31.679 -38.414 3.461 1.00 28.86 92 ALA B CA 1
ATOM 6612 C C . ALA B 1 92 ? 33.083 -37.868 3.210 1.00 29.78 92 ALA B C 1
ATOM 6613 O O . ALA B 1 92 ? 33.851 -38.444 2.434 1.00 38.72 92 ALA B O 1
ATOM 6620 N N . GLU B 1 93 ? 33.422 -36.768 3.880 1.00 33.43 93 GLU B N 1
ATOM 6621 C CA . GLU B 1 93 ? 34.751 -36.182 3.742 1.00 41.73 93 GLU B CA 1
ATOM 6622 C C . GLU B 1 93 ? 35.818 -37.128 4.270 1.00 42.86 93 GLU B C 1
ATOM 6623 O O . GLU B 1 93 ? 36.895 -37.241 3.678 1.00 43.24 93 GLU B O 1
ATOM 6635 N N . HIS B 1 94 ? 35.522 -37.822 5.365 1.00 37.04 94 HIS B N 1
ATOM 6636 C CA . HIS B 1 94 ? 36.489 -38.766 5.911 1.00 35.11 94 HIS B CA 1
ATOM 6637 C C . HIS B 1 94 ? 36.564 -40.079 5.120 1.00 38.37 94 HIS B C 1
ATOM 6638 O O . HIS B 1 94 ? 37.510 -40.845 5.292 1.00 42.41 94 HIS B O 1
ATOM 6652 N N . TYR B 1 95 ? 35.581 -40.340 4.261 1.00 48.58 95 TYR B N 1
ATOM 6653 C CA . TYR B 1 95 ? 35.680 -41.446 3.307 1.00 50.91 95 TYR B CA 1
ATOM 6654 C C . TYR B 1 95 ? 36.486 -41.034 2.081 1.00 48.23 95 TYR B C 1
ATOM 6655 O O . TYR B 1 95 ? 37.389 -41.753 1.646 1.00 39.92 95 TYR B O 1
ATOM 6673 N N . LEU B 1 96 ? 36.135 -39.878 1.523 1.00 37.89 96 LEU B N 1
ATOM 6674 C CA . LEU B 1 96 ? 36.755 -39.386 0.297 1.00 38.86 96 LEU B CA 1
ATOM 6675 C C . LEU B 1 96 ? 38.254 -39.176 0.471 1.00 37.81 96 LEU B C 1
ATOM 6676 O O . LEU B 1 96 ? 39.032 -39.431 -0.448 1.00 45.10 96 LEU B O 1
ATOM 6692 N N . ASN B 1 97 ? 38.653 -38.702 1.646 1.00 48.29 97 ASN B N 1
ATOM 6693 C CA . ASN B 1 97 ? 40.066 -38.576 1.977 1.00 46.79 97 ASN B CA 1
ATOM 6694 C C . ASN B 1 97 ? 40.604 -39.934 2.408 1.00 45.58 97 ASN B C 1
ATOM 6695 O O . ASN B 1 97 ? 40.145 -40.508 3.395 1.00 51.67 97 ASN B O 1
ATOM 6706 N N . LYS B 1 98 ? 41.592 -40.430 1.671 1.00 36.64 98 LYS B N 1
ATOM 6707 C CA . LYS B 1 98 ? 42.065 -41.801 1.825 1.00 50.09 98 LYS B CA 1
ATOM 6708 C C . LYS B 1 98 ? 42.739 -42.033 3.175 1.00 48.35 98 LYS B C 1
ATOM 6709 O O . LYS B 1 98 ? 42.505 -43.053 3.825 1.00 45.47 98 LYS B O 1
ATOM 6728 N N . GLU B 1 99 ? 43.574 -41.087 3.590 1.00 58.12 99 GLU B N 1
ATOM 6729 C CA . GLU B 1 99 ? 44.294 -41.194 4.855 1.00 68.84 99 GLU B CA 1
ATOM 6730 C C . GLU B 1 99 ? 43.313 -41.239 6.026 1.00 62.73 99 GLU B C 1
ATOM 6731 O O . GLU B 1 99 ? 43.415 -42.084 6.939 1.00 55.46 99 GLU B O 1
ATOM 6743 N N . LYS B 1 100 ? 42.322 -40.356 5.955 1.00 52.49 100 LYS B N 1
ATOM 6744 C CA . LYS B 1 100 ? 41.282 -40.282 6.967 1.00 46.64 100 LYS B CA 1
ATOM 6745 C C . LYS B 1 100 ? 40.509 -41.595 7.018 1.00 42.62 100 LYS B C 1
ATOM 6746 O O . LYS B 1 100 ? 40.242 -42.123 8.098 1.00 37.16 100 LYS B O 1
ATOM 6765 N N . ARG B 1 101 ? 40.157 -42.126 5.851 1.00 53.75 101 ARG B N 1
ATOM 6766 C CA . ARG B 1 101 ? 39.438 -43.395 5.784 1.00 46.98 101 ARG B CA 1
ATOM 6767 C C . ARG B 1 101 ? 40.279 -44.524 6.372 1.00 47.60 101 ARG B C 1
ATOM 6768 O O . ARG B 1 101 ? 39.775 -45.362 7.127 1.00 56.15 101 ARG B O 1
ATOM 6789 N N . LEU B 1 102 ? 41.559 -44.549 6.007 1.00 36.28 102 LEU B N 1
ATOM 6790 C CA . LEU B 1 102 ? 42.477 -45.573 6.491 1.00 38.97 102 LEU B CA 1
ATOM 6791 C C . LEU B 1 102 ? 42.566 -45.586 8.012 1.00 42.08 102 LEU B C 1
ATOM 6792 O O . LEU B 1 102 ? 42.526 -46.661 8.627 1.00 49.14 102 LEU B O 1
ATOM 6808 N N . PHE B 1 103 ? 42.669 -44.405 8.621 1.00 45.57 103 PHE B N 1
ATOM 6809 C CA . PHE B 1 103 ? 42.752 -44.335 10.082 1.00 38.80 103 PHE B CA 1
ATOM 6810 C C . PHE B 1 103 ? 41.551 -45.013 10.765 1.00 40.58 103 PHE B C 1
ATOM 6811 O O . PHE B 1 103 ? 41.716 -45.842 11.667 1.00 40.63 103 PHE B O 1
ATOM 6828 N N . LEU B 1 104 ? 40.346 -44.647 10.337 1.00 35.71 104 LEU B N 1
ATOM 6829 C CA . LEU B 1 104 ? 39.122 -45.202 10.913 1.00 38.70 104 LEU B CA 1
ATOM 6830 C C . LEU B 1 104 ? 39.016 -46.707 10.638 1.00 42.40 104 LEU B C 1
ATOM 6831 O O . LEU B 1 104 ? 38.768 -47.517 11.555 1.00 52.71 104 LEU B O 1
ATOM 6847 N N . ALA B 1 105 ? 39.213 -47.069 9.371 1.00 46.97 105 ALA B N 1
ATOM 6848 C CA . ALA B 1 105 ? 39.198 -48.466 8.951 1.00 38.91 105 ALA B CA 1
ATOM 6849 C C . ALA B 1 105 ? 40.132 -49.300 9.818 1.00 52.17 105 ALA B C 1
ATOM 6850 O O . ALA B 1 105 ? 39.797 -50.420 10.199 1.00 47.09 105 ALA B O 1
ATOM 6857 N N . LYS B 1 106 ? 41.309 -48.758 10.114 1.00 53.71 106 LYS B N 1
ATOM 6858 C CA . LYS B 1 106 ? 42.255 -49.436 10.995 1.00 52.84 106 LYS B CA 1
ATOM 6859 C C . LYS B 1 106 ? 41.754 -49.482 12.438 1.00 42.87 106 LYS B C 1
ATOM 6860 O O . LYS B 1 106 ? 41.909 -50.499 13.129 1.00 37.61 106 LYS B O 1
ATOM 6879 N N . SER B 1 107 ? 41.160 -48.379 12.889 1.00 45.97 107 SER B N 1
ATOM 6880 C CA . SER B 1 107 ? 40.635 -48.301 14.251 1.00 39.90 107 SER B CA 1
ATOM 6881 C C . SER B 1 107 ? 39.605 -49.391 14.537 1.00 41.46 107 SER B C 1
ATOM 6882 O O . SER B 1 107 ? 39.674 -50.054 15.582 1.00 44.39 107 SER B O 1
ATOM 6890 N N . PHE B 1 108 ? 38.663 -49.587 13.615 1.00 39.82 108 PHE B N 1
ATOM 6891 C CA . PHE B 1 108 ? 37.626 -50.604 13.816 1.00 32.73 108 PHE B CA 1
ATOM 6892 C C . PHE B 1 108 ? 38.212 -52.013 13.999 1.00 33.43 108 PHE B C 1
ATOM 6893 O O . PHE B 1 108 ? 37.800 -52.769 14.896 1.00 42.73 108 PHE B O 1
ATOM 6910 N N . VAL B 1 109 ? 39.204 -52.348 13.182 1.00 34.38 109 VAL B N 1
ATOM 6911 C CA . VAL B 1 109 ? 39.796 -53.679 13.220 1.00 45.32 109 VAL B CA 1
ATOM 6912 C C . VAL B 1 109 ? 40.632 -53.828 14.483 1.00 40.01 109 VAL B C 1
ATOM 6913 O O . VAL B 1 109 ? 40.610 -54.879 15.131 1.00 37.79 109 VAL B O 1
ATOM 6926 N N . THR B 1 110 ? 41.361 -52.775 14.837 1.00 53.62 110 THR B N 1
ATOM 6927 C CA . THR B 1 110 ? 42.103 -52.762 16.094 1.00 40.11 110 THR B CA 1
ATOM 6928 C C . THR B 1 110 ? 41.170 -53.060 17.270 1.00 39.36 110 THR B C 1
ATOM 6929 O O . THR B 1 110 ? 41.418 -53.981 18.069 1.00 40.28 110 THR B O 1
ATOM 6940 N N . GLY B 1 111 ? 40.081 -52.299 17.352 1.00 36.51 111 GLY B N 1
ATOM 6941 C CA . GLY B 1 111 ? 39.094 -52.490 18.401 1.00 38.82 111 GLY B CA 1
ATOM 6942 C C . GLY B 1 111 ? 38.574 -53.912 18.458 1.00 37.08 111 GLY B C 1
ATOM 6943 O O . GLY B 1 111 ? 38.564 -54.542 19.531 1.00 44.87 111 GLY B O 1
ATOM 6947 N N . GLY B 1 112 ? 38.161 -54.430 17.303 1.00 45.96 112 GLY B N 1
ATOM 6948 C CA . GLY B 1 112 ? 37.667 -55.794 17.228 1.00 42.41 112 GLY B CA 1
ATOM 6949 C C . GLY B 1 112 ? 38.693 -56.808 17.715 1.00 37.36 112 GLY B C 1
ATOM 6950 O O . GLY B 1 112 ? 38.373 -57.698 18.516 1.00 37.17 112 GLY B O 1
ATOM 6954 N N . THR B 1 113 ? 39.933 -56.666 17.252 1.00 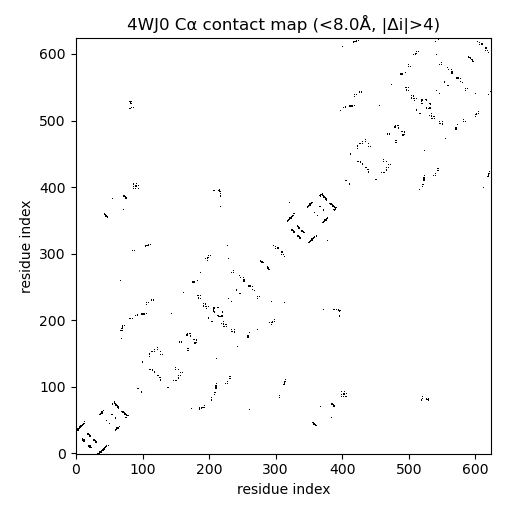36.09 113 THR B N 1
ATOM 6955 C CA . THR B 1 113 ? 41.001 -57.583 17.638 1.00 37.28 113 THR B CA 1
ATOM 6956 C C . THR B 1 113 ? 41.221 -57.572 19.149 1.00 40.19 113 THR B C 1
ATOM 6957 O O . THR B 1 113 ? 41.301 -58.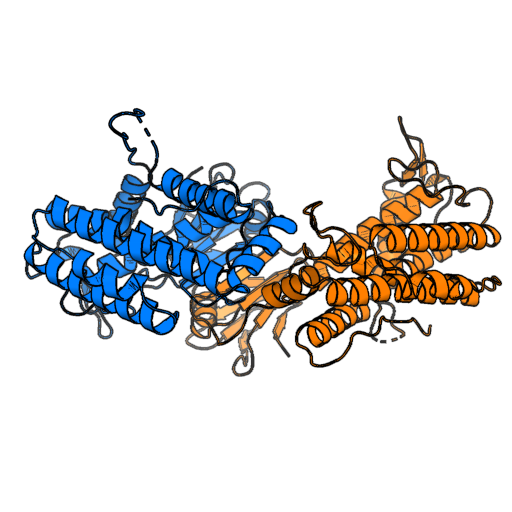632 19.789 1.00 38.24 113 THR B O 1
ATOM 6968 N N . LYS B 1 114 ? 41.259 -56.378 19.734 1.00 43.53 114 LYS B N 1
ATOM 6969 C CA . LYS B 1 114 ? 41.514 -56.276 21.167 1.00 43.53 114 LYS B CA 1
ATOM 6970 C C . LYS B 1 114 ? 40.362 -56.845 21.993 1.00 44.89 114 LYS B C 1
ATOM 6971 O O . LYS B 1 114 ? 40.596 -57.597 22.944 1.00 53.27 114 LYS B O 1
ATOM 6990 N N . ASN B 1 115 ? 39.124 -56.503 21.643 1.00 42.40 115 ASN B N 1
ATOM 6991 C CA . ASN B 1 115 ? 37.980 -57.068 22.361 1.00 39.77 115 ASN B CA 1
ATOM 6992 C C . ASN B 1 115 ? 37.930 -58.590 22.228 1.00 43.12 115 ASN B C 1
ATOM 6993 O O . ASN B 1 115 ? 37.578 -59.303 23.176 1.00 46.72 115 ASN B O 1
ATOM 7004 N N . MET B 1 116 ? 38.300 -59.085 21.051 1.00 36.57 116 MET B N 1
ATOM 7005 C CA . MET B 1 116 ? 38.403 -60.523 20.830 1.00 44.98 116 MET B CA 1
ATOM 7006 C C . MET B 1 116 ? 39.433 -61.140 21.781 1.00 47.61 116 MET B C 1
ATOM 7007 O O . MET B 1 116 ? 39.167 -62.153 22.451 1.00 40.04 116 MET B O 1
ATOM 7021 N N . GLU B 1 117 ? 40.606 -60.517 21.861 1.00 53.80 117 GLU B N 1
ATOM 7022 C CA . GLU B 1 117 ? 41.639 -61.030 22.748 1.00 50.04 117 GLU B CA 1
ATOM 7023 C C . GLU B 1 117 ? 41.225 -60.921 24.214 1.00 49.47 117 GLU B C 1
ATOM 7024 O O . GLU B 1 117 ? 41.591 -61.776 25.019 1.00 66.41 117 GLU B O 1
ATOM 7036 N N . ARG B 1 118 ? 40.461 -59.891 24.572 1.00 39.52 118 ARG B N 1
ATOM 7037 C CA . ARG B 1 118 ? 39.919 -59.821 25.930 1.00 48.58 118 ARG B CA 1
ATOM 7038 C C . ARG B 1 118 ? 38.952 -60.980 26.178 1.00 42.20 118 ARG B C 1
ATOM 7039 O O . ARG B 1 118 ? 38.966 -61.584 27.257 1.00 47.27 118 ARG B O 1
ATOM 7060 N N . ASN B 1 119 ? 38.124 -61.301 25.182 1.00 40.32 119 ASN B N 1
ATOM 7061 C CA . ASN B 1 119 ? 37.271 -62.483 25.288 1.00 43.85 119 ASN B CA 1
ATOM 7062 C C . ASN B 1 119 ? 38.096 -63.731 25.554 1.00 39.98 119 ASN B C 1
ATOM 7063 O O . ASN B 1 119 ? 37.804 -64.473 26.493 1.00 43.43 119 ASN B O 1
ATOM 7074 N N . LEU B 1 120 ? 39.131 -63.959 24.747 1.00 49.69 120 LEU B N 1
ATOM 7075 C CA . LEU B 1 120 ? 39.960 -65.148 24.944 1.00 47.27 120 LEU B CA 1
ATOM 7076 C C . LEU B 1 120 ? 40.659 -65.128 26.303 1.00 52.31 120 LEU B C 1
ATOM 7077 O O . LEU B 1 120 ? 40.783 -66.167 26.946 1.00 58.16 120 LEU B O 1
ATOM 7093 N N . LYS B 1 121 ? 41.122 -63.959 26.735 1.00 43.53 121 LYS B N 1
ATOM 7094 C CA . LYS B 1 121 ? 41.730 -63.837 28.058 1.00 48.92 121 LYS B CA 1
ATOM 7095 C C . LYS B 1 121 ? 40.741 -64.191 29.166 1.00 42.87 121 LYS B C 1
ATOM 7096 O O . LYS B 1 121 ? 41.096 -64.874 30.129 1.00 53.30 121 LYS B O 1
ATOM 7115 N N . ASN B 1 122 ? 39.499 -63.737 29.021 1.00 49.00 122 ASN B N 1
ATOM 7116 C CA . ASN B 1 122 ? 38.470 -64.003 30.022 1.00 48.77 122 ASN B CA 1
ATOM 7117 C C . ASN B 1 122 ? 38.046 -65.469 30.093 1.00 54.91 122 ASN B C 1
ATOM 7118 O O . ASN B 1 122 ? 37.694 -65.963 31.163 1.00 49.76 122 ASN B O 1
ATOM 7129 N N . TRP B 1 123 ? 38.072 -66.161 28.958 1.00 62.66 123 TRP B N 1
ATOM 7130 C CA . TRP B 1 123 ? 37.715 -67.576 28.924 1.00 60.13 123 TRP B CA 1
ATOM 7131 C C . TRP B 1 123 ? 38.935 -68.465 29.163 1.00 63.36 123 TRP B C 1
ATOM 7132 O O . TRP B 1 123 ? 38.859 -69.688 29.040 1.00 63.32 123 TRP B O 1
ATOM 7153 N N . GLY B 1 124 ? 40.055 -67.841 29.517 1.00 61.85 124 GLY B N 1
ATOM 7154 C CA . GLY B 1 124 ? 41.270 -68.566 29.842 1.00 65.30 124 GLY B CA 1
ATOM 7155 C C . GLY B 1 124 ? 41.880 -69.299 28.662 1.00 64.23 124 GLY B C 1
ATOM 7156 O O . GLY B 1 124 ? 42.369 -70.420 28.810 1.00 68.43 124 GLY B O 1
ATOM 7160 N N . ILE B 1 125 ? 41.852 -68.666 27.492 1.00 62.22 125 ILE B N 1
ATOM 7161 C CA . ILE B 1 125 ? 42.505 -69.200 26.299 1.00 59.75 125 ILE B CA 1
ATOM 7162 C C . ILE B 1 125 ? 43.693 -68.321 25.923 1.00 58.72 125 ILE B C 1
ATOM 7163 O O . ILE B 1 125 ? 43.548 -67.121 25.679 1.00 56.35 125 ILE B O 1
ATOM 7179 N N . LYS B 1 126 ? 44.869 -68.936 25.889 1.00 55.33 126 LYS B N 1
ATOM 7180 C CA . LYS B 1 126 ? 46.100 -68.261 25.505 1.00 60.16 126 LYS B CA 1
ATOM 7181 C C . LYS B 1 126 ? 46.052 -67.925 24.016 1.00 57.91 126 LYS B C 1
ATOM 7182 O O . LYS B 1 126 ? 45.936 -68.818 23.175 1.00 49.33 126 LYS B O 1
ATOM 7201 N N . ALA B 1 127 ? 46.143 -66.634 23.703 1.00 53.30 127 ALA B N 1
ATOM 7202 C CA . ALA B 1 127 ? 45.879 -66.143 22.351 1.00 54.72 127 ALA B CA 1
ATOM 7203 C C . ALA B 1 127 ? 47.029 -65.339 21.747 1.00 60.24 127 ALA B C 1
ATOM 7204 O O . ALA B 1 127 ? 47.716 -65.808 20.839 1.00 68.28 127 ALA B O 1
ATOM 7211 N N . LYS B 1 128 ? 47.216 -64.123 22.256 1.00 65.92 128 LYS B N 1
ATOM 7212 C CA . LYS B 1 128 ? 48.097 -63.128 21.641 1.00 73.79 128 LYS B CA 1
ATOM 7213 C C . LYS B 1 128 ? 47.706 -62.853 20.188 1.00 70.81 128 LYS B C 1
ATOM 7214 O O . LYS B 1 128 ? 48.496 -63.073 19.269 1.00 73.66 128 LYS B O 1
ATOM 7233 N N . LEU B 1 129 ? 46.485 -62.363 19.991 1.00 63.05 129 LEU B N 1
ATOM 7234 C CA . LEU B 1 129 ? 46.044 -61.894 18.681 1.00 59.95 129 LEU B CA 1
ATOM 7235 C C . LEU B 1 129 ? 46.718 -60.578 18.309 1.00 61.13 129 LEU B C 1
ATOM 7236 O O . LEU B 1 129 ? 46.808 -60.228 17.132 1.00 60.52 129 LEU B O 1
ATOM 7252 N N . SER B 1 130 ? 47.166 -59.848 19.325 1.00 59.28 130 SER B N 1
ATOM 7253 C CA . SER B 1 130 ? 47.871 -58.582 19.138 1.00 72.16 130 SER B CA 1
ATOM 7254 C C . SER B 1 130 ? 49.011 -58.684 18.126 1.00 75.96 130 SER B C 1
ATOM 7255 O O . SER B 1 130 ? 49.339 -57.704 17.456 1.00 74.83 130 SER B O 1
ATOM 7263 N N . ASP B 1 131 ? 49.620 -59.864 18.043 1.00 86.39 131 ASP B N 1
ATOM 7264 C CA . ASP B 1 131 ? 50.679 -60.141 17.074 1.00 74.85 131 ASP B CA 1
ATOM 7265 C C . ASP B 1 131 ? 50.338 -59.641 15.671 1.00 65.43 131 ASP B C 1
ATOM 7266 O O . ASP B 1 131 ? 51.207 -59.156 14.947 1.00 65.88 131 ASP B O 1
ATOM 7275 N N . TYR B 1 132 ? 49.071 -59.777 15.294 1.00 49.45 132 TYR B N 1
ATOM 7276 C CA . TYR B 1 132 ? 48.612 -59.405 13.959 1.00 49.72 132 TYR B CA 1
ATOM 7277 C C . TYR B 1 132 ? 48.476 -57.903 13.721 1.00 60.54 132 TYR B C 1
ATOM 7278 O O . TYR B 1 132 ? 48.380 -57.469 12.575 1.00 67.71 132 TYR B O 1
ATOM 7296 N N . LEU B 1 133 ? 48.454 -57.111 14.787 1.00 64.27 133 LEU B N 1
ATOM 7297 C CA . LEU B 1 133 ? 48.196 -55.680 14.648 1.00 61.60 133 LEU B CA 1
ATOM 7298 C C . LEU B 1 133 ? 49.292 -54.974 13.848 1.00 54.21 133 LEU B C 1
ATOM 7299 O O . LEU B 1 133 ? 49.037 -53.957 13.205 1.00 53.62 133 LEU B O 1
ATOM 7315 N N . ASP B 1 134 ? 50.506 -55.517 13.882 1.00 57.87 134 ASP B N 1
ATOM 7316 C CA . ASP B 1 134 ? 51.628 -54.941 13.141 1.00 72.68 134 ASP B CA 1
ATOM 7317 C C . ASP B 1 134 ? 51.375 -54.952 11.635 1.00 78.51 134 ASP B C 1
ATOM 7318 O O . ASP B 1 134 ? 51.702 -53.992 10.939 1.00 84.83 134 ASP B O 1
ATOM 7327 N N . GLU B 1 135 ? 50.822 -56.054 11.136 1.00 68.91 135 GLU B N 1
ATOM 7328 C CA . GLU B 1 135 ? 50.359 -56.130 9.754 1.00 72.07 135 GLU B CA 1
ATOM 7329 C C . GLU B 1 135 ? 49.443 -54.952 9.465 1.00 62.68 135 GLU B C 1
ATOM 7330 O O . GLU B 1 135 ? 49.611 -54.223 8.489 1.00 64.44 135 GLU B O 1
ATOM 7342 N N . LEU B 1 136 ? 48.464 -54.801 10.347 1.00 61.34 136 LEU B N 1
ATOM 7343 C CA . LEU B 1 136 ? 47.375 -53.844 10.206 1.00 69.87 136 LEU B CA 1
ATOM 7344 C C . LEU B 1 136 ? 47.842 -52.406 9.982 1.00 81.29 136 LEU B C 1
ATOM 7345 O O . LEU B 1 136 ? 47.408 -51.748 9.039 1.00 77.36 136 LEU B O 1
ATOM 7361 N N . ASN B 1 137 ? 48.731 -51.924 10.842 1.00 96.48 137 ASN B N 1
ATOM 7362 C CA . ASN B 1 137 ? 49.021 -50.498 10.913 1.00 101.37 137 ASN B CA 1
ATOM 7363 C C . ASN B 1 137 ? 49.919 -50.009 9.774 1.00 109.36 137 ASN B C 1
ATOM 7364 O O . ASN B 1 137 ? 50.010 -48.807 9.524 1.00 115.02 137 ASN B O 1
ATOM 7375 N N . ASP B 1 138 ? 50.593 -50.939 9.102 1.00 108.91 138 ASP B N 1
ATOM 7376 C CA . ASP B 1 138 ? 51.452 -50.602 7.968 1.00 111.69 138 ASP B CA 1
ATOM 7377 C C . ASP B 1 138 ? 50.771 -50.792 6.609 1.00 93.59 138 ASP B C 1
ATOM 7378 O O . ASP B 1 138 ? 51.345 -50.456 5.573 1.00 75.78 138 ASP B O 1
ATOM 7387 N N . ALA B 1 139 ? 49.551 -51.324 6.615 1.00 93.79 139 ALA B N 1
ATOM 7388 C CA . ALA B 1 139 ? 48.817 -51.590 5.375 1.00 79.01 139 ALA B CA 1
ATOM 7389 C C . ALA B 1 139 ? 48.287 -50.302 4.742 1.00 65.83 139 ALA B C 1
ATOM 7390 O O . ALA B 1 139 ? 47.880 -49.382 5.452 1.00 64.61 139 ALA B O 1
ATOM 7397 N N . ARG B 1 140 ? 48.291 -50.244 3.410 1.00 62.87 140 ARG B N 1
ATOM 7398 C CA . ARG B 1 140 ? 47.898 -49.032 2.686 1.00 62.75 140 ARG B CA 1
ATOM 7399 C C . ARG B 1 140 ? 46.585 -49.132 1.902 1.00 50.15 140 ARG B C 1
ATOM 7400 O O . ARG B 1 140 ? 46.061 -48.111 1.453 1.00 50.50 140 ARG B O 1
ATOM 7421 N N . LYS B 1 141 ? 46.061 -50.343 1.729 1.00 48.61 141 LYS B N 1
ATOM 7422 C CA . LYS B 1 141 ? 44.792 -50.532 1.023 1.00 55.83 141 LYS B CA 1
ATOM 7423 C C . LYS B 1 141 ? 43.783 -51.245 1.925 1.00 53.33 141 LYS B C 1
ATOM 7424 O O . LYS B 1 141 ? 44.161 -52.023 2.801 1.00 51.11 141 LYS B O 1
ATOM 7443 N N . ILE B 1 142 ? 42.500 -50.961 1.717 1.00 37.71 142 ILE B N 1
ATOM 7444 C CA . ILE B 1 142 ? 41.443 -51.438 2.610 1.00 36.70 142 ILE B CA 1
ATOM 7445 C C . ILE B 1 142 ? 41.207 -52.946 2.496 1.00 44.98 142 ILE B C 1
ATOM 7446 O O . ILE B 1 142 ? 40.937 -53.618 3.496 1.00 51.88 142 ILE B O 1
ATOM 7462 N N . THR B 1 143 ? 41.307 -53.473 1.281 1.00 62.83 143 THR B N 1
ATOM 7463 C CA . THR B 1 143 ? 41.137 -54.903 1.047 1.00 59.48 143 THR B CA 1
ATOM 7464 C C . THR B 1 143 ? 42.118 -55.708 1.892 1.00 57.80 143 THR B C 1
ATOM 7465 O O . THR B 1 143 ? 41.759 -56.730 2.483 1.00 66.30 143 THR B O 1
ATOM 7476 N N . GLU B 1 144 ? 43.357 -55.234 1.947 1.00 54.58 144 GLU B N 1
ATOM 7477 C CA . GLU B 1 144 ? 44.409 -55.911 2.693 1.00 51.92 144 GLU B CA 1
ATOM 7478 C C . GLU B 1 144 ? 44.107 -55.875 4.195 1.00 41.28 144 GLU B C 1
ATOM 7479 O O . GLU B 1 144 ? 44.270 -56.878 4.911 1.00 47.92 144 GLU B O 1
ATOM 7491 N N . ILE B 1 145 ? 43.585 -54.738 4.647 1.00 38.77 145 ILE B N 1
ATOM 7492 C CA . ILE B 1 145 ? 43.150 -54.573 6.029 1.00 41.59 145 ILE B CA 1
ATOM 7493 C C . ILE B 1 145 ? 42.063 -55.593 6.341 1.00 45.70 145 ILE B C 1
ATOM 7494 O O . ILE B 1 145 ? 42.120 -56.296 7.358 1.00 49.80 145 ILE B O 1
ATOM 7510 N N . MET B 1 146 ? 41.082 -55.684 5.450 1.00 38.70 146 MET B N 1
ATOM 7511 C CA . MET B 1 146 ? 39.987 -56.628 5.623 1.00 37.87 146 MET B CA 1
ATOM 7512 C C . MET B 1 146 ? 40.497 -58.068 5.640 1.00 38.99 146 MET B C 1
ATOM 7513 O O . MET B 1 146 ? 40.041 -58.883 6.444 1.00 46.97 146 MET B O 1
ATOM 7527 N N . ASN B 1 147 ? 41.441 -58.381 4.756 1.00 37.49 147 ASN B N 1
ATOM 7528 C CA . ASN B 1 147 ? 42.030 -59.717 4.719 1.00 49.04 147 ASN B CA 1
ATOM 7529 C C . ASN B 1 147 ? 42.718 -60.072 6.043 1.00 59.11 147 ASN B C 1
ATOM 7530 O O . ASN B 1 147 ? 42.578 -61.198 6.559 1.00 65.83 147 ASN B O 1
ATOM 7541 N N . VAL B 1 148 ? 43.416 -59.099 6.623 1.00 38.91 148 VAL B N 1
ATOM 7542 C CA . VAL B 1 148 ? 44.032 -59.321 7.928 1.00 44.77 148 VAL B CA 1
ATOM 7543 C C . VAL B 1 148 ? 42.956 -59.518 8.995 1.00 42.00 148 VAL B C 1
ATOM 7544 O O . VAL B 1 148 ? 43.039 -60.450 9.805 1.00 38.66 148 VAL B O 1
ATOM 7557 N N . GLU B 1 149 ? 41.951 -58.645 9.004 1.00 45.78 149 GLU B N 1
ATOM 7558 C CA . GLU B 1 149 ? 40.859 -58.780 9.964 1.00 40.32 149 GLU B CA 1
ATOM 7559 C C . GLU B 1 149 ? 40.214 -60.165 9.840 1.00 37.12 149 GLU B C 1
ATOM 7560 O O . GLU B 1 149 ? 39.839 -60.782 10.844 1.00 35.91 149 GLU B O 1
ATOM 7572 N N . ALA B 1 150 ? 40.116 -60.656 8.606 1.00 45.74 150 ALA B N 1
ATOM 7573 C CA . ALA B 1 150 ? 39.580 -61.989 8.346 1.00 39.40 150 ALA B CA 1
ATOM 7574 C C . ALA B 1 150 ? 40.460 -63.052 8.987 1.00 40.34 150 ALA B C 1
ATOM 7575 O O . ALA B 1 150 ? 39.952 -63.966 9.650 1.00 44.03 150 ALA B O 1
ATOM 7582 N N . ARG B 1 151 ? 41.773 -62.934 8.794 1.00 38.35 151 ARG B N 1
ATOM 7583 C CA . ARG B 1 151 ? 42.704 -63.885 9.410 1.00 41.99 151 ARG B CA 1
ATOM 7584 C C . ARG B 1 151 ? 42.549 -63.910 10.933 1.00 53.50 151 ARG B C 1
ATOM 7585 O O . ARG B 1 151 ? 42.450 -64.980 11.560 1.00 62.26 151 ARG B O 1
ATOM 7606 N N . ILE B 1 152 ? 42.505 -62.716 11.517 1.00 47.59 152 ILE B N 1
ATOM 7607 C CA . ILE B 1 152 ? 42.349 -62.562 12.960 1.00 45.71 152 ILE B CA 1
ATOM 7608 C C . ILE B 1 152 ? 41.056 -63.215 13.446 1.00 38.39 152 ILE B C 1
ATOM 7609 O O . ILE B 1 152 ? 41.053 -63.961 14.436 1.00 37.88 152 ILE B O 1
ATOM 7625 N N . ARG B 1 153 ? 39.959 -62.924 12.752 1.00 44.03 153 ARG B N 1
ATOM 7626 C CA . ARG B 1 153 ? 38.671 -63.518 13.083 1.00 46.16 153 ARG B CA 1
ATOM 7627 C C . ARG B 1 153 ? 38.745 -65.046 13.010 1.00 50.86 153 ARG B C 1
ATOM 7628 O O . ARG B 1 153 ? 38.279 -65.754 13.913 1.00 48.29 153 ARG B O 1
ATOM 7649 N N . GLN B 1 154 ? 39.359 -65.543 11.942 1.00 57.02 154 GLN B N 1
ATOM 7650 C CA . GLN B 1 154 ? 39.489 -66.980 11.725 1.00 57.93 154 GLN B CA 1
ATOM 7651 C C . GLN B 1 154 ? 40.244 -67.665 12.865 1.00 48.51 154 GLN B C 1
ATOM 7652 O O . GLN B 1 154 ? 39.827 -68.730 13.362 1.00 44.60 154 GLN B O 1
ATOM 7666 N N . GLU B 1 155 ? 41.325 -67.039 13.322 1.00 39.40 155 GLU B N 1
ATOM 7667 C CA . GLU B 1 155 ? 42.098 -67.643 14.402 1.00 40.29 155 GLU B CA 1
ATOM 7668 C C . GLU B 1 155 ? 41.344 -67.546 15.722 1.00 41.84 155 GLU B C 1
ATOM 7669 O O . GLU B 1 155 ? 41.343 -68.493 16.511 1.00 48.91 155 GLU B O 1
ATOM 7681 N N . TYR B 1 156 ? 40.711 -66.402 15.961 1.00 48.31 156 TYR B N 1
ATOM 7682 C CA . TYR B 1 156 ? 39.898 -66.219 17.160 1.00 46.57 156 TYR B CA 1
ATOM 7683 C C . TYR B 1 156 ? 38.832 -67.302 17.274 1.00 45.05 156 TYR B C 1
ATOM 7684 O O . TYR B 1 156 ? 38.678 -67.915 18.329 1.00 42.69 156 TYR B O 1
ATOM 7702 N N . TYR B 1 157 ? 38.086 -67.526 16.196 1.00 50.42 157 TYR B N 1
ATOM 7703 C CA . TYR B 1 157 ? 37.169 -68.664 16.147 1.00 47.60 157 TYR B CA 1
ATOM 7704 C C . TYR B 1 157 ? 37.895 -69.979 16.446 1.00 42.31 157 TYR B C 1
ATOM 7705 O O . TYR B 1 157 ? 37.446 -70.780 17.289 1.00 42.94 157 TYR B O 1
ATOM 7723 N N . ALA B 1 158 ? 39.031 -70.191 15.784 1.00 48.05 158 ALA B N 1
ATOM 7724 C CA . ALA B 1 158 ? 39.733 -71.459 15.933 1.00 45.79 158 ALA B CA 1
ATOM 7725 C C . ALA B 1 158 ? 40.270 -71.685 17.351 1.00 46.39 158 ALA B C 1
ATOM 7726 O O . ALA B 1 158 ? 40.418 -72.830 17.770 1.00 48.35 158 ALA B O 1
ATOM 7733 N N . LYS B 1 159 ? 40.553 -70.616 18.094 1.00 54.79 159 LYS B N 1
ATOM 7734 C CA . LYS B 1 159 ? 40.897 -70.761 19.513 1.00 54.79 159 LYS B CA 1
ATOM 7735 C C . LYS B 1 159 ? 39.668 -70.772 20.417 1.00 61.36 159 LYS B C 1
ATOM 7736 O O . LYS B 1 159 ? 39.710 -71.329 21.513 1.00 74.87 159 LYS B O 1
ATOM 7755 N N . TRP B 1 160 ? 38.582 -70.148 19.974 1.00 49.66 160 TRP B N 1
ATOM 7756 C CA . TRP B 1 160 ? 37.325 -70.234 20.709 1.00 46.87 160 TRP B CA 1
ATOM 7757 C C . TRP B 1 160 ? 36.846 -71.685 20.714 1.00 57.03 160 TRP B C 1
ATOM 7758 O O . TRP B 1 160 ? 36.263 -72.150 21.696 1.00 46.20 160 TRP B O 1
ATOM 7779 N N . ASP B 1 161 ? 37.122 -72.405 19.629 1.00 52.32 161 ASP B N 1
ATOM 7780 C CA . ASP B 1 161 ? 36.738 -73.812 19.536 1.00 57.08 161 ASP B CA 1
ATOM 7781 C C . ASP B 1 161 ? 37.374 -74.689 20.618 1.00 60.20 161 ASP B C 1
ATOM 7782 O O . ASP B 1 161 ? 36.818 -75.726 20.976 1.00 68.68 161 ASP B O 1
ATOM 7791 N N . GLU B 1 162 ? 38.534 -74.288 21.132 1.00 53.80 162 GLU B N 1
ATOM 7792 C CA . GLU B 1 162 ? 39.179 -75.034 22.213 1.00 60.97 162 GLU B CA 1
ATOM 7793 C C . GLU B 1 162 ? 38.302 -75.079 23.454 1.00 52.64 162 GLU B C 1
ATOM 7794 O O . GLU B 1 162 ? 38.363 -76.030 24.235 1.00 52.48 162 GLU B O 1
ATOM 7806 N N . ASN B 1 163 ? 37.480 -74.049 23.623 1.00 59.91 163 ASN B N 1
ATOM 7807 C CA . ASN B 1 163 ? 36.659 -73.922 24.816 1.00 59.76 163 ASN B CA 1
ATOM 7808 C C . ASN B 1 163 ? 35.224 -74.410 24.606 1.00 50.39 163 ASN B C 1
ATOM 7809 O O . ASN B 1 163 ? 34.374 -74.228 25.475 1.00 56.48 163 ASN B O 1
ATOM 7820 N N . LEU B 1 164 ? 34.968 -75.037 23.459 1.00 46.73 164 LEU B N 1
ATOM 7821 C CA . LEU B 1 164 ? 33.618 -75.464 23.074 1.00 47.01 164 LEU B CA 1
ATOM 7822 C C . LEU B 1 164 ? 33.487 -76.983 22.873 1.00 50.66 164 LEU B C 1
ATOM 7823 O O . LEU B 1 164 ? 34.449 -77.643 22.475 1.00 49.90 164 LEU B O 1
ATOM 7839 N N . PRO B 1 165 ? 32.295 -77.545 23.161 1.00 55.26 165 PRO B N 1
ATOM 7840 C CA . PRO B 1 165 ? 32.047 -78.956 22.841 1.00 52.34 165 PRO B CA 1
ATOM 7841 C C . PRO B 1 165 ? 31.868 -79.157 21.339 1.00 52.81 165 PRO B C 1
ATOM 7842 O O . PRO B 1 165 ? 31.457 -78.221 20.655 1.00 64.68 165 PRO B O 1
ATOM 7853 N N . GLU B 1 166 ? 32.151 -80.361 20.848 1.00 66.29 166 GLU B N 1
ATOM 7854 C CA . GLU B 1 166 ? 32.179 -80.634 19.411 1.00 76.02 166 GLU B CA 1
ATOM 7855 C C . GLU B 1 166 ? 30.887 -80.236 18.700 1.00 68.55 166 GLU B C 1
ATOM 7856 O O . GLU B 1 166 ? 30.918 -79.770 17.559 1.00 54.07 166 GLU B O 1
ATOM 7868 N N . GLU B 1 167 ? 29.757 -80.410 19.378 1.00 68.12 167 GLU B N 1
ATOM 7869 C CA . GLU B 1 167 ? 28.458 -80.089 18.795 1.00 62.52 167 GLU B CA 1
ATOM 7870 C C . GLU B 1 167 ? 28.372 -78.621 18.393 1.00 61.38 167 GLU B C 1
ATOM 7871 O O . GLU B 1 167 ? 27.886 -78.293 17.310 1.00 54.81 167 GLU B O 1
ATOM 7883 N N . PHE B 1 168 ? 28.845 -77.748 19.277 1.00 60.74 168 PHE B N 1
ATOM 7884 C CA . PHE B 1 168 ? 28.762 -76.306 19.065 1.00 61.10 168 PHE B CA 1
ATOM 7885 C C . PHE B 1 168 ? 30.088 -75.689 18.625 1.00 51.75 168 PHE B C 1
ATOM 7886 O O . PHE B 1 168 ? 30.288 -74.484 18.754 1.00 45.09 168 PHE B O 1
ATOM 7903 N N . LYS B 1 169 ? 31.002 -76.515 18.129 1.00 63.71 169 LYS B N 1
ATOM 7904 C CA . LYS B 1 169 ? 32.247 -76.004 17.567 1.00 56.86 169 LYS B CA 1
ATOM 7905 C C . LYS B 1 169 ? 32.026 -75.308 16.230 1.00 53.46 169 LYS B C 1
ATOM 7906 O O . LYS B 1 169 ? 31.297 -75.804 15.373 1.00 54.36 169 LYS B O 1
ATOM 7925 N N . ILE B 1 170 ? 32.654 -74.150 16.068 1.00 57.61 170 ILE B N 1
ATOM 7926 C CA . ILE B 1 170 ? 32.865 -73.569 14.748 1.00 56.77 170 ILE B CA 1
ATOM 7927 C C . ILE B 1 170 ? 33.965 -74.408 14.098 1.00 60.09 170 ILE B C 1
ATOM 7928 O O . ILE B 1 170 ? 34.798 -74.969 14.807 1.00 68.26 170 ILE B O 1
ATOM 7944 N N . VAL B 1 171 ? 33.974 -74.527 12.774 1.00 57.79 171 VAL B N 1
ATOM 7945 C CA . VAL B 1 171 ? 35.141 -75.097 12.102 1.00 60.00 171 VAL B CA 1
ATOM 7946 C C . VAL B 1 171 ? 35.568 -74.095 11.035 1.00 57.42 171 VAL B C 1
ATOM 7947 O O . VAL B 1 171 ? 36.700 -73.607 11.043 1.00 49.07 171 VAL B O 1
ATOM 7960 N N . LYS B 1 172 ? 34.669 -73.811 10.104 1.00 48.74 172 LYS B N 1
ATOM 7961 C CA . LYS B 1 172 ? 34.763 -72.614 9.280 1.00 44.33 172 LYS B CA 1
ATOM 7962 C C . LYS B 1 172 ? 33.614 -71.704 9.671 1.00 42.88 172 LYS B C 1
ATOM 7963 O O . LYS B 1 172 ? 32.544 -72.190 10.035 1.00 50.50 172 LYS B O 1
ATOM 7982 N N . ARG B 1 173 ? 33.814 -70.394 9.609 1.00 45.91 173 ARG B N 1
ATOM 7983 C CA . ARG B 1 173 ? 32.676 -69.502 9.670 1.00 44.21 173 ARG B CA 1
ATOM 7984 C C . ARG B 1 173 ? 31.901 -69.724 8.388 1.00 49.35 173 ARG B C 1
ATOM 7985 O O . ARG B 1 173 ? 32.418 -69.491 7.295 1.00 51.92 173 ARG B O 1
ATOM 8006 N N . THR B 1 174 ? 30.633 -70.026 8.525 1.00 51.05 174 THR B N 1
ATOM 8007 C CA . THR B 1 174 ? 29.777 -70.235 7.387 1.00 57.27 174 THR B CA 1
ATOM 8008 C C . THR B 1 174 ? 28.541 -69.379 7.498 1.00 70.96 174 THR B C 1
ATOM 8009 O O . THR B 1 174 ? 27.977 -69.282 8.559 1.00 84.49 174 THR B O 1
ATOM 8020 N N . ARG B 1 175 ? 28.111 -68.772 6.400 1.00 56.18 175 ARG B N 1
ATOM 8021 C CA . ARG B 1 175 ? 27.092 -67.758 6.459 1.00 49.13 175 ARG B CA 1
ATOM 8022 C C . ARG B 1 175 ? 26.015 -67.771 5.427 1.00 51.15 175 ARG B C 1
ATOM 8023 O O . ARG B 1 175 ? 24.932 -67.310 5.685 1.00 53.26 175 ARG B O 1
ATOM 8044 N N . ARG B 1 176 ? 26.290 -68.234 4.240 1.00 71.25 176 ARG B N 1
ATOM 8045 C CA . ARG B 1 176 ? 25.242 -68.268 3.241 1.00 67.56 176 ARG B CA 1
ATOM 8046 C C . ARG B 1 176 ? 25.115 -69.579 2.492 1.00 70.45 176 ARG B C 1
ATOM 8047 O O . ARG B 1 176 ? 25.544 -69.704 1.366 1.00 83.09 176 ARG B O 1
ATOM 8068 N N . PRO B 1 177 ? 24.498 -70.549 3.133 1.00 56.72 177 PRO B N 1
ATOM 8069 C CA . PRO B 1 177 ? 24.111 -70.349 4.525 1.00 54.07 177 PRO B CA 1
ATOM 8070 C C . PRO B 1 177 ? 24.879 -71.179 5.515 1.00 46.39 177 PRO B C 1
ATOM 8071 O O . PRO B 1 177 ? 25.839 -71.804 5.166 1.00 45.11 177 PRO B O 1
ATOM 8082 N N . PRO B 1 178 ? 24.406 -71.092 6.832 1.00 51.10 178 PRO B N 1
ATOM 8083 C CA . PRO B 1 178 ? 25.273 -71.760 7.800 1.00 46.10 178 PRO B CA 1
ATOM 8084 C C . PRO B 1 178 ? 25.166 -73.260 7.853 1.00 55.50 178 PRO B C 1
ATOM 8085 O O . PRO B 1 178 ? 24.170 -73.884 7.540 1.00 51.48 178 PRO B O 1
ATOM 8096 N N . LYS B 1 179 ? 26.281 -73.835 8.247 1.00 52.86 179 LYS B N 1
ATOM 8097 C CA . LYS B 1 179 ? 26.465 -75.286 8.211 1.00 48.61 179 LYS B CA 1
ATOM 8098 C C . LYS B 1 179 ? 26.510 -75.920 9.590 1.00 51.21 179 LYS B C 1
ATOM 8099 O O . LYS B 1 179 ? 26.804 -77.107 9.731 1.00 53.78 179 LYS B O 1
ATOM 8118 N N . ASN B 1 180 ? 26.212 -75.127 10.608 1.00 58.84 180 ASN B N 1
ATOM 8119 C CA . ASN B 1 180 ? 26.508 -75.512 11.973 1.00 57.46 180 ASN B CA 1
ATOM 8120 C C . ASN B 1 180 ? 25.496 -74.899 12.926 1.00 58.28 180 ASN B C 1
ATOM 8121 O O . ASN B 1 180 ? 24.878 -73.883 12.613 1.00 53.46 180 ASN B O 1
ATOM 8132 N N . GLU B 1 181 ? 25.325 -75.520 14.086 1.00 53.79 181 GLU B N 1
ATOM 8133 C CA . GLU B 1 181 ? 24.464 -74.960 15.113 1.00 49.17 181 GLU B CA 1
ATOM 8134 C C . GLU B 1 181 ? 25.084 -73.668 15.641 1.00 47.74 181 GLU B C 1
ATOM 8135 O O . GLU B 1 181 ? 24.389 -72.673 15.885 1.00 43.59 181 GLU B O 1
ATOM 8147 N N . MET B 1 182 ? 26.406 -73.669 15.770 1.00 44.49 182 MET B N 1
ATOM 8148 C CA . MET B 1 182 ? 27.112 -72.510 16.294 1.00 42.80 182 MET B CA 1
ATOM 8149 C C . MET B 1 182 ? 27.133 -71.376 15.273 1.00 41.42 182 MET B C 1
ATOM 8150 O O . MET B 1 182 ? 26.952 -70.210 15.630 1.00 40.67 182 MET B O 1
ATOM 8164 N N . ASN B 1 183 ? 27.353 -71.715 14.006 1.00 41.96 183 ASN B N 1
ATOM 8165 C CA . ASN B 1 183 ? 27.285 -70.722 12.940 1.00 41.51 183 ASN B CA 1
ATOM 8166 C C . ASN B 1 183 ? 25.891 -70.115 12.855 1.00 40.34 183 ASN B C 1
ATOM 8167 O O . ASN B 1 183 ? 25.734 -68.907 12.658 1.00 38.93 183 ASN B O 1
ATOM 8178 N N . ALA B 1 184 ? 24.882 -70.961 13.024 1.00 41.58 184 ALA B N 1
ATOM 8179 C CA . ALA B 1 184 ? 23.500 -70.507 13.051 1.00 41.34 184 ALA B CA 1
ATOM 8180 C C . ALA B 1 184 ? 23.302 -69.518 14.190 1.00 40.00 184 ALA B C 1
ATOM 8181 O O . ALA B 1 184 ? 22.755 -68.419 13.995 1.00 38.85 184 ALA B O 1
ATOM 8188 N N . LEU B 1 185 ? 23.797 -69.894 15.366 1.00 40.22 185 LEU B N 1
ATOM 8189 C CA . LEU B 1 185 ? 23.678 -69.050 16.547 1.00 39.19 185 LEU B CA 1
ATOM 8190 C C . LEU B 1 185 ? 24.352 -67.695 16.330 1.00 37.47 185 LEU B C 1
ATOM 8191 O O . LEU B 1 185 ? 23.734 -66.639 16.522 1.00 36.44 185 LEU B O 1
ATOM 8207 N N . ILE B 1 186 ? 25.607 -67.727 15.892 1.00 47.38 186 ILE B N 1
ATOM 8208 C CA . ILE B 1 186 ? 26.384 -66.503 15.714 1.00 35.85 186 ILE B CA 1
ATOM 8209 C C . ILE B 1 186 ? 25.771 -65.622 14.632 1.00 35.04 186 ILE B C 1
ATOM 8210 O O . ILE B 1 186 ? 25.732 -64.400 14.777 1.00 40.08 186 ILE B O 1
ATOM 8226 N N . SER B 1 187 ? 25.287 -66.232 13.555 1.00 35.85 187 SER B N 1
ATOM 8227 C CA . SER B 1 187 ? 24.615 -65.469 12.506 1.00 35.28 187 SER B CA 1
ATOM 8228 C C . SER B 1 187 ? 23.376 -64.763 13.055 1.00 34.72 187 SER B C 1
ATOM 8229 O O . SER B 1 187 ? 23.174 -63.558 12.824 1.00 33.56 187 SER B O 1
ATOM 8237 N N . PHE B 1 188 ? 22.560 -65.503 13.802 1.00 35.62 188 PHE B N 1
ATOM 8238 C CA . PHE B 1 188 ? 21.349 -64.930 14.384 1.00 35.31 188 PHE B CA 1
ATOM 8239 C C . PHE B 1 188 ? 21.676 -63.763 15.318 1.00 33.98 188 PHE B C 1
ATOM 8240 O O . PHE B 1 188 ? 21.101 -62.663 15.203 1.00 33.08 188 PHE B O 1
ATOM 8257 N N . LEU B 1 189 ? 22.616 -63.991 16.229 1.00 33.96 189 LEU B N 1
ATOM 8258 C CA . LEU B 1 189 ? 22.999 -62.949 17.170 1.00 32.91 189 LEU B CA 1
ATOM 8259 C C . LEU B 1 189 ? 23.594 -61.745 16.438 1.00 32.37 189 LEU B C 1
ATOM 8260 O O . LEU B 1 189 ? 23.299 -60.598 16.783 1.00 37.63 189 LEU B O 1
ATOM 8276 N N . ASN B 1 190 ? 24.404 -62.002 15.412 1.00 39.36 190 ASN B N 1
ATOM 8277 C CA . ASN B 1 190 ? 24.981 -60.916 14.620 1.00 33.85 190 ASN B CA 1
ATOM 8278 C C . ASN B 1 190 ? 23.900 -60.076 13.939 1.00 33.12 190 ASN B C 1
ATOM 8279 O O . ASN B 1 190 ? 24.004 -58.846 13.898 1.00 45.75 190 ASN B O 1
ATOM 8290 N N . SER B 1 191 ? 22.860 -60.725 13.419 1.00 30.93 191 SER B N 1
ATOM 8291 C CA . SER B 1 191 ? 21.759 -59.981 12.805 1.00 33.58 191 SER B CA 1
ATOM 8292 C C . SER B 1 191 ? 20.995 -59.134 13.839 1.00 30.00 191 SER B C 1
ATOM 8293 O O . SER B 1 191 ? 20.667 -57.952 13.589 1.00 29.14 191 SER B O 1
ATOM 8301 N N . ARG B 1 192 ? 20.742 -59.716 15.010 1.00 30.53 192 ARG B N 1
ATOM 8302 C CA . ARG B 1 192 ? 20.113 -58.955 16.092 1.00 30.12 192 ARG B CA 1
ATOM 8303 C C . ARG B 1 192 ? 20.967 -57.717 16.401 1.00 28.95 192 ARG B C 1
ATOM 8304 O O . ARG B 1 192 ? 20.456 -56.590 16.508 1.00 28.28 192 ARG B O 1
ATOM 8325 N N . LEU B 1 193 ? 22.271 -57.940 16.559 1.00 29.95 193 LEU B N 1
ATOM 8326 C CA . LEU B 1 193 ? 23.210 -56.862 16.870 1.00 41.01 193 LEU B CA 1
ATOM 8327 C C . LEU B 1 193 ? 23.213 -55.794 15.776 1.00 32.77 193 LEU B C 1
ATOM 8328 O O . LEU B 1 193 ? 23.274 -54.593 16.059 1.00 28.22 193 LEU B O 1
ATOM 8344 N N . TYR B 1 194 ? 23.134 -56.248 14.528 1.00 27.38 194 TYR B N 1
ATOM 8345 C CA . TYR B 1 194 ? 23.063 -55.367 13.366 1.00 26.80 194 TYR B CA 1
ATOM 8346 C C . TYR B 1 194 ? 21.892 -54.399 13.540 1.00 26.38 194 TYR B C 1
ATOM 8347 O O . TYR B 1 194 ? 22.060 -53.165 13.458 1.00 25.61 194 TYR B O 1
ATOM 8365 N N . ALA B 1 195 ? 20.718 -54.955 13.842 1.00 26.98 195 ALA B N 1
ATOM 8366 C CA . ALA B 1 195 ? 19.534 -54.114 14.043 1.00 26.75 195 ALA B CA 1
ATOM 8367 C C . ALA B 1 195 ? 19.704 -53.168 15.238 1.00 26.18 195 ALA B C 1
ATOM 8368 O O . ALA B 1 195 ? 19.338 -51.987 15.162 1.00 25.65 195 ALA B O 1
ATOM 8375 N N . THR B 1 196 ? 20.245 -53.681 16.340 1.00 26.45 196 THR B N 1
ATOM 8376 C CA . THR B 1 196 ? 20.489 -52.842 17.516 1.00 34.05 196 THR B CA 1
ATOM 8377 C C . THR B 1 196 ? 21.373 -51.628 17.198 1.00 33.50 196 THR B C 1
ATOM 8378 O O . THR B 1 196 ? 21.050 -50.487 17.568 1.00 28.63 196 THR B O 1
ATOM 8389 N N . ILE B 1 197 ? 22.482 -51.868 16.505 1.00 46.54 197 ILE B N 1
ATOM 8390 C CA . ILE B 1 197 ? 23.393 -50.780 16.177 1.00 25.02 197 ILE B CA 1
ATOM 8391 C C . ILE B 1 197 ? 22.739 -49.809 15.200 1.00 30.05 197 ILE B C 1
ATOM 8392 O O . ILE B 1 197 ? 22.945 -48.595 15.310 1.00 28.40 197 ILE B O 1
ATOM 8408 N N . ILE B 1 198 ? 21.947 -50.317 14.257 1.00 28.50 198 ILE B N 1
ATOM 8409 C CA . ILE B 1 198 ? 21.204 -49.409 13.377 1.00 28.43 198 ILE B CA 1
ATOM 8410 C C . ILE B 1 198 ? 20.261 -48.518 14.193 1.00 36.09 198 ILE B C 1
ATOM 8411 O O . ILE B 1 198 ? 20.179 -47.302 13.958 1.00 30.26 198 ILE B O 1
ATOM 8427 N N . THR B 1 199 ? 19.586 -49.109 15.177 1.00 39.56 199 THR B N 1
ATOM 8428 C CA . THR B 1 199 ? 18.698 -48.332 16.035 1.00 29.29 199 THR B CA 1
ATOM 8429 C C . THR B 1 199 ? 19.476 -47.241 16.760 1.00 29.38 199 THR B C 1
ATOM 8430 O O . THR B 1 199 ? 19.075 -46.075 16.735 1.00 29.70 199 THR B O 1
ATOM 8441 N N . GLU B 1 200 ? 20.586 -47.604 17.398 1.00 36.41 200 GLU B N 1
ATOM 8442 C CA . GLU B 1 200 ? 21.368 -46.601 18.122 1.00 29.82 200 GLU B CA 1
ATOM 8443 C C . GLU B 1 200 ? 21.961 -45.540 17.192 1.00 29.33 200 GLU B C 1
ATOM 8444 O O . GLU B 1 200 ? 22.123 -44.387 17.591 1.00 29.28 200 GLU B O 1
ATOM 8456 N N . ILE B 1 201 ? 22.298 -45.919 15.965 1.00 40.57 201 ILE B N 1
ATOM 8457 C CA . ILE B 1 201 ? 22.775 -44.936 14.998 1.00 34.36 201 ILE B CA 1
ATOM 8458 C C . ILE B 1 201 ? 21.685 -43.939 14.630 1.00 34.17 201 ILE B C 1
ATOM 8459 O O . ILE B 1 201 ? 21.950 -42.739 14.552 1.00 38.51 201 ILE B O 1
ATOM 8475 N N . TYR B 1 202 ? 20.465 -44.421 14.403 1.00 38.85 202 TYR B N 1
ATOM 8476 C CA . TYR B 1 202 ? 19.362 -43.507 14.100 1.00 30.43 202 TYR B CA 1
ATOM 8477 C C . TYR B 1 202 ? 19.076 -42.506 15.228 1.00 34.27 202 TYR B C 1
ATOM 8478 O O . TYR B 1 202 ? 18.434 -41.484 14.995 1.00 33.40 202 TYR B O 1
ATOM 8496 N N . ASN B 1 203 ? 19.532 -42.800 16.444 1.00 33.95 203 ASN B N 1
ATOM 8497 C CA . ASN B 1 203 ? 19.399 -41.856 17.554 1.00 35.20 203 ASN B CA 1
ATOM 8498 C C . ASN B 1 203 ? 20.499 -40.801 17.529 1.00 41.86 203 ASN B C 1
ATOM 8499 O O . ASN B 1 203 ? 20.603 -39.972 18.435 1.00 27.70 203 ASN B O 1
ATOM 8510 N N . THR B 1 204 ? 21.320 -40.844 16.485 1.00 60.64 204 THR B N 1
ATOM 8511 C CA . THR B 1 204 ? 22.317 -39.813 16.233 1.00 47.93 204 THR B CA 1
ATOM 8512 C C . THR B 1 204 ? 22.007 -39.191 14.880 1.00 33.51 204 THR B C 1
ATOM 8513 O O . THR B 1 204 ? 21.007 -39.540 14.253 1.00 33.60 204 THR B O 1
ATOM 8524 N N . GLN B 1 205 ? 22.851 -38.268 14.435 1.00 33.70 205 GLN B N 1
ATOM 8525 C CA . GLN B 1 205 ? 22.672 -37.646 13.128 1.00 39.16 205 GLN B CA 1
ATOM 8526 C C . GLN B 1 205 ? 23.543 -38.311 12.058 1.00 37.38 205 GLN B C 1
ATOM 8527 O O . GLN B 1 205 ? 23.534 -37.899 10.899 1.00 33.88 205 GLN B O 1
ATOM 8541 N N . LEU B 1 206 ? 24.302 -39.331 12.449 1.00 31.50 206 LEU B N 1
ATOM 8542 C CA . LEU B 1 206 ? 25.127 -40.067 11.496 1.00 28.34 206 LEU B CA 1
ATOM 8543 C C . LEU B 1 206 ? 24.272 -40.742 10.433 1.00 28.25 206 LEU B C 1
ATOM 8544 O O . LEU B 1 206 ? 23.257 -41.360 10.746 1.00 36.04 206 LEU B O 1
ATOM 8560 N N . ALA B 1 207 ? 24.688 -40.629 9.177 1.00 27.66 207 ALA B N 1
ATOM 8561 C CA . ALA B 1 207 ? 24.074 -41.400 8.104 1.00 28.87 207 ALA B CA 1
ATOM 8562 C C . ALA B 1 207 ? 24.587 -42.836 8.172 1.00 26.57 207 ALA B C 1
ATOM 8563 O O . ALA B 1 207 ? 25.796 -43.063 8.148 1.00 39.16 207 ALA B O 1
ATOM 8570 N N . PRO B 1 208 ? 23.672 -43.815 8.252 1.00 27.54 208 PRO B N 1
ATOM 8571 C CA . PRO B 1 208 ? 24.086 -45.203 8.495 1.00 27.62 208 PRO B CA 1
ATOM 8572 C C . PRO B 1 208 ? 24.747 -45.902 7.305 1.00 31.83 208 PRO B C 1
ATOM 8573 O O . PRO B 1 208 ? 25.359 -46.951 7.497 1.00 44.05 208 PRO B O 1
ATOM 8584 N N . THR B 1 209 ? 24.628 -45.343 6.105 1.00 37.20 209 THR B N 1
ATOM 8585 C CA . THR B 1 209 ? 25.186 -45.978 4.911 1.00 38.70 209 THR B CA 1
ATOM 8586 C C . THR B 1 209 ? 26.686 -45.740 4.723 1.00 43.16 209 THR B C 1
ATOM 8587 O O . THR B 1 209 ? 27.364 -46.541 4.081 1.00 43.78 209 THR B O 1
ATOM 8598 N N . ILE B 1 210 ? 27.204 -44.644 5.270 1.00 31.41 210 ILE B N 1
ATOM 8599 C CA . ILE B 1 210 ? 28.609 -44.292 5.072 1.00 33.13 210 ILE B CA 1
ATOM 8600 C C . ILE B 1 210 ? 29.495 -45.041 6.058 1.00 37.73 210 ILE B C 1
ATOM 8601 O O . ILE B 1 210 ? 29.405 -44.827 7.266 1.00 40.02 210 ILE B O 1
ATOM 8617 N N . SER B 1 211 ? 30.339 -45.926 5.533 1.00 46.93 211 SER B N 1
ATOM 8618 C CA . SER B 1 211 ? 31.307 -46.653 6.347 1.00 39.36 211 SER B CA 1
ATOM 8619 C C . SER B 1 211 ? 32.720 -46.422 5.823 1.00 33.07 211 SER B C 1
ATOM 8620 O O . SER B 1 211 ? 32.913 -45.793 4.781 1.00 31.06 211 SER B O 1
ATOM 8628 N N . TYR B 1 212 ? 33.697 -46.960 6.547 1.00 32.60 212 TYR B N 1
ATOM 8629 C CA . TYR B 1 212 ? 35.108 -46.764 6.236 1.00 38.53 212 TYR B CA 1
ATOM 8630 C C . TYR B 1 212 ? 35.821 -48.098 6.024 1.00 42.29 212 TYR B C 1
ATOM 8631 O O . TYR B 1 212 ? 36.472 -48.304 4.999 1.00 42.96 212 TYR B O 1
ATOM 8649 N N . LEU B 1 213 ? 35.712 -48.995 7.001 1.00 42.24 213 LEU B N 1
ATOM 8650 C CA . LEU B 1 213 ? 36.248 -50.343 6.853 1.00 52.60 213 LEU B CA 1
ATOM 8651 C C . LEU B 1 213 ? 35.525 -51.060 5.718 1.00 46.66 213 LEU B C 1
ATOM 8652 O O . LEU B 1 213 ? 36.149 -51.523 4.763 1.00 38.98 213 LEU B O 1
ATOM 8668 N N . HIS B 1 214 ? 34.205 -51.148 5.836 1.00 32.32 214 HIS B N 1
ATOM 8669 C CA . HIS B 1 214 ? 33.372 -51.739 4.796 1.00 32.06 214 HIS B CA 1
ATOM 8670 C C . HIS B 1 214 ? 33.020 -50.718 3.719 1.00 38.60 214 HIS B C 1
ATOM 8671 O O . HIS B 1 214 ? 33.053 -49.510 3.956 1.00 43.25 214 HIS B O 1
ATOM 8685 N N . GLU B 1 215 ? 32.694 -51.222 2.535 1.00 32.80 215 GLU B N 1
ATOM 8686 C CA . GLU B 1 215 ? 32.308 -50.386 1.405 1.00 50.21 215 GLU B CA 1
ATOM 8687 C C . GLU B 1 215 ? 30.885 -49.861 1.570 1.00 57.47 215 GLU B C 1
ATOM 8688 O O . GLU B 1 215 ? 29.989 -50.617 1.944 1.00 66.22 215 GLU B O 1
ATOM 8700 N N . PRO B 1 216 ? 30.672 -48.561 1.312 1.00 46.74 216 PRO B N 1
ATOM 8701 C CA . PRO B 1 216 ? 29.295 -48.054 1.320 1.00 37.42 216 PRO B CA 1
ATOM 8702 C C . PRO B 1 216 ? 28.385 -48.806 0.352 1.00 41.00 216 PRO B C 1
ATOM 8703 O O . PRO B 1 216 ? 27.293 -49.185 0.765 1.00 41.48 216 PRO B O 1
ATOM 8714 N N . SER B 1 217 ? 28.973 -49.154 -0.768 1.00 63.50 217 SER B N 1
ATOM 8715 C CA . SER B 1 217 ? 28.324 -49.519 -2.017 1.00 80.46 217 SER B CA 1
ATOM 8716 C C . SER B 1 217 ? 27.715 -50.884 -2.022 1.00 112.48 217 SER B C 1
ATOM 8717 O O . SER B 1 217 ? 27.632 -51.537 -3.041 1.00 125.35 217 SER B O 1
ATOM 8725 N N . GLU B 1 218 ? 27.289 -51.307 -0.861 1.00 131.58 218 GLU B N 1
ATOM 8726 C CA . GLU B 1 218 ? 26.328 -52.363 -0.756 1.00 136.24 218 GLU B CA 1
ATOM 8727 C C . GLU B 1 218 ? 24.953 -51.691 -0.566 1.00 145.31 218 GLU B C 1
ATOM 8728 O O . GLU B 1 218 ? 23.907 -52.219 -0.957 1.00 143.08 218 GLU B O 1
ATOM 8740 N N . ARG B 1 219 ? 24.981 -50.490 0.007 1.00 147.42 219 ARG B N 1
ATOM 8741 C CA . ARG B 1 219 ? 23.832 -49.623 0.072 1.00 146.48 219 ARG B CA 1
ATOM 8742 C C . ARG B 1 219 ? 22.914 -50.086 1.177 1.00 149.58 219 ARG B C 1
ATOM 8743 O O . ARG B 1 219 ? 21.698 -50.075 1.006 1.00 177.50 219 ARG B O 1
ATOM 8747 N N . ARG B 1 220 ? 23.475 -50.463 2.321 1.00 98.86 220 ARG B N 1
ATOM 8748 C CA . ARG B 1 220 ? 22.636 -50.972 3.360 1.00 63.59 220 ARG B CA 1
ATOM 8749 C C . ARG B 1 220 ? 23.332 -51.018 4.652 1.00 41.91 220 ARG B C 1
ATOM 8750 O O . ARG B 1 220 ? 23.882 -52.014 5.028 1.00 50.64 220 ARG B O 1
ATOM 8771 N N . PHE B 1 221 ? 23.234 -49.920 5.351 1.00 35.03 221 PHE B N 1
ATOM 8772 C CA . PHE B 1 221 ? 23.763 -49.760 6.701 1.00 24.70 221 PHE B CA 1
ATOM 8773 C C . PHE B 1 221 ? 25.170 -50.330 6.879 1.00 25.91 221 PHE B C 1
ATOM 8774 O O . PHE B 1 221 ? 25.384 -51.201 7.719 1.00 39.48 221 PHE B O 1
ATOM 8791 N N . SER B 1 222 ? 26.131 -49.820 6.116 1.00 27.92 222 SER B N 1
ATOM 8792 C CA . SER B 1 222 ? 27.480 -50.374 6.132 1.00 28.46 222 SER B CA 1
ATOM 8793 C C . SER B 1 222 ? 28.211 -49.990 7.416 1.00 28.31 222 SER B C 1
ATOM 8794 O O . SER B 1 222 ? 29.112 -50.694 7.864 1.00 28.77 222 SER B O 1
ATOM 8802 N N . LEU B 1 223 ? 27.813 -48.867 8.002 1.00 25.13 223 LEU B N 1
ATOM 8803 C CA . LEU B 1 223 ? 28.450 -48.351 9.208 1.00 25.08 223 LEU B CA 1
ATOM 8804 C C . LEU B 1 223 ? 28.219 -49.288 10.395 1.00 25.01 223 LEU B C 1
ATOM 8805 O O . LEU B 1 223 ? 29.077 -49.458 11.279 1.00 27.77 223 LEU B O 1
ATOM 8821 N N . SER B 1 224 ? 27.044 -49.902 10.396 1.00 24.70 224 SER B N 1
ATOM 8822 C CA . SER B 1 224 ? 26.673 -50.859 11.422 1.00 34.39 224 SER B CA 1
ATOM 8823 C C . SER B 1 224 ? 27.654 -52.021 11.402 1.00 25.43 224 SER B C 1
ATOM 8824 O O . SER B 1 224 ? 28.049 -52.545 12.451 1.00 34.69 224 SER B O 1
ATOM 8832 N N . LEU B 1 225 ? 28.072 -52.400 10.198 1.00 30.32 225 LEU B N 1
ATOM 8833 C CA . LEU B 1 225 ? 29.086 -53.433 10.037 1.00 29.41 225 LEU B CA 1
ATOM 8834 C C . LEU B 1 225 ? 30.418 -52.975 10.631 1.00 29.86 225 LEU B C 1
ATOM 8835 O O . LEU B 1 225 ? 31.119 -53.761 11.264 1.00 36.00 225 LEU B O 1
ATOM 8851 N N . ASP B 1 226 ? 30.765 -51.707 10.432 1.00 31.25 226 ASP B N 1
ATOM 8852 C CA . ASP B 1 226 ? 31.985 -51.160 11.023 1.00 38.47 226 ASP B CA 1
ATOM 8853 C C . ASP B 1 226 ? 31.951 -51.256 12.548 1.00 40.05 226 ASP B C 1
ATOM 8854 O O . ASP B 1 226 ? 32.913 -51.729 13.156 1.00 42.81 226 ASP B O 1
ATOM 8863 N N . LEU B 1 227 ? 30.863 -50.801 13.168 1.00 31.04 227 LEU B N 1
ATOM 8864 C CA . LEU B 1 227 ? 30.769 -50.847 14.635 1.00 34.86 227 LEU B CA 1
ATOM 8865 C C . LEU B 1 227 ? 30.569 -52.275 15.183 1.00 32.67 227 LEU B C 1
ATOM 8866 O O . LEU B 1 227 ? 30.910 -52.580 16.349 1.00 37.36 227 LEU B O 1
ATOM 8882 N N . SER B 1 228 ? 30.016 -53.154 14.350 1.00 35.91 228 SER B N 1
ATOM 8883 C CA . SER B 1 228 ? 29.839 -54.541 14.758 1.00 27.91 228 SER B CA 1
ATOM 8884 C C . SER B 1 228 ? 31.188 -55.235 14.935 1.00 32.78 228 SER B C 1
ATOM 8885 O O . SER B 1 228 ? 31.268 -56.248 15.620 1.00 34.21 228 SER B O 1
ATOM 8893 N N . GLU B 1 229 ? 32.246 -54.698 14.325 1.00 37.31 229 GLU B N 1
ATOM 8894 C CA . GLU B 1 229 ? 33.592 -55.236 14.535 1.00 35.79 229 GLU B CA 1
ATOM 8895 C C . GLU B 1 229 ? 33.937 -55.193 16.014 1.00 33.16 229 GLU B C 1
ATOM 8896 O O . GLU B 1 229 ? 34.461 -56.152 16.578 1.00 36.50 229 GLU B O 1
ATOM 8908 N N . ILE B 1 230 ? 33.618 -54.067 16.637 1.00 34.66 230 ILE B N 1
ATOM 8909 C CA . ILE B 1 230 ? 33.873 -53.872 18.052 1.00 36.48 230 ILE B CA 1
ATOM 8910 C C . ILE B 1 230 ? 32.868 -54.640 18.887 1.00 36.05 230 ILE B C 1
ATOM 8911 O O . ILE B 1 230 ? 33.252 -55.362 19.813 1.00 38.77 230 ILE B O 1
ATOM 8927 N N . PHE B 1 231 ? 31.583 -54.480 18.580 1.00 29.04 231 PHE B N 1
ATOM 8928 C CA . PHE B 1 231 ? 30.564 -55.020 19.476 1.00 30.86 231 PHE B CA 1
ATOM 8929 C C . PHE B 1 231 ? 30.171 -56.490 19.277 1.00 40.46 231 PHE B C 1
ATOM 8930 O O . PHE B 1 231 ? 29.475 -57.046 20.123 1.00 39.81 231 PHE B O 1
ATOM 8947 N N . LYS B 1 232 ? 30.583 -57.121 18.181 1.00 45.01 232 LYS B N 1
ATOM 8948 C CA . LYS B 1 232 ? 30.407 -58.572 18.055 1.00 35.79 232 LYS B CA 1
ATOM 8949 C C . LYS B 1 232 ? 31.111 -59.297 19.210 1.00 37.99 232 LYS B C 1
ATOM 8950 O O . LYS B 1 232 ? 30.486 -60.093 19.913 1.00 30.90 232 LYS B O 1
ATOM 8969 N N . PRO B 1 233 ? 32.413 -59.020 19.415 1.00 38.14 233 PRO B N 1
ATOM 8970 C CA . PRO B 1 233 ? 33.141 -59.569 20.566 1.00 34.30 233 PRO B CA 1
ATOM 8971 C C . PRO B 1 233 ? 32.509 -59.278 21.926 1.00 37.57 233 PRO B C 1
ATOM 8972 O O . PRO B 1 233 ? 32.411 -60.175 22.761 1.00 40.14 233 PRO B O 1
ATOM 8983 N N . ILE B 1 234 ? 32.099 -58.034 22.142 1.00 36.07 234 ILE B N 1
ATOM 8984 C CA . ILE B 1 234 ? 31.633 -57.599 23.455 1.00 38.75 234 ILE B CA 1
ATOM 8985 C C . ILE B 1 234 ? 30.294 -58.227 23.830 1.00 38.35 234 ILE B C 1
ATOM 8986 O O . ILE B 1 234 ? 30.099 -58.633 24.974 1.00 45.44 234 ILE B O 1
ATOM 9002 N N . ILE B 1 235 ? 29.375 -58.299 22.873 1.00 32.27 235 ILE B N 1
ATOM 9003 C CA . ILE B 1 235 ? 28.002 -58.705 23.160 1.00 30.72 235 ILE B CA 1
ATOM 9004 C C . ILE B 1 235 ? 27.672 -60.087 22.600 1.00 31.11 235 ILE B C 1
ATOM 9005 O O . ILE B 1 235 ? 27.467 -61.049 23.352 1.00 36.05 235 ILE B O 1
ATOM 9021 N N . ALA B 1 236 ? 27.660 -60.181 21.274 1.00 32.37 236 ALA B N 1
ATOM 9022 C CA . ALA B 1 236 ? 27.156 -61.362 20.580 1.00 35.11 236 ALA B CA 1
ATOM 9023 C C . ALA B 1 236 ? 27.900 -62.637 20.970 1.00 37.21 236 ALA B C 1
ATOM 9024 O O . ALA B 1 236 ? 27.285 -63.647 21.341 1.00 35.06 236 ALA B O 1
ATOM 9031 N N . ASP B 1 237 ? 29.225 -62.582 20.895 1.00 36.14 237 ASP B N 1
ATOM 9032 C CA . ASP B 1 237 ? 30.049 -63.747 21.177 1.00 41.74 237 ASP B CA 1
ATOM 9033 C C . ASP B 1 237 ? 29.866 -64.189 22.626 1.00 45.53 237 ASP B C 1
ATOM 9034 O O . ASP B 1 237 ? 29.749 -65.386 22.910 1.00 47.50 237 ASP B O 1
ATOM 9043 N N . ARG B 1 238 ? 29.822 -63.222 23.538 1.00 42.03 238 ARG B N 1
ATOM 9044 C CA . ARG B 1 238 ? 29.636 -63.524 24.951 1.00 50.24 238 ARG B CA 1
ATOM 9045 C C . ARG B 1 238 ? 28.303 -64.235 25.173 1.00 45.05 238 ARG B C 1
ATOM 9046 O O . ARG B 1 238 ? 28.246 -65.284 25.839 1.00 40.57 238 ARG B O 1
ATOM 9067 N N . VAL B 1 239 ? 27.240 -63.679 24.592 1.00 34.61 239 VAL B N 1
ATOM 9068 C CA . VAL B 1 239 ? 25.913 -64.278 24.714 1.00 35.27 239 VAL B CA 1
ATOM 9069 C C . VAL B 1 239 ? 25.929 -65.708 24.175 1.00 51.57 239 VAL B C 1
ATOM 9070 O O . VAL B 1 239 ? 25.428 -66.628 24.831 1.00 49.60 239 VAL B O 1
ATOM 9083 N N . ALA B 1 240 ? 26.524 -65.896 22.998 1.00 63.07 240 ALA B N 1
ATOM 9084 C CA . ALA B 1 240 ? 26.621 -67.228 22.403 1.00 74.79 240 ALA B CA 1
ATOM 9085 C C . ALA B 1 240 ? 27.341 -68.199 23.332 1.00 63.23 240 ALA B C 1
ATOM 9086 O O . ALA B 1 240 ? 26.856 -69.310 23.594 1.00 55.36 240 ALA B O 1
ATOM 9093 N N . ASN B 1 241 ? 28.487 -67.762 23.847 1.00 58.41 241 ASN B N 1
ATOM 9094 C CA . ASN B 1 241 ? 29.306 -68.589 24.727 1.00 51.13 241 ASN B CA 1
ATOM 9095 C C . ASN B 1 241 ? 28.522 -69.040 25.957 1.00 50.76 241 ASN B C 1
ATOM 9096 O O . ASN B 1 241 ? 28.449 -70.248 26.264 1.00 42.53 241 ASN B O 1
ATOM 9107 N N . ARG B 1 242 ? 27.885 -68.083 26.632 1.00 70.10 242 ARG B N 1
ATOM 9108 C CA . ARG B 1 242 ? 27.115 -68.420 27.823 1.00 65.71 242 ARG B CA 1
ATOM 9109 C C . ARG B 1 242 ? 25.927 -69.313 27.488 1.00 52.70 242 ARG B C 1
ATOM 9110 O O . ARG B 1 242 ? 25.653 -70.265 28.217 1.00 49.60 242 ARG B O 1
ATOM 9131 N N . LEU B 1 243 ? 25.237 -69.036 26.385 1.00 46.14 243 LEU B N 1
ATOM 9132 C CA . LEU B 1 243 ? 24.111 -69.881 25.991 1.00 41.68 243 LEU B CA 1
ATOM 9133 C C . LEU B 1 243 ? 24.521 -71.318 25.742 1.00 43.16 243 LEU B C 1
ATOM 9134 O O . LEU B 1 243 ? 23.851 -72.239 26.205 1.00 44.60 243 LEU B O 1
ATOM 9150 N N . VAL B 1 244 ? 25.600 -71.531 24.997 1.00 66.57 244 VAL B N 1
ATOM 9151 C CA . VAL B 1 244 ? 25.964 -72.913 24.697 1.00 54.86 244 VAL B CA 1
ATOM 9152 C C . VAL B 1 244 ? 26.513 -73.632 25.918 1.00 53.37 244 VAL B C 1
ATOM 9153 O O . VAL B 1 244 ? 26.173 -74.801 26.116 1.00 58.80 244 VAL B O 1
ATOM 9166 N N . LYS B 1 245 ? 27.344 -72.978 26.736 1.00 55.45 245 LYS B N 1
ATOM 9167 C CA . LYS B 1 245 ? 27.933 -73.718 27.859 1.00 53.43 245 LYS B CA 1
ATOM 9168 C C . LYS B 1 245 ? 27.025 -73.822 29.105 1.00 50.76 245 LYS B C 1
ATOM 9169 O O . LYS B 1 245 ? 27.052 -74.847 29.782 1.00 57.14 245 LYS B O 1
ATOM 9188 N N . LYS B 1 246 ? 26.234 -72.799 29.424 1.00 46.08 246 LYS B N 1
ATOM 9189 C CA . LYS B 1 246 ? 25.292 -72.918 30.549 1.00 49.69 246 LYS B CA 1
ATOM 9190 C C . LYS B 1 246 ? 24.218 -73.962 30.224 1.00 54.85 246 LYS B C 1
ATOM 9191 O O . LYS B 1 246 ? 23.588 -74.524 31.122 1.00 62.48 246 LYS B O 1
ATOM 9210 N N . GLY B 1 247 ? 24.018 -74.220 28.933 1.00 52.39 247 GLY B N 1
ATOM 9211 C CA . GLY B 1 247 ? 23.172 -75.313 28.481 1.00 61.59 247 GLY B CA 1
ATOM 9212 C C . GLY B 1 247 ? 21.767 -74.912 28.072 1.00 65.65 247 GLY B C 1
ATOM 9213 O O . GLY B 1 247 ? 20.882 -75.761 27.958 1.00 74.68 247 GLY B O 1
ATOM 9217 N N . SER B 1 248 ? 21.557 -73.620 27.854 1.00 61.12 248 SER B N 1
ATOM 9218 C CA . SER B 1 248 ? 20.242 -73.123 27.469 1.00 65.82 248 SER B CA 1
ATOM 9219 C C . SER B 1 248 ? 19.832 -73.601 26.079 1.00 70.15 248 SER B C 1
ATOM 9220 O O . SER B 1 248 ? 18.641 -73.716 25.784 1.00 81.70 248 SER B O 1
ATOM 9228 N N . LEU B 1 249 ? 20.821 -73.866 25.230 1.00 57.06 249 LEU B N 1
ATOM 9229 C CA . LEU B 1 249 ? 20.579 -74.370 23.881 1.00 47.82 249 LEU B CA 1
ATOM 9230 C C . LEU B 1 249 ? 21.153 -75.766 23.689 1.00 50.37 249 LEU B C 1
ATOM 9231 O O . LEU B 1 249 ? 22.370 -75.950 23.738 1.00 52.08 249 LEU B O 1
ATOM 9247 N N . LYS B 1 250 ? 20.280 -76.750 23.490 1.00 54.09 250 LYS B N 1
ATOM 9248 C CA . LYS B 1 250 ? 20.718 -78.075 23.069 1.00 52.97 250 LYS B CA 1
ATOM 9249 C C . LYS B 1 250 ? 20.327 -78.313 21.613 1.00 53.33 250 LYS B C 1
ATOM 9250 O O . LYS B 1 250 ? 19.714 -77.455 20.979 1.00 52.24 250 LYS B O 1
ATOM 9269 N N . LYS B 1 251 ? 20.692 -79.482 21.097 1.00 59.25 251 LYS B N 1
ATOM 9270 C CA . LYS B 1 251 ? 20.388 -79.875 19.723 1.00 55.68 251 LYS B CA 1
ATOM 9271 C C . LYS B 1 251 ? 18.923 -79.655 19.345 1.00 56.09 251 LYS B C 1
ATOM 9272 O O . LYS B 1 251 ? 18.615 -79.301 18.206 1.00 55.71 251 LYS B O 1
ATOM 9291 N N . GLU B 1 252 ? 18.031 -79.877 20.306 1.00 61.44 252 GLU B N 1
ATOM 9292 C CA . GLU B 1 252 ? 16.590 -79.758 20.090 1.00 73.88 252 GLU B CA 1
ATOM 9293 C C . GLU B 1 252 ? 16.153 -78.403 19.527 1.00 72.34 252 GLU B C 1
ATOM 9294 O O . GLU B 1 252 ? 15.138 -78.317 18.836 1.00 82.18 252 GLU B O 1
ATOM 9306 N N . HIS B 1 253 ? 16.913 -77.352 19.822 1.00 53.57 253 HIS B N 1
ATOM 9307 C CA . HIS B 1 253 ? 16.549 -76.003 19.392 1.00 51.70 253 HIS B CA 1
ATOM 9308 C C . HIS B 1 253 ? 17.040 -75.670 17.985 1.00 50.89 253 HIS B C 1
ATOM 9309 O O . HIS B 1 253 ? 16.847 -74.551 17.508 1.00 49.35 253 HIS B O 1
ATOM 9323 N N . PHE B 1 254 ? 17.664 -76.641 17.325 1.00 52.04 254 PHE B N 1
ATOM 9324 C CA . PHE B 1 254 ? 18.169 -76.451 15.969 1.00 51.58 254 PHE B CA 1
ATOM 9325 C C . PHE B 1 254 ? 17.523 -77.413 14.990 1.00 53.60 254 PHE B C 1
ATOM 9326 O O . PHE B 1 254 ? 17.122 -78.520 15.355 1.00 55.87 254 PHE B O 1
ATOM 9343 N N . ARG B 1 255 ? 17.431 -76.974 13.740 1.00 54.37 255 ARG B N 1
ATOM 9344 C CA . ARG B 1 255 ? 16.880 -77.791 12.675 1.00 60.37 255 ARG B CA 1
ATOM 9345 C C . ARG B 1 255 ? 17.780 -77.747 11.453 1.00 54.82 255 ARG B C 1
ATOM 9346 O O . ARG B 1 255 ? 18.426 -76.730 11.164 1.00 52.88 255 ARG B O 1
ATOM 9367 N N . GLU B 1 256 ? 17.803 -78.867 10.741 1.00 62.76 256 GLU B N 1
ATOM 9368 C CA . GLU B 1 256 ? 18.458 -78.946 9.455 1.00 57.14 256 GLU B CA 1
ATOM 9369 C C . GLU B 1 256 ? 17.355 -78.661 8.457 1.00 64.90 256 GLU B C 1
ATOM 9370 O O . GLU B 1 256 ? 16.257 -79.213 8.550 1.00 59.36 256 GLU B O 1
ATOM 9382 N N . ASP B 1 257 ? 17.664 -77.803 7.496 1.00 66.40 257 ASP B N 1
ATOM 9383 C CA . ASP B 1 257 ? 16.707 -77.397 6.484 1.00 72.46 257 ASP B CA 1
ATOM 9384 C C . ASP B 1 257 ? 17.191 -77.908 5.144 1.00 70.26 257 ASP B C 1
ATOM 9385 O O . ASP B 1 257 ? 18.216 -78.588 5.074 1.00 83.66 257 ASP B O 1
ATOM 9394 N N . LEU B 1 258 ? 16.446 -77.611 4.087 1.00 65.03 258 LEU B N 1
ATOM 9395 C CA . LEU B 1 258 ? 16.788 -78.113 2.773 1.00 60.25 258 LEU B CA 1
ATOM 9396 C C . LEU B 1 258 ? 18.233 -77.749 2.428 1.00 60.44 258 LEU B C 1
ATOM 9397 O O . LEU B 1 258 ? 18.949 -78.567 1.850 1.00 60.36 258 LEU B O 1
ATOM 9413 N N . ASN B 1 259 ? 18.669 -76.540 2.785 1.00 61.21 259 ASN B N 1
ATOM 9414 C CA . ASN B 1 259 ? 20.063 -76.151 2.557 1.00 68.83 259 ASN B CA 1
ATOM 9415 C C . ASN B 1 259 ? 20.983 -76.187 3.780 1.00 69.45 259 ASN B C 1
ATOM 9416 O O . ASN B 1 259 ? 22.020 -76.858 3.760 1.00 81.43 259 ASN B O 1
ATOM 9427 N N . GLY B 1 260 ? 20.582 -75.500 4.851 1.00 52.52 260 GLY B N 1
ATOM 9428 C CA . GLY B 1 260 ? 21.469 -75.288 5.985 1.00 51.20 260 GLY B CA 1
ATOM 9429 C C . GLY B 1 260 ? 20.850 -75.505 7.350 1.00 51.16 260 GLY B C 1
ATOM 9430 O O . GLY B 1 260 ? 19.821 -76.169 7.475 1.00 53.52 260 GLY B O 1
ATOM 9434 N N . VAL B 1 261 ? 21.496 -74.954 8.374 1.00 49.60 261 VAL B N 1
ATOM 9435 C CA . VAL B 1 261 ? 21.076 -75.141 9.762 1.00 49.54 261 VAL B CA 1
ATOM 9436 C C . VAL B 1 261 ? 20.455 -73.875 10.331 1.00 47.73 261 VAL B C 1
ATOM 9437 O O . VAL B 1 261 ? 20.932 -72.776 10.051 1.00 46.02 261 VAL B O 1
ATOM 9450 N N . LEU B 1 262 ? 19.380 -74.017 11.104 1.00 51.75 262 LEU B N 1
ATOM 9451 C CA . LEU B 1 262 ? 18.772 -72.844 11.736 1.00 46.63 262 LEU B CA 1
ATOM 9452 C C . LEU B 1 262 ? 18.143 -73.096 13.104 1.00 47.01 262 LEU B C 1
ATOM 9453 O O . LEU B 1 262 ? 17.822 -74.229 13.459 1.00 48.78 262 LEU B O 1
ATOM 9469 N N . LEU B 1 263 ? 17.954 -72.012 13.852 1.00 45.45 263 LEU B N 1
ATOM 9470 C CA . LEU B 1 263 ? 17.240 -72.050 15.125 1.00 45.72 263 LEU B CA 1
ATOM 9471 C C . LEU B 1 263 ? 15.749 -72.269 14.940 1.00 59.06 263 LEU B C 1
ATOM 9472 O O . LEU B 1 263 ? 15.138 -71.712 14.031 1.00 46.64 263 LEU B O 1
ATOM 9488 N N . THR B 1 264 ? 15.153 -73.037 15.845 1.00 50.09 264 THR B N 1
ATOM 9489 C CA . THR B 1 264 ? 13.703 -73.126 15.916 1.00 49.41 264 THR B CA 1
ATOM 9490 C C . THR B 1 264 ? 13.161 -71.817 16.473 1.00 47.88 264 THR B C 1
ATOM 9491 O O . THR B 1 264 ? 13.931 -70.941 16.869 1.00 46.38 264 THR B O 1
ATOM 9502 N N . GLU B 1 265 ? 11.840 -71.682 16.518 1.00 49.94 265 GLU B N 1
ATOM 9503 C CA . GLU B 1 265 ? 11.233 -70.468 17.051 1.00 47.44 265 GLU B CA 1
ATOM 9504 C C . GLU B 1 265 ? 11.525 -70.376 18.546 1.00 47.10 265 GLU B C 1
ATOM 9505 O O . GLU B 1 265 ? 11.778 -69.290 19.086 1.00 45.51 265 GLU B O 1
ATOM 9517 N N . GLU B 1 266 ? 11.527 -71.535 19.196 1.00 48.71 266 GLU B N 1
ATOM 9518 C CA . GLU B 1 266 ? 11.879 -71.636 20.605 1.00 48.69 266 GLU B CA 1
ATOM 9519 C C . GLU B 1 266 ? 13.308 -71.153 20.814 1.00 47.02 266 GLU B C 1
ATOM 9520 O O . GLU B 1 266 ? 13.585 -70.337 21.700 1.00 45.88 266 GLU B O 1
ATOM 9532 N N . GLY B 1 267 ? 14.214 -71.658 19.983 1.00 46.99 267 GLY B N 1
ATOM 9533 C CA . GLY B 1 267 ? 15.603 -71.251 20.039 1.00 45.56 267 GLY B CA 1
ATOM 9534 C C . GLY B 1 267 ? 15.751 -69.760 19.823 1.00 45.20 267 GLY B C 1
ATOM 9535 O O . GLY B 1 267 ? 16.429 -69.080 20.595 1.00 46.53 267 GLY B O 1
ATOM 9539 N N . MET B 1 268 ? 15.079 -69.240 18.799 1.00 47.41 268 MET B N 1
ATOM 9540 C CA . MET B 1 268 ? 15.161 -67.817 18.489 1.00 41.36 268 MET B CA 1
ATOM 9541 C C . MET B 1 268 ? 14.672 -66.982 19.665 1.00 40.78 268 MET B C 1
ATOM 9542 O O . MET B 1 268 ? 15.296 -65.980 20.016 1.00 39.32 268 MET B O 1
ATOM 9556 N N . LYS B 1 269 ? 13.583 -67.405 20.298 1.00 43.60 269 LYS B N 1
ATOM 9557 C CA . LYS B 1 269 ? 13.077 -66.678 21.457 1.00 43.27 269 LYS B CA 1
ATOM 9558 C C . LYS B 1 269 ? 14.051 -66.747 22.642 1.00 42.98 269 LYS B C 1
ATOM 9559 O O . LYS B 1 269 ? 14.309 -65.727 23.297 1.00 43.40 269 LYS B O 1
ATOM 9578 N N . ILE B 1 270 ? 14.620 -67.925 22.895 1.00 42.49 270 ILE B N 1
ATOM 9579 C CA . ILE B 1 270 ? 15.612 -68.073 23.964 1.00 42.36 270 ILE B CA 1
ATOM 9580 C C . ILE B 1 270 ? 16.798 -67.129 23.738 1.00 40.59 270 ILE B C 1
ATOM 9581 O O . ILE B 1 270 ? 17.182 -66.337 24.623 1.00 49.02 270 ILE B O 1
ATOM 9597 N N . VAL B 1 271 ? 17.343 -67.186 22.527 1.00 40.60 271 VAL B N 1
ATOM 9598 C CA . VAL B 1 271 ? 18.506 -66.386 22.172 1.00 38.56 271 VAL B CA 1
ATOM 9599 C C . VAL B 1 271 ? 18.165 -64.897 22.224 1.00 37.17 271 VAL B C 1
ATOM 9600 O O . VAL B 1 271 ? 18.973 -64.077 22.682 1.00 36.14 271 VAL B O 1
ATOM 9613 N N . THR B 1 272 ? 16.959 -64.557 21.779 1.00 37.27 272 THR B N 1
ATOM 9614 C CA . THR B 1 272 ? 16.501 -63.171 21.802 1.00 36.12 272 THR B CA 1
ATOM 9615 C C . THR B 1 272 ? 16.447 -62.638 23.230 1.00 36.91 272 THR B C 1
ATOM 9616 O O . THR B 1 272 ? 16.939 -61.535 23.502 1.00 42.68 272 THR B O 1
ATOM 9627 N N . LYS B 1 273 ? 15.888 -63.426 24.147 1.00 37.35 273 LYS B N 1
ATOM 9628 C CA . LYS B 1 273 ? 15.795 -62.981 25.535 1.00 42.18 273 LYS B CA 1
ATOM 9629 C C . LYS B 1 273 ? 17.187 -62.823 26.144 1.00 36.92 273 LYS B C 1
ATOM 9630 O O . LYS B 1 273 ? 17.463 -61.815 26.811 1.00 36.21 273 LYS B O 1
ATOM 9649 N N . ALA B 1 274 ? 18.067 -63.798 25.918 1.00 42.79 274 ALA B N 1
ATOM 9650 C CA . ALA B 1 274 ? 19.426 -63.698 26.460 1.00 49.42 274 ALA B CA 1
ATOM 9651 C C . ALA B 1 274 ? 20.152 -62.457 25.930 1.00 44.51 274 ALA B C 1
ATOM 9652 O O . ALA B 1 274 ? 20.806 -61.726 26.688 1.00 34.89 274 ALA B O 1
ATOM 9659 N N . TYR B 1 275 ? 20.023 -62.215 24.630 1.00 40.68 275 TYR B N 1
ATOM 9660 C CA . TYR B 1 275 ? 20.640 -61.045 24.009 1.00 42.90 275 TYR B CA 1
ATOM 9661 C C . TYR B 1 275 ? 20.100 -59.729 24.584 1.00 39.90 275 TYR B C 1
ATOM 9662 O O . TYR B 1 275 ? 20.869 -58.818 24.944 1.00 31.89 275 TYR B O 1
ATOM 9680 N N . ASN B 1 276 ? 18.777 -59.628 24.672 1.00 33.44 276 ASN B N 1
ATOM 9681 C CA . ASN B 1 276 ? 18.155 -58.439 25.236 1.00 33.35 276 ASN B CA 1
ATOM 9682 C C . ASN B 1 276 ? 18.583 -58.214 26.678 1.00 34.76 276 ASN B C 1
ATOM 9683 O O . ASN B 1 276 ? 18.795 -57.077 27.098 1.00 37.26 276 ASN B O 1
ATOM 9694 N N . GLU B 1 277 ? 18.698 -59.295 27.443 1.00 39.91 277 GLU B N 1
ATOM 9695 C CA . GLU B 1 277 ? 19.154 -59.178 28.824 1.00 47.56 277 GLU B CA 1
ATOM 9696 C C . GLU B 1 277 ? 20.632 -58.800 28.903 1.00 41.11 277 GLU B C 1
ATOM 9697 O O . GLU B 1 277 ? 21.044 -58.123 29.847 1.00 34.83 277 GLU B O 1
ATOM 9709 N N . GLU B 1 278 ? 21.426 -59.218 27.918 1.00 33.65 278 GLU B N 1
ATOM 9710 C CA . GLU B 1 278 ? 22.815 -58.768 27.853 1.00 38.25 278 GLU B CA 1
ATOM 9711 C C . GLU B 1 278 ? 22.888 -57.273 27.552 1.00 33.06 278 GLU B C 1
ATOM 9712 O O . GLU B 1 278 ? 23.724 -56.572 28.125 1.00 38.15 278 GLU B O 1
ATOM 9724 N N . LEU B 1 279 ? 22.030 -56.785 26.657 1.00 38.05 279 LEU B N 1
ATOM 9725 C CA . LEU B 1 279 ? 22.018 -55.353 26.331 1.00 31.35 279 LEU B CA 1
ATOM 9726 C C . LEU B 1 279 ? 21.753 -54.414 27.514 1.00 34.06 279 LEU B C 1
ATOM 9727 O O . LEU B 1 279 ? 22.145 -53.248 27.466 1.00 33.43 279 LEU B O 1
ATOM 9743 N N . GLN B 1 280 ? 21.105 -54.904 28.569 1.00 32.89 280 GLN B N 1
ATOM 9744 C CA . GLN B 1 280 ? 20.809 -54.062 29.731 1.00 39.75 280 GLN B CA 1
ATOM 9745 C C . GLN B 1 280 ? 21.713 -54.370 30.921 1.00 41.75 280 GLN B C 1
ATOM 9746 O O . GLN B 1 280 ? 21.608 -53.738 31.974 1.00 44.39 280 GLN B O 1
ATOM 9760 N N . LYS B 1 281 ? 22.612 -55.330 30.743 1.00 51.17 281 LYS B N 1
ATOM 9761 C CA . LYS B 1 281 ? 23.590 -55.652 31.771 1.00 49.68 281 LYS B CA 1
ATOM 9762 C C . LYS B 1 281 ? 24.636 -54.541 31.823 1.00 43.59 281 LYS B C 1
ATOM 9763 O O . LYS B 1 281 ? 25.155 -54.126 30.791 1.00 33.60 281 LYS B O 1
ATOM 9782 N N . SER B 1 282 ? 24.901 -54.025 33.019 1.00 51.11 282 SER B N 1
ATOM 9783 C CA . SER B 1 282 ? 25.776 -52.868 33.186 1.00 57.15 282 SER B CA 1
ATOM 9784 C C . SER B 1 282 ? 27.137 -53.288 33.730 1.00 52.93 282 SER B C 1
ATOM 9785 O O . SER B 1 282 ? 27.293 -54.387 34.266 1.00 36.75 282 SER B O 1
ATOM 9793 N N . VAL B 1 283 ? 28.117 -52.400 33.597 1.00 74.76 283 VAL B N 1
ATOM 9794 C CA . VAL B 1 283 ? 29.488 -52.705 33.982 1.00 76.56 283 VAL B CA 1
ATOM 9795 C C . VAL B 1 283 ? 29.769 -52.160 35.377 1.00 84.44 283 VAL B C 1
ATOM 9796 O O . VAL B 1 283 ? 29.432 -52.795 36.377 1.00 76.25 283 VAL B O 1
ATOM 9809 N N . VAL B 1 292 ? 26.546 -48.146 33.476 1.00 54.47 292 VAL B N 1
ATOM 9810 C CA . VAL B 1 292 ? 26.556 -47.959 32.029 1.00 58.54 292 VAL B CA 1
ATOM 9811 C C . VAL B 1 292 ? 26.345 -49.303 31.317 1.00 58.54 292 VAL B C 1
ATOM 9812 O O . VAL B 1 292 ? 27.202 -50.186 31.334 1.00 67.13 292 VAL B O 1
ATOM 9824 N N . THR B 1 293 ? 25.164 -49.455 30.727 1.00 55.77 293 THR B N 1
ATOM 9825 C CA . THR B 1 293 ? 24.758 -50.702 30.084 1.00 50.04 293 THR B CA 1
ATOM 9826 C C . THR B 1 293 ? 25.416 -50.918 28.725 1.00 44.17 293 THR B C 1
ATOM 9827 O O . THR B 1 293 ? 25.873 -49.969 28.089 1.00 41.83 293 THR B O 1
ATOM 9838 N N . ARG B 1 294 ? 25.448 -52.178 28.292 1.00 39.21 294 ARG B N 1
ATOM 9839 C CA . ARG B 1 294 ? 26.031 -52.549 27.006 1.00 36.92 294 ARG B CA 1
ATOM 9840 C C . ARG B 1 294 ? 25.445 -51.743 25.850 1.00 37.29 294 ARG B C 1
ATOM 9841 O O . ARG B 1 294 ? 26.142 -51.441 24.881 1.00 36.02 294 ARG B O 1
ATOM 9862 N N . GLN B 1 295 ? 24.174 -51.370 25.962 1.00 31.88 295 GLN B N 1
ATOM 9863 C CA . GLN B 1 295 ? 23.514 -50.621 24.899 1.00 31.02 295 GLN B CA 1
ATOM 9864 C C . GLN B 1 295 ? 23.992 -49.170 24.868 1.00 33.24 295 GLN B C 1
ATOM 9865 O O . GLN B 1 295 ? 24.163 -48.590 23.796 1.00 37.01 295 GLN B O 1
ATOM 9879 N N . ARG B 1 296 ? 24.192 -48.588 26.047 1.00 33.09 296 ARG B N 1
ATOM 9880 C CA . ARG B 1 296 ? 24.717 -47.230 26.167 1.00 33.59 296 ARG B CA 1
ATOM 9881 C C . ARG B 1 296 ? 26.082 -47.105 25.484 1.00 45.78 296 ARG B C 1
ATOM 9882 O O . ARG B 1 296 ? 26.343 -46.139 24.757 1.00 53.39 296 ARG B O 1
ATOM 9903 N N . LEU B 1 297 ? 26.940 -48.092 25.727 1.00 47.14 297 LEU B N 1
ATOM 9904 C CA . LEU B 1 297 ? 28.275 -48.145 25.137 1.00 58.31 297 LEU B CA 1
ATOM 9905 C C . LEU B 1 297 ? 28.253 -47.948 23.618 1.00 64.42 297 LEU B C 1
ATOM 9906 O O . LEU B 1 297 ? 29.109 -47.256 23.063 1.00 68.96 297 LEU B O 1
ATOM 9922 N N . ILE B 1 298 ? 27.282 -48.565 22.952 1.00 38.67 298 ILE B N 1
ATOM 9923 C CA . ILE B 1 298 ? 27.138 -48.437 21.504 1.00 26.82 298 ILE B CA 1
ATOM 9924 C C . ILE B 1 298 ? 26.951 -46.969 21.110 1.00 26.05 298 ILE B C 1
ATOM 9925 O O . ILE B 1 298 ? 27.663 -46.433 20.241 1.00 34.48 298 ILE B O 1
ATOM 9941 N N . ARG B 1 299 ? 26.015 -46.306 21.778 1.00 34.99 299 ARG B N 1
ATOM 9942 C CA . ARG B 1 299 ? 25.737 -44.906 21.488 1.00 26.85 299 ARG B CA 1
ATOM 9943 C C . ARG B 1 299 ? 26.936 -44.036 21.862 1.00 32.46 299 ARG B C 1
ATOM 9944 O O . ARG B 1 299 ? 27.217 -43.027 21.202 1.00 25.80 299 ARG B O 1
ATOM 9965 N N . LEU B 1 300 ? 27.654 -44.435 22.908 1.00 40.01 300 LEU B N 1
ATOM 9966 C CA . LEU B 1 300 ? 28.867 -43.723 23.293 1.00 38.88 300 LEU B CA 1
ATOM 9967 C C . LEU B 1 300 ? 29.929 -43.870 22.202 1.00 40.98 300 LEU B C 1
ATOM 9968 O O . LEU B 1 300 ? 30.654 -42.921 21.897 1.00 47.24 300 LEU B O 1
ATOM 9984 N N . GLU B 1 301 ? 30.011 -45.057 21.609 1.00 38.30 301 GLU B N 1
ATOM 9985 C CA . GLU B 1 301 ? 30.902 -45.277 20.474 1.00 40.45 301 GLU B CA 1
ATOM 9986 C C . GLU B 1 301 ? 30.515 -44.351 19.324 1.00 33.59 301 GLU B C 1
ATOM 9987 O O . GLU B 1 301 ? 31.379 -43.719 18.693 1.00 32.29 301 GLU B O 1
ATOM 9999 N N . ALA B 1 302 ? 29.212 -44.248 19.074 1.00 29.04 302 ALA B N 1
ATOM 10000 C CA . ALA B 1 302 ? 28.723 -43.349 18.033 1.00 26.42 302 ALA B CA 1
ATOM 10001 C C . ALA B 1 302 ? 29.105 -41.892 18.326 1.00 31.11 302 ALA B C 1
ATOM 10002 O O . ALA B 1 302 ? 29.557 -41.164 17.429 1.00 30.56 302 ALA B O 1
ATOM 10009 N N . TYR B 1 303 ? 28.960 -41.472 19.582 1.00 47.14 303 TYR B N 1
ATOM 10010 C CA . TYR B 1 303 ? 29.326 -40.107 19.949 1.00 43.56 303 TYR B CA 1
ATOM 10011 C C . TYR B 1 303 ? 30.831 -39.877 19.808 1.00 42.61 303 TYR B C 1
ATOM 10012 O O . TYR B 1 303 ? 31.262 -38.808 19.359 1.00 44.14 303 TYR B O 1
ATOM 10030 N N . LYS B 1 304 ? 31.629 -40.874 20.183 1.00 45.92 304 LYS B N 1
ATOM 10031 C CA . LYS B 1 304 ? 33.078 -40.806 19.986 1.00 45.79 304 LYS B CA 1
ATOM 10032 C C . LYS B 1 304 ? 33.401 -40.574 18.513 1.00 38.11 304 LYS B C 1
ATOM 10033 O O . LYS B 1 304 ? 34.197 -39.686 18.155 1.00 34.61 304 LYS B O 1
ATOM 10052 N N . LEU B 1 305 ? 32.760 -41.366 17.660 1.00 37.57 305 LEU B N 1
ATOM 10053 C CA . LEU B 1 305 ? 32.938 -41.223 16.222 1.00 37.00 305 LEU B CA 1
ATOM 10054 C C . LEU B 1 305 ? 32.566 -39.820 15.737 1.00 28.88 305 LEU B C 1
ATOM 10055 O O . LEU B 1 305 ? 33.298 -39.212 14.944 1.00 27.54 305 LEU B O 1
ATOM 10071 N N . ILE B 1 306 ? 31.432 -39.301 16.204 1.00 34.89 306 ILE B N 1
ATOM 10072 C CA . ILE B 1 306 ? 31.025 -37.958 15.794 1.00 40.25 306 ILE B CA 1
ATOM 10073 C C . ILE B 1 306 ? 32.029 -36.906 16.263 1.00 36.93 306 ILE B C 1
ATOM 10074 O O . ILE B 1 306 ? 32.372 -36.006 15.499 1.00 34.61 306 ILE B O 1
ATOM 10090 N N . LYS B 1 307 ? 32.516 -37.013 17.498 1.00 42.39 307 LYS B N 1
ATOM 10091 C CA . LYS B 1 307 ? 33.518 -36.059 17.969 1.00 40.54 307 LYS B CA 1
ATOM 10092 C C . LYS B 1 307 ? 34.776 -36.139 17.120 1.00 34.22 307 LYS B C 1
ATOM 10093 O O . LYS B 1 307 ? 35.416 -35.117 16.861 1.00 34.71 307 LYS B O 1
ATOM 10112 N N . HIS B 1 308 ? 35.132 -37.343 16.682 1.00 36.66 308 HIS B N 1
ATOM 10113 C CA . HIS B 1 308 ? 36.231 -37.475 15.735 1.00 36.92 308 HIS B CA 1
ATOM 10114 C C . HIS B 1 308 ? 35.932 -36.757 14.424 1.00 39.57 308 HIS B C 1
ATOM 10115 O O . HIS B 1 308 ? 36.772 -36.009 13.925 1.00 47.59 308 HIS B O 1
ATOM 10129 N N . LEU B 1 309 ? 34.745 -36.974 13.866 1.00 36.87 309 LEU B N 1
ATOM 10130 C CA . LEU B 1 309 ? 34.429 -36.409 12.554 1.00 42.83 309 LEU B CA 1
ATOM 10131 C C . LEU B 1 309 ? 34.417 -34.878 12.474 1.00 56.77 309 LEU B C 1
ATOM 10132 O O . LEU B 1 309 ? 34.541 -34.327 11.382 1.00 61.55 309 LEU B O 1
ATOM 10148 N N . VAL B 1 310 ? 34.267 -34.197 13.607 1.00 48.29 310 VAL B N 1
ATOM 10149 C CA . VAL B 1 310 ? 34.302 -32.731 13.624 1.00 44.44 310 VAL B CA 1
ATOM 10150 C C . VAL B 1 310 ? 35.617 -32.182 14.180 1.00 44.35 310 VAL B C 1
ATOM 10151 O O . VAL B 1 310 ? 35.713 -31.004 14.520 1.00 45.02 310 VAL B O 1
ATOM 10164 N N . GLY B 1 311 ? 36.622 -33.044 14.280 1.00 41.43 311 GLY B N 1
ATOM 10165 C CA . GLY B 1 311 ? 37.959 -32.616 14.650 1.00 38.55 311 GLY B CA 1
ATOM 10166 C C . GLY B 1 311 ? 38.137 -32.235 16.110 1.00 43.44 311 GLY B C 1
ATOM 10167 O O . GLY B 1 311 ? 39.078 -31.517 16.454 1.00 49.92 311 GLY B O 1
ATOM 10171 N N . VAL B 1 312 ? 37.233 -32.698 16.969 1.00 47.14 312 VAL B N 1
ATOM 10172 C CA . VAL B 1 312 ? 37.304 -32.394 18.398 1.00 43.87 312 VAL B CA 1
ATOM 10173 C C . VAL B 1 312 ? 38.195 -33.401 19.130 1.00 42.69 312 VAL B C 1
ATOM 10174 O O . VAL B 1 312 ? 39.176 -33.018 19.770 1.00 55.51 312 VAL B O 1
ATOM 10187 N N . GLU B 1 313 ? 37.849 -34.683 19.036 1.00 42.58 313 GLU B N 1
ATOM 10188 C CA . GLU B 1 313 ? 38.599 -35.748 19.700 1.00 63.08 313 GLU B CA 1
ATOM 10189 C C . GLU B 1 313 ? 38.927 -36.886 18.745 1.00 64.97 313 GLU B C 1
ATOM 10190 O O . GLU B 1 313 ? 38.029 -37.475 18.153 1.00 71.01 313 GLU B O 1
ATOM 10202 N N . GLU B 1 314 ? 40.210 -37.206 18.612 1.00 49.09 314 GLU B N 1
ATOM 10203 C CA . GLU B 1 314 ? 40.631 -38.349 17.809 1.00 43.90 314 GLU B CA 1
ATOM 10204 C C . GLU B 1 314 ? 39.940 -39.617 18.304 1.00 42.20 314 GLU B C 1
ATOM 10205 O O . GLU B 1 314 ? 39.734 -39.790 19.506 1.00 39.63 314 GLU B O 1
ATOM 10217 N N . TYR B 1 315 ? 39.598 -40.507 17.377 1.00 58.61 315 TYR B N 1
ATOM 10218 C CA . TYR B 1 315 ? 38.793 -41.677 17.707 1.00 46.56 315 TYR B CA 1
ATOM 10219 C C . TYR B 1 315 ? 39.641 -42.852 18.176 1.00 55.55 315 TYR B C 1
ATOM 10220 O O . TYR B 1 315 ? 40.414 -43.422 17.405 1.00 61.23 315 TYR B O 1
ATOM 10238 N N . LYS B 1 316 ? 39.493 -43.195 19.453 1.00 54.87 316 LYS B N 1
ATOM 10239 C CA . LYS B 1 316 ? 40.060 -44.416 20.012 1.00 45.99 316 LYS B CA 1
ATOM 10240 C C . LYS B 1 316 ? 38.946 -45.444 20.156 1.00 45.52 316 LYS B C 1
ATOM 10241 O O . LYS B 1 316 ? 37.919 -45.152 20.762 1.00 41.13 316 LYS B O 1
ATOM 10260 N N . PRO B 1 317 ? 39.139 -46.655 19.614 1.00 39.45 317 PRO B N 1
ATOM 10261 C CA . PRO B 1 317 ? 38.058 -47.640 19.727 1.00 36.06 317 PRO B CA 1
ATOM 10262 C C . PRO B 1 317 ? 37.861 -48.160 21.150 1.00 45.01 317 PRO B C 1
ATOM 10263 O O . PRO B 1 317 ? 38.817 -48.249 21.917 1.00 44.02 317 PRO B O 1
ATOM 10274 N N . LEU B 1 318 ? 36.618 -48.486 21.491 1.00 47.58 318 LEU B N 1
ATOM 10275 C CA . LEU B 1 318 ? 36.295 -49.084 22.783 1.00 46.17 318 LEU B CA 1
ATOM 10276 C C . LEU B 1 318 ? 37.029 -50.407 22.980 1.00 43.09 318 LEU B C 1
ATOM 10277 O O . LEU B 1 318 ? 37.125 -51.216 22.056 1.00 37.36 318 LEU B O 1
ATOM 10293 N N . VAL B 1 319 ? 37.558 -50.610 24.184 1.00 43.66 319 VAL B N 1
ATOM 10294 C CA . VAL B 1 319 ? 38.138 -51.893 24.571 1.00 42.34 319 VAL B CA 1
ATOM 10295 C C . VAL B 1 319 ? 37.578 -52.315 25.925 1.00 42.17 319 VAL B C 1
ATOM 10296 O O . VAL B 1 319 ? 37.905 -51.729 26.956 1.00 53.50 319 VAL B O 1
ATOM 10309 N N . ALA B 1 320 ? 36.741 -53.347 25.905 1.00 47.53 320 ALA B N 1
ATOM 10310 C CA . ALA B 1 320 ? 36.000 -53.780 27.084 1.00 58.33 320 ALA B CA 1
ATOM 10311 C C . ALA B 1 320 ? 36.930 -54.170 28.226 1.00 59.64 320 ALA B C 1
ATOM 10312 O O . ALA B 1 320 ? 37.937 -54.848 28.019 1.00 65.78 320 ALA B O 1
ATOM 10319 N N . TRP B 1 321 ? 36.578 -53.729 29.431 1.00 48.76 321 TRP B N 1
ATOM 10320 C CA . TRP B 1 321 ? 37.382 -53.984 30.622 1.00 54.85 321 TRP B CA 1
ATOM 10321 C C . TRP B 1 321 ? 36.715 -54.974 31.575 1.00 61.59 321 TRP B C 1
ATOM 10322 O O . TRP B 1 321 ? 37.166 -55.151 32.708 1.00 58.09 321 TRP B O 1
ATOM 10343 N N . PHE B 1 322 ? 35.649 -55.617 31.110 1.00 69.45 322 PHE B N 1
ATOM 10344 C CA . PHE B 1 322 ? 34.836 -56.485 31.957 1.00 63.78 322 PHE B CA 1
ATOM 10345 C C . PHE B 1 322 ? 34.690 -57.884 31.364 1.00 55.55 322 PHE B C 1
ATOM 10346 O O . PHE B 1 322 ? 35.034 -58.118 30.206 1.00 52.38 322 PHE B O 1
#

CATH classification: 3.100.10.20 (+1 more: 1.20.120.920)

Foldseek 3Di:
DDEAEDAEEFEWDDPDPWIFTQDVVGTDTDDCVPYQEYEYQHHYHYDPRRVVVCLVVQYKYWYADPQQFGDDIDGHDFDAADDVLQVLLVVLQVDQVSLLVLLLQLLVLLLVLLVVLCVVLPFDDCLVVLSVVQNVDRDLVVNVVSSVVSVQVSLVSVQVSADPQQRDDGLDEVVAAHPNSQQLSNLLSVQLVLLVSLCSVHNYDQQRHRSDDGDPVDSVNSVSNCSNVSSVQSVVLSVCCRVVPVDDPVQWDDDPRHIHGHSVRSVSSVVSSVVQQQDDDQPPPVGGGVSRVSNVLVVLVSCVSVVNDPRRHDD/DAAEDAEEFEWDPPDPFIWTDPPTDTDDCPVHAEYEYAHHYHYDPRRVVSCLVVQHKYWYAYVLQDTDDMDGHPDHDDDDQLQVLLVVLQVDQVSLLQLLLQLLVLLLQLLVVLCVVLVFDDPLVVLSVQRPPDRDLVSNVVSSVVSVQVSLVRVQVSADPQQRDDDQAPVPAAHPNNQQLNLLLVVQLSLLVSLCSVDSYDQLRHRSDDSVVVPRVNSVSNCSNCSSVQSVVLSVCCVVVPVDDPVQKDQDPDHIHGDPSRSVSSVVSRVVQQQDDCCGVSNVSNVLVVLVSCCSVPNDPRHHDRDPD

B-factor: mean 59.92, std 21.27, range [20.0, 177.5]

Secondary structure (DSSP, 8-state):
-EEEEE-S-EEEEEETTEEEEESSS--EEE-STTEEEEEE-S-EEE-HHHHHHHHHTT-EEEEE-TTS-EEEEEEEPPSS--HHHHHHHHHHHHSHHHHHHHHHHHHHHHHHHHHHHHHHTT----GGGGHHHHHH--SHHHHHHHHHHHHHHHHHHHGGGS-GGG--SS---SS-SSHHHHHHHHHHHHHHHHHHHHHHTSSS-TT--SSSPPBTTB-HHHHHHHHHHIIIIIIHHHHHHHHHTS--GGGEEE-SS-EEE-HHHHHHHHHHHHHHHT-B---TTT--BHHHHHHHHHHHHHHHHTTSS--PPP-/--EEE-S-EEEEESSSSEEEE--EEE---TT--EEEE-S-EEE-HHHHHHHHHTT-EEEEE-TT--EEEEEEESS--S---HHHHHHHHHHSHHHHHHHHHHHHHHHHHHHHHHHHHTT----GGGGHHHHHH--SHHHHHHHHHHHHHHHHHHHGGGS-GGG--SS---SS--SHHHHHHHHHHHHHHHHHHHHHHTSS--TT--SSS-GGGTS-HHHHHHHHHHIIIIIHHHHHHHHHHTS--GGGEEE-SSSEEE-HHHHHHHHHHHHHHHT-B--BHHHHHHHHHHHHHHHHTTSS--PPP----

Organism: Pyrococcus horikoshii (strain ATCC 700860 / DSM 12428 / JCM 9974 / NBRC 100139 / OT-3) (NCBI:txid70601)

Nearest PDB structures (foldseek):
  4wj0-assembly1_B  TM=1.003E+00  e=3.140E-57  Pyrococcus horikoshii OT3
  4wj0-assembly1_A  TM=7.362E-01  e=5.554E-50  Pyrococcus horikoshii OT3
  7ei1-assembly4_O  TM=7.337E-01  e=7.155E-42  Pyrococcus furiosus COM1
  7ei1-assembly3_M  TM=7.331E-01  e=6.489E-40  Pyrococcus furiosus COM1
  7cr8-assembly6_D  TM=8.535E-01  e=5.518E-18  Synechocystis sp. PCC 6803 substr. Kazusa

InterPro domains:
  IPR002729 CRISPR-associated protein Cas1 [MF_01470] (2-307)
  IPR002729 CRISPR-associated protein Cas1 [PF01867] (6-277)
  IPR002729 CRISPR-associated protein Cas1 [TIGR00287] (6-317)
  IPR019858 CRISPR-associated protein Cas1, HMARI/TNEAP subtype [PTHR43219] (3-322)
  IPR019858 CRISPR-associated protein Cas1, HMARI/TNEAP subtype [TIGR03641] (5-321)
  IPR019858 CRISPR-associated protein Cas1, HMARI/TNEAP subtype [cd09722] (5-319)
  IPR042206 CRISPR-associated endonuclease Cas1, C-terminal domain [G3DSA:1.20.120.920] (83-322)
  IPR042211 CRISPR-associated endonuclease Cas1, N-terminal domain [G3DSA:3.100.10.20] (1-82)